Protein AF-0000000067851128 (afdb_homodimer)

Foldseek 3Di:
DDDPPPPPPPPPPPPPPPPVPPPPPPDDLLFFAADQPFPAAEAEEEEEQDPPPDPAACVVVLRVLLQVLCVVLGHRYDYHYQAAPVRLLVVLLVRLPDQCLRHQEYEYEYEAADAQQWGDHNVGIDGPVSNCVCNACVNRVNCVSHAYEYEYEYEYDPPPPPDPPCNVHPDDDGARYKYKYFYHYDPPPNNVLTLSNLLSVLCVVDLQPDWPVVSLVVSQVVSQVVVCVVVVDNVPGTGIDMDHRYRHTYRSHPVNSVVSSVVSVCVVPPVVD/DPDDPPDDDDPPPPPPDPPVPPPPPPDDLLFFAAPQPFPAAEAEEEEEQDPPPDPAQCVVVLRVLLQVLCVVLGHRYDYHYQAAPVRLLVVLLVRLPDQCLRHQEYEYEYEAADAQQWGAHNVGIDGPVSNCVCNACVNRVNCVSHAYEYEYEYEYDPPPPPDPPPNVHPDDDGARYKYKYFYHYDPPPNNVLTLSNLLSVLCVVDLQPDWPVVSLVVSQVVSQVVVCVPVVDNVPGTGIDMDHRYRHTYRSHPVNSVVSSVVSVCVVPPVVD

Organism: Apis mellifera (NCBI:txid7460)

Solvent-accessible surface area (backbone atoms only — not comparable to full-atom values): 29722 Å² total; per-residue (Å²): 133,83,79,75,76,75,77,78,74,77,75,75,72,74,73,73,70,76,67,71,70,66,77,69,78,70,74,64,87,73,52,58,53,50,74,42,72,46,89,33,48,24,48,29,42,35,38,44,30,64,70,70,78,59,92,56,62,54,54,64,57,28,51,51,48,33,47,51,44,42,41,73,73,48,30,54,66,46,80,45,67,58,41,38,55,66,53,51,51,51,51,49,45,54,60,27,66,46,88,32,77,47,33,23,36,39,38,40,35,39,38,22,30,24,53,64,39,30,35,27,35,60,78,47,75,45,58,54,64,69,75,53,55,43,54,35,55,87,58,11,56,50,45,60,91,26,49,35,39,36,41,38,39,31,35,53,35,87,82,61,77,65,75,79,79,62,48,45,30,82,72,72,36,53,65,25,29,35,38,39,36,35,70,42,69,68,86,70,62,63,41,93,68,37,65,53,45,46,47,31,52,48,44,72,73,32,40,63,78,40,38,51,69,61,49,51,23,47,42,22,30,53,48,39,52,50,44,47,73,72,61,78,41,78,82,71,44,62,22,42,27,38,38,32,20,34,36,42,46,45,34,70,25,53,68,48,33,54,55,58,50,52,60,52,61,51,65,73,60,54,74,86,106,125,88,76,76,79,70,91,80,86,84,79,75,72,75,73,71,70,76,66,69,70,65,76,69,77,70,74,62,86,72,54,57,53,50,73,44,71,46,89,32,47,26,48,29,42,34,40,43,28,62,70,72,75,62,91,58,58,51,54,64,57,28,52,51,49,32,48,51,44,42,40,73,71,48,30,53,65,47,81,45,68,58,40,38,56,66,55,51,51,50,50,49,44,54,59,26,66,49,87,32,77,49,32,21,34,40,37,39,36,37,39,21,30,24,53,61,39,30,36,27,35,62,77,46,74,44,60,55,64,68,74,53,56,43,54,35,55,87,58,12,55,49,46,60,90,23,49,36,40,36,41,41,40,30,36,54,35,86,82,62,77,62,75,79,78,62,46,43,31,81,72,71,35,52,65,25,29,35,36,37,38,35,70,42,69,69,87,71,65,64,42,93,68,38,64,52,47,47,47,32,51,50,46,70,73,34,39,62,79,42,39,51,68,60,49,52,24,47,42,21,30,53,49,37,50,50,43,46,73,72,63,77,43,77,82,71,45,62,22,40,27,38,38,33,20,35,36,43,45,46,33,70,25,52,67,49,34,53,55,57,50,52,62,50,61,54,66,73,59,56,72,86,107

Secondary structure (DSSP, 8-state):
----------------------------TT--B----SSEEEEEEEEE-----STT-THHHHHHHHHHHHHHTT-EEEEEES--HHHHHHHHHHHHTS--TTEEEEEEEEEEEEETTEEE-SS-EEEGGGGTGGGSTTT-GGGTTS-EEEEEEEEE-TT--S-TT--------SSSEEEEEEEE-SS---GGG-HHHHHHHHHHHHTTTS-HHHHHHHHHHHHHHHHHHHH--GGG----EEEE---SB---SHHHHHHHHHHHHGGG--TT-/----------------------------TT--B----SSEEEEEEEEE-----STT-THHHHHHHHHHHHHHTT-EEEEEES--HHHHHHHHHHHHTS--TTEEEEEEEEEEEEETTEEE-SS-EEEGGGGTGGGSTTT-GGGTTS-EEEEEEEEE-TT--S-TT--------SSSEEEEEEEE-SS---GGG-HHHHHHHHHHHHTTTS-HHHHHHHHHHHHHHHHHHHH--GGG----EEEE---SB---SHHHHHHHHHHHHGGG--TT-

Nearest PDB structures (foldseek):
  2nn3-assembly1_D  TM=8.381E-01  e=2.032E-21  Spodoptera frugiperda
  4hva-assembly1_A  TM=8.142E-01  e=2.000E-19  Homo sapiens
  3r5k-assembly1_A  TM=8.178E-01  e=1.418E-18  Homo sapiens
  7xn5-assembly1_A  TM=8.336E-01  e=4.265E-18  Homo sapiens
  3od5-assembly2_B  TM=8.072E-01  e=2.779E-18  Homo sapiens

Radius of gyration: 25.35 Å; Cα contacts (8 Å, |Δi|>4): 1030; chains: 2; bounding box: 76×72×96 Å

pLDDT: mean 79.81, std 23.53, range [22.27, 98.81]

Sequence (546 aa):
MLQAKKINTSMTYFVAGALRHKKTKYVDPNVEVYKMNHKRRGTALIFNNVKIYQERNNTEACARNLSQTFQMMGFDVELIVDATLQVIIEKLKSVASQDHTNNDCLAVAVLSTGTSGYLKADNMFYPAQMLWMPFLPDSCPGLIDKPKIFFLQTYHDSSYNGIHGFDQSINFSFPDIMVVHLFYNSSWQNTNSCLMNKISQELKEHWRTHDLLRMMTSIVRHVVSYNRALLSNENKLQAPTIVSTLSRLVYFDKTKYLLELSKNERIDFDPLDMLQAKKINTSMTYFVAGALRHKKTKYVDPNVEVYKMNHKRRGTALIFNNVKIYQERNNTEACARNLSQTFQMMGFDVELIVDATLQVIIEKLKSVASQDHTNNDCLAVAVLSTGTSGYLKADNMFYPAQMLWMPFLPDSCPGLIDKPKIFFLQTYHDSSYNGIHGFDQSINFSFPDIMVVHLFYNSSWQNTNSCLMNKISQELKEHWRTHDLLRMMTSIVRHVVSYNRALLSNENKLQAPTIVSTLSRLVYFDKTKYLLELSKNERIDFDPLD

InterPro domains:
  IPR001309 Peptidase C14, p20 domain [PS50208] (40-153)
  IPR011600 Peptidase C14, caspase domain [PF00656] (41-251)
  IPR015917 Peptidase C14A, caspase catalytic domain [PR00376] (40-53)
  IPR015917 Peptidase C14A, caspase catalytic domain [PR00376] (74-92)
  IPR015917 Peptidase C14A, caspase catalytic domain [PR00376] (140-158)
  IPR015917 Peptidase C14A, caspase catalytic domain [PR00376] (244-253)
  IPR015917 Peptidase C14A, caspase catalytic domain [SM00115] (33-254)
  IPR029030 Caspase-like domain superfamily [SSF52129] (26-252)

Structure (mmCIF, N/CA/C/O backbone):
data_AF-0000000067851128-model_v1
#
loop_
_entity.id
_entity.type
_entity.pdbx_description
1 polymer 'Caspase-1 isoform X2'
#
loop_
_atom_site.group_PDB
_atom_site.id
_atom_site.type_symbol
_atom_site.label_atom_id
_atom_site.label_alt_id
_atom_site.label_comp_id
_atom_site.label_asym_id
_atom_site.label_entity_id
_atom_site.label_seq_id
_atom_site.pdbx_PDB_ins_code
_atom_site.Cartn_x
_atom_site.Cartn_y
_atom_site.Cartn_z
_atom_site.occupancy
_atom_site.B_iso_or_equiv
_atom_site.auth_seq_id
_atom_site.auth_comp_id
_atom_site.auth_asym_id
_atom_site.auth_atom_id
_atom_site.pdbx_PDB_model_num
ATOM 1 N N . MET A 1 1 ? 43.812 -47.656 21.547 1 25.38 1 MET A N 1
ATOM 2 C CA . MET A 1 1 ? 44.562 -46.594 20.891 1 25.38 1 MET A CA 1
ATOM 3 C C . MET A 1 1 ? 43.969 -46.219 19.547 1 25.38 1 MET A C 1
ATOM 5 O O . MET A 1 1 ? 44.344 -46.812 18.516 1 25.38 1 MET A O 1
ATOM 9 N N . LEU A 1 2 ? 42.719 -46.031 19.359 1 25.56 2 LEU A N 1
ATOM 10 C CA . LEU A 1 2 ? 42 -45.938 18.078 1 25.56 2 LEU A CA 1
ATOM 11 C C . LEU A 1 2 ? 42.531 -44.75 17.281 1 25.56 2 LEU A C 1
ATOM 13 O O . LEU A 1 2 ? 42.875 -43.688 17.844 1 25.56 2 LEU A O 1
ATOM 17 N N . GLN A 1 3 ? 43 -44.875 16.031 1 22.83 3 GLN A N 1
ATOM 18 C CA . GLN A 1 3 ? 43.562 -44.219 14.852 1 22.83 3 GLN A CA 1
ATOM 19 C C . GLN A 1 3 ? 42.688 -43.031 14.438 1 22.83 3 GLN A C 1
ATOM 21 O O . GLN A 1 3 ? 41.594 -43.219 13.922 1 22.83 3 GLN A O 1
ATOM 26 N N . ALA A 1 4 ? 42.562 -42.031 15.18 1 28.16 4 ALA A N 1
ATOM 27 C CA . ALA A 1 4 ? 41.688 -40.906 14.812 1 28.16 4 ALA A CA 1
ATOM 28 C C . ALA A 1 4 ? 42.094 -40.312 13.469 1 28.16 4 ALA A C 1
ATOM 30 O O . ALA A 1 4 ? 43.188 -39.75 13.344 1 28.16 4 ALA A O 1
ATOM 31 N N . LYS A 1 5 ? 41.781 -40.938 12.375 1 24.19 5 LYS A N 1
ATOM 32 C CA . LYS A 1 5 ? 42.125 -40.5 11.031 1 24.19 5 LYS A CA 1
ATOM 33 C C . LYS A 1 5 ? 41.812 -39.031 10.852 1 24.19 5 LYS A C 1
ATOM 35 O O . LYS A 1 5 ? 40.688 -38.562 11.156 1 24.19 5 LYS A O 1
ATOM 40 N N . LYS A 1 6 ? 42.781 -38.188 10.812 1 28.84 6 LYS A N 1
ATOM 41 C CA . LYS A 1 6 ? 42.906 -36.781 10.477 1 28.84 6 LYS A CA 1
ATOM 42 C C . LYS A 1 6 ? 42.219 -36.469 9.148 1 28.84 6 LYS A C 1
ATOM 44 O O . LYS A 1 6 ? 42.688 -36.906 8.086 1 28.84 6 LYS A O 1
ATOM 49 N N . ILE A 1 7 ? 40.875 -36.625 9.078 1 26.86 7 ILE A N 1
ATOM 50 C CA . ILE A 1 7 ? 40.25 -36.281 7.809 1 26.86 7 ILE A CA 1
ATOM 51 C C . ILE A 1 7 ? 40.75 -34.938 7.32 1 26.86 7 ILE A C 1
ATOM 53 O O . ILE A 1 7 ? 40.719 -33.938 8.055 1 26.86 7 ILE A O 1
ATOM 57 N N . ASN A 1 8 ? 41.781 -34.906 6.457 1 25.75 8 ASN A N 1
ATOM 58 C CA . ASN A 1 8 ? 42.375 -33.844 5.656 1 25.75 8 ASN A CA 1
ATOM 59 C C . ASN A 1 8 ? 41.312 -33 4.961 1 25.75 8 ASN A C 1
ATOM 61 O O . ASN A 1 8 ? 40.719 -33.438 3.977 1 25.75 8 ASN A O 1
ATOM 65 N N . THR A 1 9 ? 40.344 -32.406 5.609 1 26.58 9 THR A N 1
ATOM 66 C CA . THR A 1 9 ? 39.281 -31.641 5.012 1 26.58 9 THR A CA 1
ATOM 67 C C . THR A 1 9 ? 39.844 -30.531 4.133 1 26.58 9 THR A C 1
ATOM 69 O O . THR A 1 9 ? 40.406 -29.562 4.637 1 26.58 9 THR A O 1
ATOM 72 N N . SER A 1 10 ? 40.531 -30.891 3.047 1 26.14 10 SER A N 1
ATOM 73 C CA . SER A 1 10 ? 40.969 -29.938 2.018 1 26.14 10 SER A CA 1
ATOM 74 C C . SER A 1 10 ? 39.844 -28.938 1.696 1 26.14 10 SER A C 1
ATOM 76 O O . SER A 1 10 ? 38.781 -29.312 1.206 1 26.14 10 SER A O 1
ATOM 78 N N . MET A 1 11 ? 39.688 -27.922 2.379 1 25.53 11 MET A N 1
ATOM 79 C CA . MET A 1 11 ? 38.844 -26.734 2.186 1 25.53 11 MET A CA 1
ATOM 80 C C . MET A 1 11 ? 39.094 -26.125 0.809 1 25.53 11 MET A C 1
ATOM 82 O O . MET A 1 11 ? 40.094 -25.484 0.575 1 25.53 11 MET A O 1
ATOM 86 N N . THR A 1 12 ? 38.844 -26.859 -0.307 1 26.28 12 THR A N 1
ATOM 87 C CA . THR A 1 12 ? 38.906 -26.25 -1.63 1 26.28 12 THR A CA 1
ATOM 88 C C . THR A 1 12 ? 38.25 -24.875 -1.635 1 26.28 12 THR A C 1
ATOM 90 O O . THR A 1 12 ? 37.062 -24.75 -1.287 1 26.28 12 THR A O 1
ATOM 93 N N . TYR A 1 13 ? 38.938 -23.844 -1.467 1 27.86 13 TYR A N 1
ATOM 94 C CA . TYR A 1 13 ? 38.688 -22.422 -1.736 1 27.86 13 TYR A CA 1
ATOM 95 C C . TYR A 1 13 ? 37.938 -22.25 -3.064 1 27.86 13 TYR A C 1
ATOM 97 O O . TYR A 1 13 ? 38.469 -22.609 -4.121 1 27.86 13 TYR A O 1
ATOM 105 N N . PHE A 1 14 ? 36.719 -22.641 -3.123 1 25.95 14 PHE A N 1
ATOM 106 C CA . PHE A 1 14 ? 35.969 -22.281 -4.32 1 25.95 14 PHE A CA 1
ATOM 107 C C . PHE A 1 14 ? 36.281 -20.859 -4.758 1 25.95 14 PHE A C 1
ATOM 109 O O . PHE A 1 14 ? 36.125 -19.906 -3.984 1 25.95 14 PHE A O 1
ATOM 116 N N . VAL A 1 15 ? 37.312 -20.672 -5.512 1 27.84 15 VAL A N 1
ATOM 117 C CA . VAL A 1 15 ? 37.562 -19.484 -6.297 1 27.84 15 VAL A CA 1
ATOM 118 C C . VAL A 1 15 ? 36.281 -18.969 -6.906 1 27.84 15 VAL A C 1
ATOM 120 O O . VAL A 1 15 ? 35.688 -19.609 -7.777 1 27.84 15 VAL A O 1
ATOM 123 N N . ALA A 1 16 ? 35.438 -18.469 -6.121 1 27.67 16 ALA A N 1
ATOM 124 C CA . ALA A 1 16 ? 34.312 -17.719 -6.668 1 27.67 16 ALA A CA 1
ATOM 125 C C . ALA A 1 16 ? 34.75 -16.812 -7.812 1 27.67 16 ALA A C 1
ATOM 127 O O . ALA A 1 16 ? 35.594 -15.922 -7.613 1 27.67 16 ALA A O 1
ATOM 128 N N . GLY A 1 17 ? 34.969 -17.375 -8.953 1 29.95 17 GLY A N 1
ATOM 129 C CA . GLY A 1 17 ? 35.156 -16.594 -10.164 1 29.95 17 GLY A CA 1
ATOM 130 C C . GLY A 1 17 ? 34.406 -15.281 -10.148 1 29.95 17 GLY A C 1
ATOM 131 O O . GLY A 1 17 ? 33.312 -15.188 -9.547 1 29.95 17 GLY A O 1
ATOM 132 N N . ALA A 1 18 ? 35.062 -14.133 -10.242 1 31.44 18 ALA A N 1
ATOM 133 C CA . ALA A 1 18 ? 34.656 -12.742 -10.438 1 31.44 18 ALA A CA 1
ATOM 134 C C . ALA A 1 18 ? 33.531 -12.633 -11.469 1 31.44 18 ALA A C 1
ATOM 136 O O . ALA A 1 18 ? 33.75 -12.703 -12.672 1 31.44 18 ALA A O 1
ATOM 137 N N . LEU A 1 19 ? 32.562 -13.406 -11.383 1 28.73 19 LEU A N 1
ATOM 138 C CA . LEU A 1 19 ? 31.547 -13.039 -12.375 1 28.73 19 LEU A CA 1
ATOM 139 C C . LEU A 1 19 ? 31.375 -11.523 -12.438 1 28.73 19 LEU A C 1
ATOM 141 O O . LEU A 1 19 ? 31.188 -10.867 -11.406 1 28.73 19 LEU A O 1
ATOM 145 N N . ARG A 1 20 ? 32.094 -10.883 -13.336 1 31.98 20 ARG A N 1
ATOM 146 C CA . ARG A 1 20 ? 31.828 -9.508 -13.727 1 31.98 20 ARG A CA 1
ATOM 147 C C . ARG A 1 20 ? 30.328 -9.203 -13.625 1 31.98 20 ARG A C 1
ATOM 149 O O . ARG A 1 20 ? 29.516 -9.867 -14.258 1 31.98 20 ARG A O 1
ATOM 156 N N . HIS A 1 21 ? 29.969 -8.945 -12.469 1 31.75 21 HIS A N 1
ATOM 157 C CA . HIS A 1 21 ? 28.594 -8.477 -12.344 1 31.75 21 HIS A CA 1
ATOM 158 C C . HIS A 1 21 ? 28.188 -7.645 -13.555 1 31.75 21 HIS A C 1
ATOM 160 O O . HIS A 1 21 ? 28.781 -6.602 -13.828 1 31.75 21 HIS A O 1
ATOM 166 N N . LYS A 1 22 ? 28.125 -8.172 -14.734 1 33.25 22 LYS A N 1
ATOM 167 C CA . LYS A 1 22 ? 27.5 -7.383 -15.805 1 33.25 22 LYS A CA 1
ATOM 168 C C . LYS A 1 22 ? 26.547 -6.34 -15.234 1 33.25 22 LYS A C 1
ATOM 170 O O . LYS A 1 22 ? 25.734 -6.648 -14.352 1 33.25 22 LYS A O 1
ATOM 175 N N . LYS A 1 23 ? 26.984 -5.09 -15.25 1 39.47 23 LYS A N 1
ATOM 176 C CA . LYS A 1 23 ? 26.172 -3.92 -14.906 1 39.47 23 LYS A CA 1
ATOM 177 C C . LYS A 1 23 ? 24.719 -4.113 -15.312 1 39.47 23 LYS A C 1
ATOM 179 O O . LYS A 1 23 ? 24.406 -4.227 -16.5 1 39.47 23 LYS A O 1
ATOM 184 N N . THR A 1 24 ? 23.984 -5.066 -14.773 1 41.59 24 THR A N 1
ATOM 185 C CA . THR A 1 24 ? 22.547 -5.176 -15.023 1 41.59 24 THR A CA 1
ATOM 186 C C . THR A 1 24 ? 21.953 -3.812 -15.391 1 41.59 24 THR A C 1
ATOM 188 O O . THR A 1 24 ? 22.094 -2.85 -14.633 1 41.59 24 THR A O 1
ATOM 191 N N . LYS A 1 25 ? 21.938 -3.445 -16.625 1 49.38 25 LYS A N 1
ATOM 192 C CA . LYS A 1 25 ? 21.344 -2.221 -17.172 1 49.38 25 LYS A CA 1
ATOM 193 C C . LYS A 1 25 ? 20.078 -1.842 -16.406 1 49.38 25 LYS A C 1
ATOM 195 O O . LYS A 1 25 ? 19.094 -2.572 -16.453 1 49.38 25 LYS A O 1
ATOM 200 N N . TYR A 1 26 ? 20.328 -1.117 -15.32 1 57.81 26 TYR A N 1
ATOM 201 C CA . TYR A 1 26 ? 19.203 -0.627 -14.531 1 57.81 26 TYR A CA 1
ATOM 202 C C . TYR A 1 26 ? 18.188 0.097 -15.414 1 57.81 26 TYR A C 1
ATOM 204 O O . TYR A 1 26 ? 18.562 0.69 -16.438 1 57.81 26 TYR A O 1
ATOM 212 N N . VAL A 1 27 ? 16.969 -0.337 -15.242 1 66.12 27 VAL A N 1
ATOM 213 C CA . VAL A 1 27 ? 15.828 0.247 -15.938 1 66.12 27 VAL A CA 1
ATOM 214 C C . VAL A 1 27 ? 15.867 1.769 -15.82 1 66.12 27 VAL A C 1
ATOM 216 O O . VAL A 1 27 ? 16.312 2.305 -14.797 1 66.12 27 VAL A O 1
ATOM 219 N N . ASP A 1 28 ? 15.664 2.461 -16.906 1 79.81 28 ASP A N 1
ATOM 220 C CA . ASP A 1 28 ? 15.516 3.912 -16.969 1 79.81 28 ASP A CA 1
ATOM 221 C C . ASP A 1 28 ? 14.648 4.418 -15.812 1 79.81 28 ASP A C 1
ATOM 223 O O . ASP A 1 28 ? 13.484 4.02 -15.68 1 79.81 28 ASP A O 1
ATOM 227 N N . PRO A 1 29 ? 15.266 5.238 -14.938 1 82.56 29 PRO A N 1
ATOM 228 C CA . PRO A 1 29 ? 14.539 5.711 -13.758 1 82.56 29 PRO A CA 1
ATOM 229 C C . PRO A 1 29 ? 13.312 6.551 -14.117 1 82.56 29 PRO A C 1
ATOM 231 O O . PRO A 1 29 ? 12.469 6.828 -13.258 1 82.56 29 PRO A O 1
ATOM 234 N N . ASN A 1 30 ? 13.18 6.879 -15.352 1 84.62 30 ASN A N 1
ATOM 235 C CA . ASN A 1 30 ? 12.07 7.742 -15.742 1 84.62 30 ASN A CA 1
ATOM 236 C C . ASN A 1 30 ? 10.898 6.938 -16.297 1 84.62 30 ASN A C 1
ATOM 238 O O . ASN A 1 30 ? 9.812 7.477 -16.5 1 84.62 30 ASN A O 1
ATOM 242 N N . VAL A 1 31 ? 11.148 5.711 -16.531 1 92.12 31 VAL A N 1
ATOM 243 C CA . VAL A 1 31 ? 10.07 4.859 -17.031 1 92.12 31 VAL A CA 1
ATOM 244 C C . VAL A 1 31 ? 9.148 4.477 -15.867 1 92.12 31 VAL A C 1
ATOM 246 O O . VAL A 1 31 ? 9.594 3.896 -14.875 1 92.12 31 VAL A O 1
ATOM 249 N N . GLU A 1 32 ? 7.875 4.703 -16.016 1 94.88 32 GLU A N 1
ATOM 250 C CA . GLU A 1 32 ? 6.945 4.594 -14.898 1 94.88 32 GLU A CA 1
ATOM 251 C C . GLU A 1 32 ? 6.242 3.24 -14.891 1 94.88 32 GLU A C 1
ATOM 253 O O . GLU A 1 32 ? 5.449 2.949 -13.992 1 94.88 32 GLU A O 1
ATOM 258 N N . VAL A 1 33 ? 6.531 2.416 -15.906 1 97 33 VAL A N 1
ATOM 259 C CA . VAL A 1 33 ? 5.82 1.145 -16 1 97 33 VAL A CA 1
ATOM 260 C C . VAL A 1 33 ? 6.824 -0.008 -15.992 1 97 33 VAL A C 1
ATOM 262 O O . VAL A 1 33 ? 7.93 0.118 -16.531 1 97 33 VAL A O 1
ATOM 265 N N . TYR A 1 34 ? 6.445 -1.094 -15.398 1 97.56 34 TYR A N 1
ATOM 266 C CA . TYR A 1 34 ? 7.254 -2.305 -15.477 1 97.56 34 TYR A CA 1
ATOM 267 C C . TYR A 1 34 ? 7.262 -2.863 -16.891 1 97.56 34 TYR A C 1
ATOM 269 O O . TYR A 1 34 ? 6.266 -2.77 -17.609 1 97.56 34 TYR A O 1
ATOM 277 N N . LYS A 1 35 ? 8.445 -3.443 -17.25 1 96.69 35 LYS A N 1
ATOM 278 C CA . LYS A 1 35 ? 8.445 -4.219 -18.484 1 96.69 35 LYS A CA 1
ATOM 279 C C . LYS A 1 35 ? 7.574 -5.465 -18.359 1 96.69 35 LYS A C 1
ATOM 281 O O . LYS A 1 35 ? 7.887 -6.367 -17.578 1 96.69 35 LYS A O 1
ATOM 286 N N . MET A 1 36 ? 6.461 -5.508 -19.109 1 97.56 36 MET A N 1
ATOM 287 C CA . MET A 1 36 ? 5.492 -6.598 -18.984 1 97.56 36 MET A CA 1
ATOM 288 C C . MET A 1 36 ? 5.262 -7.262 -20.344 1 97.56 36 MET A C 1
ATOM 290 O O . MET A 1 36 ? 4.148 -7.711 -20.641 1 97.56 36 MET A O 1
ATOM 294 N N . ASN A 1 37 ? 6.25 -7.195 -21.172 1 96.75 37 ASN A N 1
ATOM 295 C CA . ASN A 1 37 ? 6.121 -7.82 -22.484 1 96.75 37 ASN A CA 1
ATOM 296 C C . ASN A 1 37 ? 7.242 -8.828 -22.75 1 96.75 37 ASN A C 1
ATOM 298 O O . ASN A 1 37 ? 7.73 -8.945 -23.875 1 96.75 37 ASN A O 1
ATOM 302 N N . HIS A 1 38 ? 7.762 -9.453 -21.734 1 97.19 38 HIS A N 1
ATOM 303 C CA . HIS A 1 38 ? 8.633 -10.609 -21.922 1 97.19 38 HIS A CA 1
ATOM 304 C C . HIS A 1 38 ? 7.883 -11.75 -22.609 1 97.19 38 HIS A C 1
ATOM 306 O O . HIS A 1 38 ? 6.668 -11.664 -22.812 1 97.19 38 HIS A O 1
ATOM 312 N N . LYS A 1 39 ? 8.594 -12.789 -22.875 1 97.19 39 LYS A N 1
ATOM 313 C CA . LYS A 1 39 ? 8.016 -13.93 -23.578 1 97.19 39 LYS A CA 1
ATOM 314 C C . LYS A 1 39 ? 6.941 -14.609 -22.734 1 97.19 39 LYS A C 1
ATOM 316 O O . LYS A 1 39 ? 5.934 -15.086 -23.266 1 97.19 39 LYS A O 1
ATOM 321 N N . ARG A 1 40 ? 7.137 -14.617 -21.422 1 98.12 40 ARG A N 1
ATOM 322 C CA . ARG A 1 40 ? 6.215 -15.289 -20.516 1 98.12 40 ARG A CA 1
ATOM 323 C C . ARG A 1 40 ? 5.695 -14.336 -19.453 1 98.12 40 ARG A C 1
ATOM 325 O O . ARG A 1 40 ? 6.438 -13.477 -18.953 1 98.12 40 ARG A O 1
ATOM 332 N N . ARG A 1 41 ? 4.406 -14.57 -19.094 1 98.38 41 ARG A N 1
ATOM 333 C CA . ARG A 1 41 ? 3.834 -13.797 -18 1 98.38 41 ARG A CA 1
ATOM 334 C C . ARG A 1 41 ? 4.543 -14.102 -16.688 1 98.38 41 ARG A C 1
ATOM 336 O O . ARG A 1 41 ? 4.953 -13.188 -15.969 1 98.38 41 ARG A O 1
ATOM 343 N N . GLY A 1 42 ? 4.746 -15.305 -16.359 1 98.44 42 GLY A N 1
ATOM 344 C CA . GLY A 1 42 ? 5.379 -15.75 -15.125 1 98.44 42 GLY A CA 1
ATOM 345 C C . GLY A 1 42 ? 4.582 -16.828 -14.398 1 98.44 42 GLY A C 1
ATOM 346 O O . GLY A 1 42 ? 3.588 -17.328 -14.922 1 98.44 42 GLY A O 1
ATOM 347 N N . THR A 1 43 ? 5.047 -17.203 -13.289 1 98.69 43 THR A N 1
ATOM 348 C CA . THR A 1 43 ? 4.461 -18.266 -12.484 1 98.69 43 THR A CA 1
ATOM 349 C C . THR A 1 43 ? 3.465 -17.703 -11.477 1 98.69 43 THR A C 1
ATOM 351 O O . THR A 1 43 ? 3.703 -16.641 -10.883 1 98.69 43 THR A O 1
ATOM 354 N N . ALA A 1 44 ? 2.33 -18.391 -11.352 1 98.81 44 ALA A N 1
ATOM 355 C CA . ALA A 1 44 ? 1.38 -18.109 -10.281 1 98.81 44 ALA A CA 1
ATOM 356 C C . ALA A 1 44 ? 1.181 -19.328 -9.391 1 98.81 44 ALA A C 1
ATOM 358 O O . ALA A 1 44 ? 0.777 -20.391 -9.867 1 98.81 44 ALA A O 1
ATOM 359 N N . LEU A 1 45 ? 1.479 -19.188 -8.109 1 98.81 45 LEU A N 1
ATOM 360 C CA . LEU A 1 45 ? 1.233 -20.219 -7.117 1 98.81 45 LEU A CA 1
ATOM 361 C C . LEU A 1 45 ? 0.014 -19.891 -6.266 1 98.81 45 LEU A C 1
ATOM 363 O O . LEU A 1 45 ? -0.125 -18.75 -5.793 1 98.81 45 LEU A O 1
ATOM 367 N N . ILE A 1 46 ? -0.863 -20.828 -6.129 1 97.94 46 ILE A N 1
ATOM 368 C CA . ILE A 1 46 ? -2.018 -20.688 -5.25 1 97.94 46 ILE A CA 1
ATOM 369 C C . ILE A 1 46 ? -2.008 -21.781 -4.191 1 97.94 46 ILE A C 1
ATOM 371 O O . ILE A 1 46 ? -2.027 -22.969 -4.52 1 97.94 46 ILE A O 1
ATOM 375 N N . PHE A 1 47 ? -1.924 -21.406 -2.936 1 97.12 47 PHE A N 1
ATOM 376 C CA . PHE A 1 47 ? -2.041 -22.344 -1.818 1 97.12 47 PHE A CA 1
ATOM 377 C C . PHE A 1 47 ? -3.398 -22.203 -1.139 1 97.12 47 PHE A C 1
ATOM 379 O O . PHE A 1 47 ? -3.736 -21.125 -0.629 1 97.12 47 PHE A O 1
ATOM 386 N N . ASN A 1 48 ? -4.207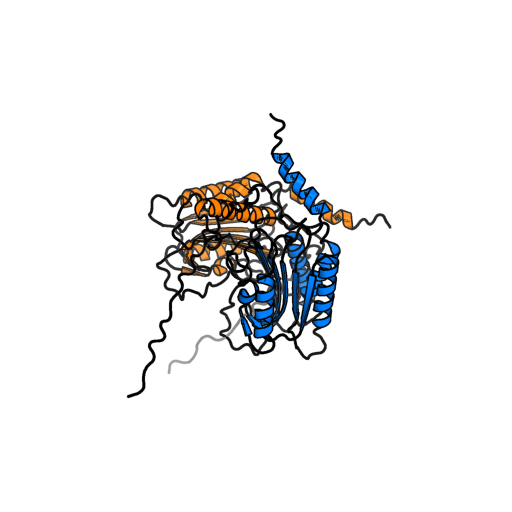 -23.219 -1.175 1 93.69 48 ASN A N 1
ATOM 387 C CA . ASN A 1 48 ? -5.453 -23.25 -0.415 1 93.69 48 ASN A CA 1
ATOM 388 C C . ASN A 1 48 ? -5.352 -24.188 0.786 1 93.69 48 ASN A C 1
ATOM 390 O O . ASN A 1 48 ? -5.453 -25.406 0.639 1 93.69 48 ASN A O 1
ATOM 394 N N . ASN A 1 49 ? -5.234 -23.625 1.977 1 91.44 49 ASN A N 1
ATOM 395 C CA . ASN A 1 49 ? -5.07 -24.406 3.197 1 91.44 49 ASN A CA 1
ATOM 396 C C . ASN A 1 49 ? -6.254 -24.219 4.145 1 91.44 49 ASN A C 1
ATOM 398 O O . ASN A 1 49 ? -6.133 -24.453 5.348 1 91.44 49 ASN A O 1
ATOM 402 N N . VAL A 1 50 ? -7.305 -23.75 3.668 1 84.88 50 VAL A N 1
ATOM 403 C CA . VAL A 1 50 ? -8.492 -23.594 4.496 1 84.88 50 VAL A CA 1
ATOM 404 C C . VAL A 1 50 ? -9.266 -24.922 4.535 1 84.88 50 VAL A C 1
ATOM 406 O O . VAL A 1 50 ? -9.688 -25.422 3.496 1 84.88 50 VAL A O 1
ATOM 409 N N . LYS A 1 51 ? -9.219 -25.562 5.738 1 71.75 51 LYS A N 1
ATOM 410 C CA . LYS A 1 51 ? -9.992 -26.781 5.941 1 71.75 51 LYS A CA 1
ATOM 411 C C . LYS A 1 51 ? -11.312 -26.484 6.648 1 71.75 51 LYS A C 1
ATOM 413 O O . LYS A 1 51 ? -11.969 -27.406 7.152 1 71.75 51 LYS A O 1
ATOM 418 N N . ILE A 1 52 ? -11.617 -25.312 6.801 1 56.19 52 ILE A N 1
ATOM 419 C CA . ILE A 1 52 ? -12.773 -25.031 7.656 1 56.19 52 ILE A CA 1
ATOM 420 C C . ILE A 1 52 ? -13.977 -25.844 7.188 1 56.19 52 ILE A C 1
ATOM 422 O O . ILE A 1 52 ? -14.281 -25.891 5.996 1 56.19 52 ILE A O 1
ATOM 426 N N . TYR A 1 53 ? -14.297 -26.984 8.016 1 45.44 53 TYR A N 1
ATOM 427 C CA . TYR A 1 53 ? -15.406 -27.922 7.945 1 45.44 53 TYR A CA 1
ATOM 428 C C . TYR A 1 53 ? -16.688 -27.234 7.473 1 45.44 53 TYR A C 1
ATOM 430 O O . TYR A 1 53 ? -17.625 -27.906 7.016 1 45.44 53 TYR A O 1
ATOM 438 N N . GLN A 1 54 ? -17.016 -26.156 8.094 1 45.09 54 GLN A N 1
ATOM 439 C CA . GLN A 1 54 ? -18.438 -25.859 7.891 1 45.09 54 GLN A CA 1
ATOM 440 C C . GLN A 1 54 ? -18.734 -25.531 6.43 1 45.09 54 GLN A C 1
ATOM 442 O O . GLN A 1 54 ? -17.844 -25.109 5.695 1 45.09 54 GLN A O 1
ATOM 447 N N . GLU A 1 55 ? -19.906 -25.938 5.973 1 43.12 55 GLU A N 1
ATOM 448 C CA . GLU A 1 55 ? -20.656 -25.797 4.734 1 43.12 55 GLU A CA 1
ATOM 449 C C . GLU A 1 55 ? -20.172 -24.594 3.93 1 43.12 55 GLU A C 1
ATOM 451 O O . GLU A 1 55 ? -20.281 -24.578 2.701 1 43.12 55 GLU A O 1
ATOM 456 N N . ARG A 1 56 ? -19.844 -23.5 4.539 1 44.75 56 ARG A N 1
ATOM 457 C CA . ARG A 1 56 ? -19.984 -22.188 3.904 1 44.75 56 ARG A CA 1
ATOM 458 C C . ARG A 1 56 ? -18.734 -21.828 3.131 1 44.75 56 ARG A C 1
ATOM 460 O O . ARG A 1 56 ? -18.688 -20.797 2.451 1 44.75 56 ARG A O 1
ATOM 467 N N . ASN A 1 57 ? -17.469 -22.453 3.461 1 52.62 57 ASN A N 1
ATOM 468 C CA . ASN A 1 57 ? -16.328 -21.734 2.939 1 52.62 57 ASN A CA 1
ATOM 469 C C . ASN A 1 57 ? -15.914 -22.25 1.563 1 52.62 57 ASN A C 1
ATOM 471 O O . ASN A 1 57 ? -15.562 -23.422 1.413 1 52.62 57 ASN A O 1
ATOM 475 N N . ASN A 1 58 ? -16.703 -21.766 0.575 1 72 58 ASN A N 1
ATOM 476 C CA . ASN A 1 58 ? -16.422 -21.938 -0.849 1 72 58 ASN A CA 1
ATOM 477 C C . ASN A 1 58 ? -15 -21.516 -1.194 1 72 58 ASN A C 1
ATOM 479 O O . ASN A 1 58 ? -14.766 -20.922 -2.246 1 72 58 ASN A O 1
ATOM 483 N N . THR A 1 59 ? -14.078 -21.812 -0.316 1 79.81 59 THR A N 1
ATOM 484 C CA . THR A 1 59 ? -12.703 -21.422 -0.598 1 79.81 59 THR A CA 1
ATOM 485 C C . THR A 1 59 ? -12.141 -22.234 -1.759 1 79.81 59 THR A C 1
ATOM 487 O O . THR A 1 59 ? -11.281 -21.766 -2.504 1 79.81 59 THR A O 1
ATOM 490 N N . GLU A 1 60 ? -12.68 -23.453 -1.866 1 84.19 60 GLU A N 1
ATOM 491 C CA . GLU A 1 60 ? -12.266 -24.25 -3.01 1 84.19 60 GLU A CA 1
ATOM 492 C C . GLU A 1 60 ? -12.688 -23.609 -4.324 1 84.19 60 GLU A C 1
ATOM 494 O O . GLU A 1 60 ? -11.898 -23.547 -5.273 1 84.19 60 GLU A O 1
ATOM 499 N N . ALA A 1 61 ? -13.898 -23.203 -4.273 1 85.88 61 ALA A N 1
ATOM 500 C CA . ALA A 1 61 ? -14.383 -22.516 -5.469 1 85.88 61 ALA A CA 1
ATOM 501 C C . ALA A 1 61 ? -13.609 -21.219 -5.715 1 85.88 61 ALA A C 1
ATOM 503 O O . ALA A 1 61 ? -13.297 -20.891 -6.863 1 85.88 61 ALA A O 1
ATOM 504 N N . CYS A 1 62 ? -13.266 -20.516 -4.676 1 87.19 62 CYS A N 1
ATOM 505 C CA . CYS A 1 62 ? -12.508 -19.281 -4.793 1 87.19 62 CYS A CA 1
ATOM 506 C C . CYS A 1 62 ? -11.125 -19.531 -5.383 1 87.19 62 CYS A C 1
ATOM 508 O O . CYS A 1 62 ? -10.688 -18.828 -6.293 1 87.19 62 CYS A O 1
ATOM 510 N N . ALA A 1 63 ? -10.492 -20.562 -4.883 1 91.38 63 ALA A N 1
ATOM 511 C CA . ALA A 1 63 ? -9.156 -20.906 -5.359 1 91.38 63 ALA A CA 1
ATOM 512 C C . ALA A 1 63 ? -9.188 -21.344 -6.816 1 91.38 63 ALA A C 1
ATOM 514 O O . ALA A 1 63 ? -8.312 -20.984 -7.605 1 91.38 63 ALA A O 1
ATOM 515 N N . ARG A 1 64 ? -10.133 -22.156 -7.16 1 92.69 64 ARG A N 1
ATOM 516 C CA . ARG A 1 64 ? -10.273 -22.625 -8.531 1 92.69 64 ARG A CA 1
ATOM 517 C C . ARG A 1 64 ? -10.547 -21.469 -9.484 1 92.69 64 ARG A C 1
ATOM 519 O O . ARG A 1 64 ? -9.969 -21.391 -10.57 1 92.69 64 ARG A O 1
ATOM 526 N N . ASN A 1 65 ? -11.453 -20.578 -9.008 1 93.31 65 ASN A N 1
ATOM 527 C CA . ASN A 1 65 ? -11.758 -19.406 -9.82 1 93.31 65 ASN A CA 1
ATOM 528 C C . ASN A 1 65 ? -10.523 -18.531 -10.031 1 93.31 65 ASN A C 1
ATOM 530 O O . ASN A 1 65 ? -10.289 -18.047 -11.141 1 93.31 65 ASN A O 1
ATOM 534 N N . LEU A 1 66 ? -9.797 -18.375 -9.008 1 95.56 66 LEU A N 1
ATOM 535 C CA . LEU A 1 66 ? -8.562 -17.594 -9.109 1 95.56 66 LEU A CA 1
ATOM 536 C C . LEU A 1 66 ? -7.57 -18.266 -10.055 1 95.56 66 LEU A C 1
ATOM 538 O O . LEU A 1 66 ? -6.922 -17.609 -10.859 1 95.56 66 LEU A O 1
ATOM 542 N N . SER A 1 67 ? -7.469 -19.578 -9.93 1 97.5 67 SER A N 1
ATOM 543 C CA . SER A 1 67 ? -6.602 -20.359 -10.812 1 97.5 67 SER A CA 1
ATOM 544 C C . SER A 1 67 ? -6.969 -20.141 -12.281 1 97.5 67 SER A C 1
ATOM 546 O O . SER A 1 67 ? -6.102 -19.875 -13.109 1 97.5 67 SER A O 1
ATOM 548 N N . GLN A 1 68 ? -8.188 -20.188 -12.562 1 97.94 68 GLN A N 1
ATOM 549 C CA . GLN A 1 68 ? -8.664 -19.984 -13.922 1 97.94 68 GLN A CA 1
ATOM 550 C C . GLN A 1 68 ? -8.383 -18.578 -14.406 1 97.94 68 GLN A C 1
ATOM 552 O O . GLN A 1 68 ? -8.008 -18.359 -15.562 1 97.94 68 GLN A O 1
ATOM 557 N N . THR A 1 69 ? -8.602 -17.641 -13.547 1 98.12 69 THR A N 1
ATOM 558 C CA . THR A 1 69 ? -8.352 -16.25 -13.883 1 98.12 69 THR A CA 1
ATOM 559 C C . THR A 1 69 ? -6.883 -16.016 -14.219 1 98.12 69 THR A C 1
ATOM 561 O O . THR A 1 69 ? -6.562 -15.406 -15.234 1 98.12 69 THR A O 1
ATOM 564 N N . PHE A 1 70 ? -5.961 -16.547 -13.391 1 98.56 70 PHE A N 1
ATOM 565 C CA . PHE A 1 70 ? -4.531 -16.406 -13.641 1 98.56 70 PHE A CA 1
ATOM 566 C C . PHE A 1 70 ? -4.148 -17.094 -14.953 1 98.56 70 PHE A C 1
ATOM 568 O O . PHE A 1 70 ? -3.33 -16.562 -15.711 1 98.56 70 PHE A O 1
ATOM 575 N N . GLN A 1 71 ? -4.719 -18.25 -15.203 1 98.56 71 GLN A N 1
ATOM 576 C CA . GLN A 1 71 ? -4.461 -18.938 -16.469 1 98.56 71 GLN A CA 1
ATOM 577 C C . GLN A 1 71 ? -4.891 -18.094 -17.656 1 98.56 71 GLN A C 1
ATOM 579 O O . GLN A 1 71 ? -4.156 -17.984 -18.641 1 98.56 71 GLN A O 1
ATOM 584 N N . MET A 1 72 ? -6.059 -17.531 -17.531 1 98 72 MET A N 1
ATOM 585 C CA . MET A 1 72 ? -6.582 -16.672 -18.578 1 98 72 MET A CA 1
ATOM 586 C C . MET A 1 72 ? -5.652 -15.492 -18.828 1 98 72 MET A C 1
ATOM 588 O O . MET A 1 72 ? -5.488 -15.055 -19.969 1 98 72 MET A O 1
ATOM 592 N N . MET A 1 73 ? -5 -15.023 -17.828 1 98.25 73 MET A N 1
ATOM 593 C CA . MET A 1 73 ? -4.113 -13.867 -17.906 1 98.25 73 MET A CA 1
ATOM 594 C C . MET A 1 73 ? -2.736 -14.273 -18.422 1 98.25 73 MET A C 1
ATOM 596 O O . MET A 1 73 ? -1.86 -13.422 -18.594 1 98.25 73 MET A O 1
ATOM 600 N N . GLY A 1 74 ? -2.43 -15.57 -18.547 1 98.19 74 GLY A N 1
ATOM 601 C CA . GLY A 1 74 ? -1.202 -16.031 -19.172 1 98.19 74 GLY A CA 1
ATOM 602 C C . GLY A 1 74 ? -0.187 -16.562 -18.188 1 98.19 74 GLY A C 1
ATOM 603 O O . GLY A 1 74 ? 0.961 -16.828 -18.547 1 98.19 74 GLY A O 1
ATOM 604 N N . PHE A 1 75 ? -0.574 -16.766 -16.953 1 98.75 75 PHE A N 1
ATOM 605 C CA . PHE A 1 75 ? 0.342 -17.312 -15.961 1 98.75 75 PHE A CA 1
ATOM 606 C C . PHE A 1 75 ? 0.468 -18.828 -16.109 1 98.75 75 PHE A C 1
ATOM 608 O O . PHE A 1 75 ? -0.47 -19.484 -16.547 1 98.75 75 PHE A O 1
ATOM 615 N N . ASP A 1 76 ? 1.647 -19.344 -15.773 1 98.62 76 ASP A N 1
ATOM 616 C CA . ASP A 1 76 ? 1.787 -20.766 -15.43 1 98.62 76 ASP A CA 1
ATOM 617 C C . ASP A 1 76 ? 1.329 -21.031 -14 1 98.62 76 ASP A C 1
ATOM 619 O O . ASP A 1 76 ? 2.039 -20.703 -13.047 1 98.62 76 ASP A O 1
ATOM 623 N N . VAL A 1 77 ? 0.146 -21.672 -13.922 1 98.75 77 VAL A N 1
ATOM 624 C CA . VAL A 1 77 ? -0.526 -21.672 -12.625 1 98.75 77 VAL A CA 1
ATOM 625 C C . VAL A 1 77 ? -0.371 -23.047 -11.969 1 98.75 77 VAL A C 1
ATOM 627 O O . VAL A 1 77 ? -0.493 -24.078 -12.641 1 98.75 77 VAL A O 1
ATOM 630 N N . GLU A 1 78 ? -0.085 -23.094 -10.727 1 98.62 78 GLU A N 1
ATOM 631 C CA . GLU A 1 78 ? -0.143 -24.297 -9.898 1 98.62 78 GLU A CA 1
ATOM 632 C C . GLU A 1 78 ? -0.98 -24.062 -8.648 1 98.62 78 GLU A C 1
ATOM 634 O O . GLU A 1 78 ? -0.719 -23.141 -7.879 1 98.62 78 GLU A O 1
ATOM 639 N N . LEU A 1 79 ? -1.992 -24.828 -8.523 1 98 79 LEU A N 1
ATOM 640 C CA . LEU A 1 79 ? -2.842 -24.828 -7.336 1 98 79 LEU A CA 1
ATOM 641 C C . LEU A 1 79 ? -2.496 -25.984 -6.41 1 98 79 LEU A C 1
ATOM 643 O O . LEU A 1 79 ? -2.533 -27.141 -6.82 1 98 79 LEU A O 1
ATOM 647 N N . ILE A 1 80 ? -2.137 -25.75 -5.172 1 97.56 80 ILE A N 1
ATOM 648 C CA . ILE A 1 80 ? -1.765 -26.75 -4.176 1 97.56 80 ILE A CA 1
ATOM 649 C C . ILE A 1 80 ? -2.707 -26.656 -2.979 1 97.56 80 ILE A C 1
ATOM 651 O O . ILE A 1 80 ? -2.869 -25.578 -2.389 1 97.56 80 ILE A O 1
ATOM 655 N N . VAL A 1 81 ? -3.316 -27.734 -2.619 1 94.31 81 VAL A N 1
ATOM 656 C CA . VAL A 1 81 ? -4.316 -27.75 -1.558 1 94.31 81 VAL A CA 1
ATOM 657 C C . VAL A 1 81 ? -3.768 -28.484 -0.34 1 94.31 81 VAL A C 1
ATOM 659 O O . VAL A 1 81 ? -3.107 -29.516 -0.477 1 94.31 81 VAL A O 1
ATOM 662 N N . ASP A 1 82 ? -4.027 -27.984 0.823 1 93.44 82 ASP A N 1
ATOM 663 C CA . ASP A 1 82 ? -3.715 -28.594 2.113 1 93.44 82 ASP A CA 1
ATOM 664 C C . ASP A 1 82 ? -2.232 -28.938 2.209 1 93.44 82 ASP A C 1
ATOM 666 O O . ASP A 1 82 ? -1.88 -30.062 2.562 1 93.44 82 ASP A O 1
ATOM 670 N N . ALA A 1 83 ? -1.416 -27.984 1.829 1 96.44 83 ALA A N 1
ATOM 671 C CA . ALA A 1 83 ? 0.03 -28.203 1.832 1 96.44 83 ALA A CA 1
ATOM 672 C C . ALA A 1 83 ? 0.603 -28.047 3.238 1 96.44 83 ALA A C 1
ATOM 674 O O . ALA A 1 83 ? 0.178 -27.172 3.998 1 96.44 83 ALA A O 1
ATOM 675 N N . THR A 1 84 ? 1.541 -28.938 3.615 1 97 84 THR A N 1
ATOM 676 C CA . THR A 1 84 ? 2.33 -28.734 4.824 1 97 84 THR A CA 1
ATOM 677 C C . THR A 1 84 ? 3.303 -27.578 4.637 1 97 84 THR A C 1
ATOM 679 O O . THR A 1 84 ? 3.52 -27.109 3.516 1 97 84 THR A O 1
ATOM 682 N N . LEU A 1 85 ? 3.822 -27.031 5.738 1 97.44 85 LEU A N 1
ATOM 683 C CA . LEU A 1 85 ? 4.785 -25.938 5.641 1 97.44 85 LEU A CA 1
ATOM 684 C C . LEU A 1 85 ? 5.984 -26.344 4.793 1 97.44 85 LEU A C 1
ATOM 686 O O . LEU A 1 85 ? 6.492 -25.547 4 1 97.44 85 LEU A O 1
ATOM 690 N N . GLN A 1 86 ? 6.406 -27.594 4.953 1 97.81 86 GLN A N 1
ATOM 691 C CA . GLN A 1 86 ? 7.539 -28.094 4.176 1 97.81 86 GLN A CA 1
ATOM 692 C C . GLN A 1 86 ? 7.254 -28.016 2.68 1 97.81 86 GLN A C 1
ATOM 694 O O . GLN A 1 86 ? 8.102 -27.562 1.903 1 97.81 86 GLN A O 1
ATOM 699 N N . VAL A 1 87 ? 6.152 -28.422 2.279 1 97.94 87 VAL A N 1
ATOM 700 C CA . VAL A 1 87 ? 5.762 -28.406 0.874 1 97.94 87 VAL A CA 1
ATOM 701 C C . VAL A 1 87 ? 5.715 -26.969 0.37 1 97.94 87 VAL A C 1
ATOM 703 O O . VAL A 1 87 ? 6.184 -26.672 -0.732 1 97.94 87 VAL A O 1
ATOM 706 N N . ILE A 1 88 ? 5.125 -26.031 1.167 1 98.25 88 ILE A N 1
ATOM 707 C CA . ILE A 1 88 ? 5.039 -24.625 0.795 1 98.25 88 ILE A CA 1
ATOM 708 C C . ILE A 1 88 ? 6.441 -24.062 0.576 1 98.25 88 ILE A C 1
ATOM 710 O O . ILE A 1 88 ? 6.727 -23.469 -0.469 1 98.25 88 ILE A O 1
ATOM 714 N N . ILE A 1 89 ? 7.297 -24.312 1.51 1 97.88 89 ILE A N 1
ATOM 715 C CA . ILE A 1 89 ? 8.648 -23.766 1.456 1 97.88 89 ILE A CA 1
ATOM 716 C C . ILE A 1 89 ? 9.391 -24.344 0.253 1 97.88 89 ILE A C 1
ATOM 718 O O . ILE A 1 89 ? 10.047 -23.609 -0.491 1 97.88 89 ILE A O 1
ATOM 722 N N . GLU A 1 90 ? 9.336 -25.656 0.073 1 98.12 90 GLU A N 1
ATOM 723 C CA . GLU A 1 90 ? 10.016 -26.312 -1.036 1 98.12 90 GLU A CA 1
ATOM 724 C C . GLU A 1 90 ? 9.516 -25.781 -2.381 1 98.12 90 GLU A C 1
ATOM 726 O O . GLU A 1 90 ? 10.305 -25.578 -3.305 1 98.12 90 GLU A O 1
ATOM 731 N N . LYS A 1 91 ? 8.227 -25.656 -2.482 1 98.5 91 LYS A N 1
ATOM 732 C CA . LYS A 1 91 ? 7.652 -25.141 -3.721 1 98.5 91 LYS A CA 1
ATOM 733 C C . LYS A 1 91 ? 8.125 -23.719 -3.996 1 98.5 91 LYS A C 1
ATOM 735 O O . LYS A 1 91 ? 8.516 -23.391 -5.121 1 98.5 91 LYS A O 1
ATOM 740 N N . LEU A 1 92 ? 8.109 -22.828 -3.02 1 98.56 92 LEU A N 1
ATOM 741 C CA . LEU A 1 92 ? 8.57 -21.453 -3.174 1 98.56 92 LEU A CA 1
ATOM 742 C C . LEU A 1 92 ? 10.039 -21.406 -3.58 1 98.56 92 LEU A C 1
ATOM 744 O O . LEU A 1 92 ? 10.406 -20.672 -4.496 1 98.56 92 LEU A O 1
ATOM 748 N N . LYS A 1 93 ? 10.828 -22.234 -2.943 1 98 93 LYS A N 1
ATOM 749 C CA . LYS A 1 93 ? 12.25 -22.281 -3.262 1 98 93 LYS A CA 1
ATOM 750 C C . LYS A 1 93 ? 12.484 -22.812 -4.676 1 98 93 LYS A C 1
ATOM 752 O O . LYS A 1 93 ? 13.359 -22.328 -5.395 1 98 93 LYS A O 1
ATOM 757 N N . SER A 1 94 ? 11.742 -23.828 -4.988 1 98.38 94 SER A N 1
ATOM 758 C CA . SER A 1 94 ? 11.836 -24.391 -6.328 1 98.38 94 SER A CA 1
ATOM 759 C C . SER A 1 94 ? 11.539 -23.344 -7.395 1 98.38 94 SER A C 1
ATOM 761 O O . SER A 1 94 ? 12.281 -23.203 -8.367 1 98.38 94 SER A O 1
ATOM 763 N N . VAL A 1 95 ? 10.492 -22.562 -7.23 1 98.56 95 VAL A N 1
ATOM 764 C CA . VAL A 1 95 ? 10.133 -21.516 -8.18 1 98.56 95 VAL A CA 1
ATOM 765 C C . VAL A 1 95 ? 11.195 -20.422 -8.172 1 98.56 95 VAL A C 1
ATOM 767 O O . VAL A 1 95 ? 11.586 -19.922 -9.227 1 98.56 95 VAL A O 1
ATOM 770 N N . ALA A 1 96 ? 11.672 -20.031 -6.98 1 98.25 96 ALA A N 1
ATOM 771 C CA . ALA A 1 96 ? 12.68 -18.984 -6.852 1 98.25 96 ALA A CA 1
ATOM 772 C C . ALA A 1 96 ? 13.961 -19.359 -7.598 1 98.25 96 ALA A C 1
ATOM 774 O O . ALA A 1 96 ? 14.68 -18.484 -8.086 1 98.25 96 ALA A O 1
ATOM 775 N N . SER A 1 97 ? 14.266 -20.641 -7.715 1 97.31 97 SER A N 1
ATOM 776 C CA . SER A 1 97 ? 15.508 -21.125 -8.297 1 97.31 97 SER A CA 1
ATOM 777 C C . SER A 1 97 ? 15.406 -21.234 -9.82 1 97.31 97 SER A C 1
ATOM 779 O O . SER A 1 97 ? 16.406 -21.453 -10.5 1 97.31 97 SER A O 1
ATOM 781 N N . GLN A 1 98 ? 14.25 -21.031 -10.312 1 97.44 98 GLN A N 1
ATOM 782 C CA . GLN A 1 98 ? 14.055 -21.078 -11.758 1 97.44 98 GLN A CA 1
ATOM 783 C C . GLN A 1 98 ? 14.625 -19.844 -12.438 1 97.44 98 GLN A C 1
ATOM 785 O O . GLN A 1 98 ? 14.992 -18.875 -11.758 1 97.44 98 GLN A O 1
ATOM 790 N N . ASP A 1 99 ? 14.773 -19.953 -13.742 1 95.94 99 ASP A N 1
ATOM 791 C CA . ASP A 1 99 ? 15.18 -18.797 -14.531 1 95.94 99 ASP A CA 1
ATOM 792 C C . ASP A 1 99 ? 13.977 -17.906 -14.859 1 95.94 99 ASP A C 1
ATOM 794 O O . ASP A 1 99 ? 13.07 -18.312 -15.586 1 95.94 99 ASP A O 1
ATOM 798 N N . HIS A 1 100 ? 13.977 -16.688 -14.375 1 97.81 100 HIS A N 1
ATOM 799 C CA . HIS A 1 100 ? 12.859 -15.773 -14.578 1 97.81 100 HIS A CA 1
ATOM 800 C C . HIS A 1 100 ? 13.219 -14.672 -15.57 1 97.81 100 HIS A C 1
ATOM 802 O O . HIS A 1 100 ? 12.523 -13.664 -15.656 1 97.81 100 HIS A O 1
ATOM 808 N N . THR A 1 101 ? 14.266 -14.805 -16.312 1 95.38 101 THR A N 1
ATOM 809 C CA . THR A 1 101 ? 14.758 -13.797 -17.234 1 95.38 101 THR A CA 1
ATOM 810 C C . THR A 1 101 ? 13.672 -13.406 -18.234 1 95.38 101 THR A C 1
ATOM 812 O O . THR A 1 101 ? 13.539 -12.234 -18.594 1 95.38 101 THR A O 1
ATOM 815 N N . ASN A 1 102 ? 12.922 -14.359 -18.609 1 97.31 102 ASN A N 1
ATOM 816 C CA . ASN A 1 102 ? 11.93 -14.109 -19.656 1 97.31 102 ASN A CA 1
ATOM 817 C C . ASN A 1 102 ? 10.523 -14 -19.062 1 97.31 102 ASN A C 1
ATOM 819 O O . ASN A 1 102 ? 9.531 -14.094 -19.797 1 97.31 102 ASN A O 1
ATOM 823 N N . ASN A 1 103 ? 10.406 -13.852 -17.781 1 98.44 103 ASN A N 1
ATOM 824 C CA . ASN A 1 103 ? 9.117 -13.695 -17.109 1 98.44 103 ASN A CA 1
ATOM 825 C C . ASN A 1 103 ? 8.82 -12.227 -16.812 1 98.44 103 ASN A C 1
ATOM 827 O O . ASN A 1 103 ? 9.719 -11.461 -16.453 1 98.44 103 ASN A O 1
ATOM 831 N N . ASP A 1 104 ? 7.555 -11.906 -16.891 1 98.38 104 ASP A N 1
ATOM 832 C CA . ASP A 1 104 ? 7.109 -10.562 -16.531 1 98.38 104 ASP A CA 1
ATOM 833 C C . ASP A 1 104 ? 7.117 -10.375 -15.008 1 98.38 104 ASP A C 1
ATOM 835 O O . ASP A 1 104 ? 7.551 -9.336 -14.508 1 98.38 104 ASP A O 1
ATOM 839 N N . CYS A 1 105 ? 6.609 -11.367 -14.328 1 98.62 105 CYS A N 1
ATOM 840 C CA . CYS A 1 105 ? 6.34 -11.188 -12.906 1 98.62 105 CYS A CA 1
ATOM 841 C C . CYS A 1 105 ? 6.102 -12.523 -12.227 1 98.62 105 CYS A C 1
ATOM 843 O O . CYS A 1 105 ? 6.305 -13.578 -12.828 1 98.62 105 CYS A O 1
ATOM 845 N N . LEU A 1 106 ? 5.867 -12.461 -10.922 1 98.81 106 LEU A N 1
ATOM 846 C CA . LEU A 1 106 ? 5.484 -13.57 -10.062 1 98.81 106 LEU A CA 1
ATOM 847 C C . LEU A 1 106 ? 4.219 -13.242 -9.281 1 98.81 106 LEU A C 1
ATOM 849 O O . LEU A 1 106 ? 4.051 -12.117 -8.805 1 98.81 106 LEU A O 1
ATOM 853 N N . ALA A 1 107 ? 3.307 -14.258 -9.164 1 98.81 107 ALA A N 1
ATOM 854 C CA . ALA A 1 107 ? 2.139 -14.117 -8.305 1 98.81 107 ALA A CA 1
ATOM 855 C C . ALA A 1 107 ? 2.018 -15.297 -7.344 1 98.81 107 ALA A C 1
ATOM 857 O O . ALA A 1 107 ? 2.229 -16.453 -7.738 1 98.81 107 ALA A O 1
ATOM 858 N N . VAL A 1 108 ? 1.724 -15.023 -6.082 1 98.69 108 VAL A N 1
ATOM 859 C CA . VAL A 1 108 ? 1.459 -16.047 -5.078 1 98.69 108 VAL A CA 1
ATOM 860 C C . VAL A 1 108 ? 0.194 -15.688 -4.297 1 98.69 108 VAL A C 1
ATOM 862 O O . VAL A 1 108 ? 0.058 -14.57 -3.799 1 98.69 108 VAL A O 1
ATOM 865 N N . ALA A 1 109 ? -0.723 -16.594 -4.238 1 97.5 109 ALA A N 1
ATOM 866 C CA . ALA A 1 109 ? -1.942 -16.406 -3.455 1 97.5 109 ALA A CA 1
ATOM 867 C C . ALA A 1 109 ? -2.076 -17.484 -2.385 1 97.5 109 ALA A C 1
ATOM 869 O O . ALA A 1 109 ? -1.774 -18.656 -2.633 1 97.5 109 ALA A O 1
ATOM 870 N N . VAL A 1 110 ? -2.545 -17.078 -1.183 1 95.19 110 VAL A N 1
ATOM 871 C CA . VAL A 1 110 ? -2.701 -18.031 -0.09 1 95.19 110 VAL A CA 1
ATOM 872 C C . VAL A 1 110 ? -4.047 -17.812 0.594 1 95.19 110 VAL A C 1
ATOM 874 O O . VAL A 1 110 ? -4.363 -16.703 1.028 1 95.19 110 VAL A O 1
ATOM 877 N N . LEU A 1 111 ? -4.863 -18.781 0.602 1 90.75 111 LEU A N 1
ATOM 878 C CA . LEU A 1 111 ? -6.047 -18.875 1.45 1 90.75 111 LEU A CA 1
ATOM 879 C C . LEU A 1 111 ? -5.766 -19.703 2.691 1 90.75 111 LEU A C 1
ATOM 881 O O . LEU A 1 111 ? -5.367 -20.875 2.582 1 90.75 111 LEU A O 1
ATOM 885 N N . SER A 1 112 ? -5.898 -19.109 3.795 1 88.75 112 SER A N 1
ATOM 886 C CA . SER A 1 112 ? -5.488 -19.781 5.023 1 88.75 112 SER A CA 1
ATOM 887 C C . SER A 1 112 ? -6.332 -19.344 6.211 1 88.75 112 SER A C 1
ATOM 889 O O . SER A 1 112 ? -7.176 -18.453 6.078 1 88.75 112 SER A O 1
ATOM 891 N N . THR A 1 113 ? -6.266 -20.031 7.277 1 84.12 113 THR A N 1
ATOM 892 C CA . THR A 1 113 ? -6.68 -19.547 8.594 1 84.12 113 THR A CA 1
ATOM 893 C C . THR A 1 113 ? -5.48 -19.047 9.391 1 84.12 113 THR A C 1
ATOM 895 O O . THR A 1 113 ? -4.332 -19.281 9.008 1 84.12 113 THR A O 1
ATOM 898 N N . GLY A 1 114 ? -5.738 -18.297 10.398 1 80.56 114 GLY A N 1
ATOM 899 C CA . GLY A 1 114 ? -4.641 -17.797 11.211 1 80.56 114 GLY A CA 1
ATOM 900 C C . GLY A 1 114 ? -4.969 -16.516 11.945 1 80.56 114 GLY A C 1
ATOM 901 O O . GLY A 1 114 ? -6.074 -16.359 12.469 1 80.56 114 GLY A O 1
ATOM 902 N N . THR A 1 115 ? -3.914 -15.797 12.164 1 76.19 115 THR A N 1
ATOM 903 C CA . THR A 1 115 ? -4.016 -14.469 12.75 1 76.19 115 THR A CA 1
ATOM 904 C C . THR A 1 115 ? -3.268 -13.445 11.898 1 76.19 115 THR A C 1
ATOM 906 O O . THR A 1 115 ? -2.656 -13.797 10.891 1 76.19 115 THR A O 1
ATOM 909 N N . SER A 1 116 ? -3.449 -12.203 12.305 1 70.44 116 SER A N 1
ATOM 910 C CA . SER A 1 116 ? -2.777 -11.156 11.539 1 70.44 116 SER A CA 1
ATOM 911 C C . SER A 1 116 ? -1.28 -11.43 11.422 1 70.44 116 SER A C 1
ATOM 913 O O . SER A 1 116 ? -0.595 -11.586 12.438 1 70.44 116 SER A O 1
ATOM 915 N N . GLY A 1 117 ? -0.808 -11.703 10.188 1 76.06 117 GLY A N 1
ATOM 916 C CA . GLY A 1 117 ? 0.611 -11.859 9.914 1 76.06 117 GLY A CA 1
ATOM 917 C C . GLY A 1 117 ? 1.063 -13.305 9.906 1 76.06 117 GLY A C 1
ATOM 918 O O . GLY A 1 117 ? 2.188 -13.609 9.5 1 76.06 117 GLY A O 1
ATOM 919 N N . TYR A 1 118 ? 0.175 -14.164 10.43 1 86 118 TYR A N 1
ATOM 920 C CA . TYR A 1 118 ? 0.506 -15.586 10.422 1 86 118 TYR A CA 1
ATOM 921 C C . TYR A 1 118 ? -0.538 -16.391 9.656 1 86 118 TYR A C 1
ATOM 923 O O . TYR A 1 118 ? -1.741 -16.203 9.844 1 86 118 TYR A O 1
ATOM 931 N N . LEU A 1 119 ? -0.015 -17.219 8.844 1 90.56 119 LEU A N 1
ATOM 932 C CA . LEU A 1 119 ? -0.845 -18.141 8.078 1 90.56 119 LEU A CA 1
ATOM 933 C C . LEU A 1 119 ? -0.727 -19.562 8.625 1 90.56 119 LEU A C 1
ATOM 935 O O . LEU A 1 119 ? 0.173 -19.844 9.414 1 90.56 119 LEU A O 1
ATOM 939 N N . LYS A 1 120 ? -1.661 -20.297 8.297 1 91.56 120 LYS A N 1
ATOM 940 C CA . LYS A 1 120 ? -1.646 -21.688 8.781 1 91.56 120 LYS A CA 1
ATOM 941 C C . LYS A 1 120 ? -1.483 -22.672 7.629 1 91.56 120 LYS A C 1
ATOM 943 O O . LYS A 1 120 ? -2.328 -22.734 6.734 1 91.56 120 LYS A O 1
ATOM 948 N N . ALA A 1 121 ? -0.374 -23.391 7.641 1 95.06 121 ALA A N 1
ATOM 949 C CA . ALA A 1 121 ? -0.225 -24.562 6.789 1 95.06 121 ALA A CA 1
ATOM 950 C C . ALA A 1 121 ? -1.021 -25.75 7.336 1 95.06 121 ALA A C 1
ATOM 952 O O . ALA A 1 121 ? -1.766 -25.609 8.312 1 95.06 121 ALA A O 1
ATOM 953 N N . ASP A 1 122 ? -0.936 -26.844 6.715 1 93.12 122 ASP A N 1
ATOM 954 C CA . ASP A 1 122 ? -1.677 -28.016 7.16 1 93.12 122 ASP A CA 1
ATOM 955 C C . ASP A 1 122 ? -1.262 -28.422 8.578 1 93.12 122 ASP A C 1
ATOM 957 O O . ASP A 1 122 ? -2.092 -28.859 9.367 1 93.12 122 ASP A O 1
ATOM 961 N N . ASN A 1 123 ? -0.033 -28.219 8.867 1 92.44 123 ASN A N 1
ATOM 962 C CA . ASN A 1 123 ? 0.493 -28.812 10.094 1 92.44 123 ASN A CA 1
ATOM 963 C C . ASN A 1 123 ? 0.864 -27.75 11.117 1 92.44 123 ASN A C 1
ATOM 965 O O . ASN A 1 123 ? 1.013 -28.047 12.305 1 92.44 123 ASN A O 1
ATOM 969 N N . MET A 1 124 ? 1.13 -26.469 10.711 1 92.12 124 MET A N 1
ATOM 970 C CA . MET A 1 124 ? 1.563 -25.469 11.688 1 92.12 124 MET A CA 1
ATOM 971 C C . MET A 1 124 ? 1.354 -24.062 11.156 1 92.12 124 MET A C 1
ATOM 973 O O . MET A 1 124 ? 1.159 -23.875 9.953 1 92.12 124 MET A O 1
ATOM 977 N N . PHE A 1 125 ? 1.485 -23.078 12.078 1 90.75 125 PHE A N 1
ATOM 978 C CA . PHE A 1 125 ? 1.452 -21.672 11.727 1 90.75 125 PHE A CA 1
ATOM 979 C C . PHE A 1 125 ? 2.822 -21.203 11.258 1 90.75 125 PHE A C 1
ATOM 981 O O . PHE A 1 125 ? 3.848 -21.75 11.664 1 90.75 125 PHE A O 1
ATOM 988 N N . TYR A 1 126 ? 2.873 -20.266 10.367 1 90.75 126 TYR A N 1
ATOM 989 C CA . TYR A 1 126 ? 4.117 -19.672 9.891 1 90.75 126 TYR A CA 1
ATOM 990 C C . TYR A 1 126 ? 3.922 -18.203 9.547 1 90.75 126 TYR A C 1
ATOM 992 O O . TYR A 1 126 ? 2.822 -17.781 9.172 1 90.75 126 TYR A O 1
ATOM 1000 N N . PRO A 1 127 ? 4.961 -17.359 9.742 1 89.19 127 PRO A N 1
ATOM 1001 C CA . PRO A 1 127 ? 4.844 -15.938 9.398 1 89.19 127 PRO A CA 1
ATOM 1002 C C . PRO A 1 127 ? 4.703 -15.711 7.895 1 89.19 127 PRO A C 1
ATOM 1004 O O . PRO A 1 127 ? 5.355 -16.391 7.098 1 89.19 127 PRO A O 1
ATOM 1007 N N . ALA A 1 128 ? 3.924 -14.742 7.516 1 90.94 128 ALA A N 1
ATOM 1008 C CA . ALA A 1 128 ? 3.641 -14.43 6.117 1 90.94 128 ALA A CA 1
ATOM 1009 C C . ALA A 1 128 ? 4.926 -14.102 5.355 1 90.94 128 ALA A C 1
ATOM 1011 O O . ALA A 1 128 ? 5.02 -14.344 4.148 1 90.94 128 ALA A O 1
ATOM 1012 N N . GLN A 1 129 ? 5.941 -13.609 6.008 1 89.69 129 GLN A N 1
ATOM 1013 C CA . GLN A 1 129 ? 7.188 -13.172 5.383 1 89.69 129 GLN A CA 1
ATOM 1014 C C . GLN A 1 129 ? 7.879 -14.328 4.664 1 89.69 129 GLN A C 1
ATOM 1016 O O . GLN A 1 129 ? 8.656 -14.109 3.738 1 89.69 129 GLN A O 1
ATOM 1021 N N . MET A 1 130 ? 7.613 -15.531 5.074 1 93.38 130 MET A N 1
ATOM 1022 C CA . MET A 1 130 ? 8.227 -16.703 4.457 1 93.38 130 MET A CA 1
ATOM 1023 C C . MET A 1 130 ? 7.809 -16.828 2.996 1 93.38 130 MET A C 1
ATOM 1025 O O . MET A 1 130 ? 8.453 -17.547 2.223 1 93.38 130 MET A O 1
ATOM 1029 N N . LEU A 1 131 ? 6.785 -16.125 2.635 1 95.56 131 LEU A N 1
ATOM 1030 C CA . LEU A 1 131 ? 6.25 -16.25 1.282 1 95.56 131 LEU A CA 1
ATOM 1031 C C . LEU A 1 131 ? 7.117 -15.492 0.28 1 95.56 131 LEU A C 1
ATOM 1033 O O . LEU A 1 131 ? 7.215 -15.891 -0.884 1 95.56 131 LEU A O 1
ATOM 1037 N N . TRP A 1 132 ? 7.727 -14.391 0.71 1 95.12 132 TRP A N 1
ATOM 1038 C CA . TRP A 1 132 ? 8.43 -13.594 -0.295 1 95.12 132 TRP A CA 1
ATOM 1039 C C . TRP A 1 132 ? 9.93 -13.625 -0.053 1 95.12 132 TRP A C 1
ATOM 1041 O O . TRP A 1 132 ? 10.711 -13.219 -0.917 1 95.12 132 TRP A O 1
ATOM 1051 N N . MET A 1 133 ? 10.414 -14.211 1.026 1 93.44 133 MET A N 1
ATOM 1052 C CA . MET A 1 133 ? 11.836 -14.227 1.343 1 93.44 133 MET A CA 1
ATOM 1053 C C . MET A 1 133 ? 12.633 -14.953 0.257 1 93.44 133 MET A C 1
ATOM 1055 O O . MET A 1 133 ? 13.703 -14.508 -0.137 1 93.44 133 MET A O 1
ATOM 1059 N N . PRO A 1 134 ? 12.164 -16.047 -0.301 1 96.56 134 PRO A N 1
ATOM 1060 C CA . PRO A 1 134 ? 12.922 -16.75 -1.339 1 96.56 134 PRO A CA 1
ATOM 1061 C C . PRO A 1 134 ? 13.094 -15.922 -2.607 1 96.56 134 PRO A C 1
ATOM 1063 O O . PRO A 1 134 ? 13.938 -16.234 -3.451 1 96.56 134 PRO A O 1
ATOM 1066 N N . PHE A 1 135 ? 12.305 -14.852 -2.771 1 96.44 135 PHE A N 1
ATOM 1067 C CA . PHE A 1 135 ? 12.289 -14.125 -4.035 1 96.44 135 PHE A CA 1
ATOM 1068 C C . PHE A 1 135 ? 13.039 -12.797 -3.906 1 96.44 135 PHE A C 1
ATOM 1070 O O . PHE A 1 135 ? 12.922 -11.93 -4.77 1 96.44 135 PHE A O 1
ATOM 1077 N N . LEU A 1 136 ? 13.734 -12.625 -2.826 1 92.5 136 LEU A N 1
ATOM 1078 C CA . LEU A 1 136 ? 14.586 -11.453 -2.645 1 92.5 136 LEU A CA 1
ATOM 1079 C C . LEU A 1 136 ? 15.812 -11.523 -3.543 1 92.5 136 LEU A C 1
ATOM 1081 O O . LEU A 1 136 ? 16.109 -12.578 -4.113 1 92.5 136 LEU A O 1
ATOM 1085 N N . PRO A 1 137 ? 16.484 -10.414 -3.756 1 88.81 137 PRO A N 1
ATOM 1086 C CA . PRO A 1 137 ? 17.516 -10.305 -4.793 1 88.81 137 PRO A CA 1
ATOM 1087 C C . PRO A 1 137 ? 18.609 -11.359 -4.652 1 88.81 137 PRO A C 1
ATOM 1089 O O . PRO A 1 137 ? 19.078 -11.906 -5.652 1 88.81 137 PRO A O 1
ATOM 1092 N N . ASP A 1 138 ? 19.016 -11.734 -3.48 1 88.88 138 ASP A N 1
ATOM 1093 C CA . ASP A 1 138 ? 20.094 -12.703 -3.295 1 88.88 138 ASP A CA 1
ATOM 1094 C C . ASP A 1 138 ? 19.641 -14.109 -3.686 1 88.88 138 ASP A C 1
ATOM 1096 O O . ASP A 1 138 ? 20.406 -14.883 -4.254 1 88.88 138 ASP A O 1
ATOM 1100 N N . SER A 1 139 ? 18.453 -14.414 -3.398 1 92.31 139 SER A N 1
ATOM 1101 C CA . SER A 1 139 ? 17.938 -15.766 -3.6 1 92.31 139 SER A CA 1
ATOM 1102 C C . SER A 1 139 ? 17.312 -15.922 -4.98 1 92.31 139 SER A C 1
ATOM 1104 O O . SER A 1 139 ? 17.25 -17.031 -5.516 1 92.31 139 SER A O 1
ATOM 1106 N N . CYS A 1 140 ? 16.891 -14.844 -5.578 1 95.94 140 CYS A N 1
ATOM 1107 C CA . CYS A 1 140 ? 16.188 -14.883 -6.855 1 95.94 140 CYS A CA 1
ATOM 1108 C C . CYS A 1 140 ? 16.516 -13.648 -7.695 1 95.94 140 CYS A C 1
ATOM 1110 O O . CYS A 1 140 ? 15.633 -12.82 -7.953 1 95.94 140 CYS A O 1
ATOM 1112 N N . PRO A 1 141 ? 17.703 -13.531 -8.227 1 93.31 141 PRO A N 1
ATOM 1113 C CA . PRO A 1 141 ? 18.125 -12.344 -8.977 1 93.31 141 PRO A CA 1
ATOM 1114 C C . PRO A 1 141 ? 17.328 -12.133 -10.258 1 93.31 141 PRO A C 1
ATOM 1116 O O . PRO A 1 141 ? 17.172 -11 -10.719 1 93.31 141 PRO A O 1
ATOM 1119 N N . GLY A 1 142 ? 16.797 -13.211 -10.773 1 95.38 142 GLY A N 1
ATOM 1120 C CA . GLY A 1 142 ? 16.047 -13.125 -12.023 1 95.38 142 GLY A CA 1
ATOM 1121 C C . GLY A 1 142 ? 14.781 -12.297 -11.906 1 95.38 142 GLY A C 1
ATOM 1122 O O . GLY A 1 142 ? 14.203 -11.891 -12.914 1 95.38 142 GLY A O 1
ATOM 1123 N N . LEU A 1 143 ? 14.336 -11.977 -10.664 1 96.38 143 LEU A N 1
ATOM 1124 C CA . LEU A 1 143 ? 13.117 -11.203 -10.469 1 96.38 143 LEU A CA 1
ATOM 1125 C C . LEU A 1 143 ? 13.438 -9.789 -10.008 1 96.38 143 LEU A C 1
ATOM 1127 O O . LEU A 1 143 ? 12.531 -9.031 -9.641 1 96.38 143 LEU A O 1
ATOM 1131 N N . ILE A 1 144 ? 14.711 -9.43 -10.016 1 92.69 144 ILE A N 1
ATOM 1132 C CA . ILE A 1 144 ? 15.07 -8.039 -9.766 1 92.69 144 ILE A CA 1
ATOM 1133 C C . ILE A 1 144 ? 14.414 -7.145 -10.82 1 92.69 144 ILE A C 1
ATOM 1135 O O . ILE A 1 144 ? 14.43 -7.465 -12.008 1 92.69 144 ILE A O 1
ATOM 1139 N N . ASP A 1 145 ? 13.75 -6.039 -10.398 1 93.69 145 ASP A N 1
ATOM 1140 C CA . ASP A 1 145 ? 13.078 -5.047 -11.227 1 93.69 145 ASP A CA 1
ATOM 1141 C C . ASP A 1 145 ? 11.82 -5.633 -11.875 1 93.69 145 ASP A C 1
ATOM 1143 O O . ASP A 1 145 ? 11.352 -5.125 -12.891 1 93.69 145 ASP A O 1
ATOM 1147 N N . LYS A 1 146 ? 11.375 -6.758 -11.312 1 97.25 146 LYS A N 1
ATOM 1148 C CA . LYS A 1 146 ? 10.109 -7.367 -11.734 1 97.25 146 LYS A CA 1
ATOM 1149 C C . LYS A 1 146 ? 9.133 -7.457 -10.562 1 97.25 146 LYS A C 1
ATOM 1151 O O . LYS A 1 146 ? 9.531 -7.742 -9.43 1 97.25 146 LYS A O 1
ATOM 1156 N N . PRO A 1 147 ? 7.82 -7.215 -10.852 1 98.44 147 PRO A N 1
ATOM 1157 C CA . PRO A 1 147 ? 6.863 -7.199 -9.742 1 98.44 147 PRO A CA 1
ATOM 1158 C C . PRO A 1 147 ? 6.598 -8.594 -9.18 1 98.44 147 PRO A C 1
ATOM 1160 O O . PRO A 1 147 ? 6.43 -9.547 -9.938 1 98.44 147 PRO A O 1
ATOM 1163 N N . LYS A 1 148 ? 6.656 -8.703 -7.898 1 98.5 148 LYS A N 1
ATOM 1164 C CA . LYS A 1 148 ? 6.23 -9.867 -7.129 1 98.5 148 LYS A CA 1
ATOM 1165 C C . LYS A 1 148 ? 4.945 -9.578 -6.359 1 98.5 148 LYS A C 1
ATOM 1167 O O . LYS A 1 148 ? 4.934 -8.742 -5.457 1 98.5 148 LYS A O 1
ATOM 1172 N N . ILE A 1 149 ? 3.889 -10.312 -6.684 1 98.69 149 ILE A N 1
ATOM 1173 C CA . ILE A 1 149 ? 2.543 -9.977 -6.234 1 98.69 149 ILE A CA 1
ATOM 1174 C C . ILE A 1 149 ? 2.016 -11.078 -5.316 1 98.69 149 ILE A C 1
ATOM 1176 O O . ILE A 1 149 ? 1.994 -12.25 -5.691 1 98.69 149 ILE A O 1
ATOM 1180 N N . PHE A 1 150 ? 1.531 -10.68 -4.121 1 97.38 150 PHE A N 1
ATOM 1181 C CA . PHE A 1 150 ? 1.045 -11.633 -3.137 1 97.38 150 PHE A CA 1
ATOM 1182 C C . PHE A 1 150 ? -0.376 -11.297 -2.703 1 97.38 150 PHE A C 1
ATOM 1184 O O . PHE A 1 150 ? -0.669 -10.141 -2.373 1 97.38 150 PHE A O 1
ATOM 1191 N N . PHE A 1 151 ? -1.256 -12.234 -2.719 1 96 151 PHE A N 1
ATOM 1192 C CA . PHE A 1 151 ? -2.621 -12.117 -2.217 1 96 151 PHE A CA 1
ATOM 1193 C C . PHE A 1 151 ? -2.84 -13.039 -1.025 1 96 151 PHE A C 1
ATOM 1195 O O . PHE A 1 151 ? -2.715 -14.266 -1.147 1 96 151 PHE A O 1
ATOM 1202 N N . LEU A 1 152 ? -3.162 -12.461 0.101 1 92.94 152 LEU A N 1
ATOM 1203 C CA . LEU A 1 152 ? -3.32 -13.258 1.313 1 92.94 152 LEU A CA 1
ATOM 1204 C C . LEU A 1 152 ? -4.715 -13.078 1.903 1 92.94 152 LEU A C 1
ATOM 1206 O O . LEU A 1 152 ? -5.141 -11.953 2.176 1 92.94 152 LEU A O 1
ATOM 1210 N N . GLN A 1 153 ? -5.375 -14.141 2.045 1 88.94 153 GLN A N 1
ATOM 1211 C CA . GLN A 1 153 ? -6.652 -14.172 2.75 1 88.94 153 GLN A CA 1
ATOM 1212 C C . GLN A 1 153 ? -6.59 -15.109 3.955 1 88.94 153 GLN A C 1
ATOM 1214 O O . GLN A 1 153 ? -6.305 -16.297 3.811 1 88.94 153 GLN A O 1
ATOM 1219 N N . THR A 1 154 ? -6.824 -14.539 5.133 1 84.81 154 THR A N 1
ATOM 1220 C CA . THR A 1 154 ? -6.742 -15.328 6.355 1 84.81 154 THR A CA 1
ATOM 1221 C C . THR A 1 154 ? -8.039 -15.219 7.156 1 84.81 154 THR A C 1
ATOM 1223 O O . THR A 1 154 ? -8.547 -14.125 7.383 1 84.81 154 THR A O 1
ATOM 1226 N N . TYR A 1 155 ? -8.531 -16.344 7.523 1 79.62 155 TYR A N 1
ATOM 1227 C CA . TYR A 1 155 ? -9.648 -16.406 8.461 1 79.62 155 TYR A CA 1
ATOM 1228 C C . TYR A 1 155 ? -9.156 -16.625 9.883 1 79.62 155 TYR A C 1
ATOM 1230 O O . TYR A 1 155 ? -8.188 -17.344 10.109 1 79.62 155 TYR A O 1
ATOM 1238 N N . HIS A 1 156 ? -9.852 -15.992 10.766 1 75.81 156 HIS A N 1
ATOM 1239 C CA . HIS A 1 156 ? -9.445 -16.125 12.164 1 75.81 156 HIS A CA 1
ATOM 1240 C C . HIS A 1 156 ? -9.492 -17.578 12.617 1 75.81 156 HIS A C 1
ATOM 1242 O O . HIS A 1 156 ? -10.453 -18.297 12.32 1 75.81 156 HIS A O 1
ATOM 1248 N N . ASP A 1 157 ? -8.461 -17.938 13.195 1 73.62 157 ASP A N 1
ATOM 1249 C CA . ASP A 1 157 ? -8.336 -19.266 13.789 1 73.62 157 ASP A CA 1
ATOM 1250 C C . ASP A 1 157 ? -8.195 -19.172 15.305 1 73.62 157 ASP A C 1
ATOM 1252 O O . ASP A 1 157 ? -7.168 -18.734 15.82 1 73.62 157 ASP A O 1
ATOM 1256 N N . SER A 1 158 ? -9.227 -19.562 16.016 1 69.25 158 SER A N 1
ATOM 1257 C CA . SER A 1 158 ? -9.266 -19.469 17.469 1 69.25 158 SER A CA 1
ATOM 1258 C C . SER A 1 158 ? -8.172 -20.328 18.109 1 69.25 158 SER A C 1
ATOM 1260 O O . SER A 1 158 ? -7.816 -20.125 19.266 1 69.25 158 SER A O 1
ATOM 1262 N N . SER A 1 159 ? -7.684 -21.297 17.375 1 68.62 159 SER A N 1
ATOM 1263 C CA . SER A 1 159 ? -6.672 -22.188 17.922 1 68.62 159 SER A CA 1
ATOM 1264 C C . SER A 1 159 ? -5.305 -21.516 17.969 1 68.62 159 SER A C 1
ATOM 1266 O O . SER A 1 159 ? -4.363 -22.047 18.562 1 68.62 159 SER A O 1
ATOM 1268 N N . TYR A 1 160 ? -5.281 -20.375 17.328 1 63.38 160 TYR A N 1
ATOM 1269 C CA . TYR A 1 160 ? -4.016 -19.656 17.406 1 63.38 160 TYR A CA 1
ATOM 1270 C C . TYR A 1 160 ? -3.781 -19.125 18.828 1 63.38 160 TYR A C 1
ATOM 1272 O O . TYR A 1 160 ? -4.594 -18.375 19.344 1 63.38 160 TYR A O 1
ATOM 1280 N N . ASN A 1 161 ? -2.768 -19.703 19.516 1 60.88 161 ASN A N 1
ATOM 1281 C CA . ASN A 1 161 ? -2.471 -19.344 20.891 1 60.88 161 ASN A CA 1
ATOM 1282 C C . ASN A 1 161 ? -1.327 -18.344 20.984 1 60.88 161 ASN A C 1
ATOM 1284 O O . ASN A 1 161 ? -0.774 -18.125 22.062 1 60.88 161 ASN A O 1
ATOM 1288 N N . GLY A 1 162 ? -0.846 -17.938 19.891 1 55.62 162 GLY A N 1
ATOM 1289 C CA . GLY A 1 162 ? 0.27 -17.016 20.031 1 55.62 162 GLY A CA 1
ATOM 1290 C C . GLY A 1 162 ? -0.133 -15.68 20.609 1 55.62 162 GLY A C 1
ATOM 1291 O O . GLY A 1 162 ? -1.309 -15.453 20.906 1 55.62 162 GLY A O 1
ATOM 1292 N N . ILE A 1 163 ? 0.863 -14.977 21.219 1 45.91 163 ILE A N 1
ATOM 1293 C CA . ILE A 1 163 ? 0.623 -13.688 21.859 1 45.91 163 ILE A CA 1
ATOM 1294 C C . ILE A 1 163 ? -0.212 -12.797 20.938 1 45.91 163 ILE A C 1
ATOM 1296 O O . ILE A 1 163 ? 0.206 -12.484 19.828 1 45.91 163 ILE A O 1
ATOM 1300 N N . HIS A 1 164 ? -1.413 -12.812 21.203 1 43.69 164 HIS A N 1
ATOM 1301 C CA . HIS A 1 164 ? -2.383 -11.906 20.609 1 43.69 164 HIS A CA 1
ATOM 1302 C C . HIS A 1 164 ? -1.895 -10.461 20.688 1 43.69 164 HIS A C 1
ATOM 1304 O O . HIS A 1 164 ? -1.228 -10.07 21.641 1 43.69 164 HIS A O 1
ATOM 1310 N N . GLY A 1 165 ? -1.696 -9.805 19.625 1 41.72 165 GLY A N 1
ATOM 1311 C CA . GLY A 1 165 ? -1.354 -8.398 19.641 1 41.72 165 GLY A CA 1
ATOM 1312 C C . GLY A 1 165 ? -0.107 -8.086 18.828 1 41.72 165 GLY A C 1
ATOM 1313 O O . GLY A 1 165 ? 0.216 -6.914 18.609 1 41.72 165 GLY A O 1
ATOM 1314 N N . PHE A 1 166 ? 0.713 -9.164 18.938 1 39.88 166 PHE A N 1
ATOM 1315 C CA . PHE A 1 166 ? 1.864 -8.844 18.094 1 39.88 166 PHE A CA 1
ATOM 1316 C C . PHE A 1 166 ? 1.532 -9.039 16.625 1 39.88 166 PHE A C 1
ATOM 1318 O O . PHE A 1 166 ? 1.681 -10.141 16.094 1 39.88 166 PHE A O 1
ATOM 1325 N N . ASP A 1 167 ? 0.462 -8.594 16.328 1 46.25 167 ASP A N 1
ATOM 1326 C CA . ASP A 1 167 ? 0.112 -8.602 14.914 1 46.25 167 ASP A CA 1
ATOM 1327 C C . ASP A 1 167 ? 1.339 -8.344 14.047 1 46.25 167 ASP A C 1
ATOM 1329 O O . ASP A 1 167 ? 1.972 -7.289 14.156 1 46.25 167 ASP A O 1
ATOM 1333 N N . GLN A 1 168 ? 2.16 -9.508 13.984 1 51.09 168 GLN A N 1
ATOM 1334 C CA . GLN A 1 168 ? 3.264 -9.352 13.039 1 51.09 168 GLN A CA 1
ATOM 1335 C C . GLN A 1 168 ? 2.764 -8.859 11.688 1 51.09 168 GLN A C 1
ATOM 1337 O O . GLN A 1 168 ? 1.813 -9.414 11.133 1 51.09 168 GLN A O 1
ATOM 1342 N N . SER A 1 169 ? 2.924 -7.512 11.477 1 60.44 169 SER A N 1
ATOM 1343 C CA . SER A 1 169 ? 2.557 -6.695 10.328 1 60.44 169 SER A CA 1
ATOM 1344 C C . SER A 1 169 ? 3.4 -7.047 9.109 1 60.44 169 SER A C 1
ATOM 1346 O O . SER A 1 169 ? 4.477 -7.637 9.234 1 60.44 169 SER A O 1
ATOM 1348 N N . ILE A 1 170 ? 2.738 -7.312 8.039 1 66.06 170 ILE A N 1
ATOM 1349 C CA . ILE A 1 170 ? 3.379 -7.414 6.734 1 66.06 170 ILE A CA 1
ATOM 1350 C C . ILE A 1 170 ? 4.332 -6.238 6.531 1 66.06 170 ILE A C 1
ATOM 1352 O O . ILE A 1 170 ? 3.904 -5.082 6.508 1 66.06 170 ILE A O 1
ATOM 1356 N N . ASN A 1 171 ? 5.672 -6.594 6.699 1 69 171 ASN A N 1
ATOM 1357 C CA . ASN A 1 171 ? 6.668 -5.539 6.539 1 69 171 ASN A CA 1
ATOM 1358 C C . ASN A 1 171 ? 7.824 -5.992 5.652 1 69 171 ASN A C 1
ATOM 1360 O O . ASN A 1 171 ? 8.336 -7.102 5.816 1 69 171 ASN A O 1
ATOM 1364 N N . PHE A 1 172 ? 8.031 -5.234 4.641 1 72.69 172 PHE A N 1
ATOM 1365 C CA . PHE A 1 172 ? 9.219 -5.402 3.809 1 72.69 172 PHE A CA 1
ATOM 1366 C C . PHE A 1 172 ? 9.68 -4.062 3.256 1 72.69 172 PHE A C 1
ATOM 1368 O O . PHE A 1 172 ? 8.891 -3.119 3.15 1 72.69 172 PHE A O 1
ATOM 1375 N N . SER A 1 173 ? 11.008 -4.078 2.951 1 78.62 173 SER A N 1
ATOM 1376 C CA . SER A 1 173 ? 11.555 -2.838 2.41 1 78.62 173 SER A CA 1
ATOM 1377 C C . SER A 1 173 ? 12.25 -3.08 1.076 1 78.62 173 SER A C 1
ATOM 1379 O O . SER A 1 173 ? 12.789 -2.148 0.474 1 78.62 173 SER A O 1
ATOM 1381 N N . PHE A 1 174 ? 12.219 -4.328 0.603 1 87.94 174 PHE A N 1
ATOM 1382 C CA . PHE A 1 174 ? 12.773 -4.594 -0.72 1 87.94 174 PHE A CA 1
ATOM 1383 C C . PHE A 1 174 ? 11.836 -4.098 -1.811 1 87.94 174 PHE A C 1
ATOM 1385 O O . PHE A 1 174 ? 10.609 -4.203 -1.678 1 87.94 174 PHE A O 1
ATOM 1392 N N . PRO A 1 175 ? 12.414 -3.604 -2.809 1 91.75 175 PRO A N 1
ATOM 1393 C CA . PRO A 1 175 ? 11.555 -3.062 -3.865 1 91.75 175 PRO A CA 1
ATOM 1394 C C . PRO A 1 175 ? 10.805 -4.148 -4.625 1 91.75 175 PRO A C 1
ATOM 1396 O O . PRO A 1 175 ? 11.141 -5.328 -4.523 1 91.75 175 PRO A O 1
ATOM 1399 N N . ASP A 1 176 ? 9.711 -3.787 -5.348 1 95.81 176 ASP A N 1
ATOM 1400 C CA . ASP A 1 176 ? 9 -4.523 -6.387 1 95.81 176 ASP A CA 1
ATOM 1401 C C . ASP A 1 176 ? 8.109 -5.609 -5.781 1 95.81 176 ASP A C 1
ATOM 1403 O O . ASP A 1 176 ? 7.906 -6.66 -6.391 1 95.81 176 ASP A O 1
ATOM 1407 N N . ILE A 1 177 ? 7.66 -5.375 -4.582 1 96.94 177 ILE A N 1
ATOM 1408 C CA . ILE A 1 177 ? 6.758 -6.32 -3.932 1 96.94 177 ILE A CA 1
ATOM 1409 C C . ILE A 1 177 ? 5.422 -5.637 -3.637 1 96.94 177 ILE A C 1
ATOM 1411 O O . ILE A 1 177 ? 5.391 -4.477 -3.221 1 96.94 177 ILE A O 1
ATOM 1415 N N . MET A 1 178 ? 4.387 -6.352 -3.85 1 97.69 178 MET A N 1
ATOM 1416 C CA . MET A 1 178 ? 3.076 -5.914 -3.381 1 97.69 178 MET A CA 1
ATOM 1417 C C . MET A 1 178 ? 2.344 -7.051 -2.676 1 97.69 178 MET A C 1
ATOM 1419 O O . MET A 1 178 ? 2.295 -8.172 -3.184 1 97.69 178 MET A O 1
ATOM 1423 N N . VAL A 1 179 ? 1.789 -6.746 -1.537 1 95.69 179 VAL A N 1
ATOM 1424 C CA . VAL A 1 179 ? 0.958 -7.68 -0.788 1 95.69 179 VAL A CA 1
ATOM 1425 C C . VAL A 1 179 ? -0.419 -7.066 -0.543 1 95.69 179 VAL A C 1
ATOM 1427 O O . VAL A 1 179 ? -0.525 -5.93 -0.072 1 95.69 179 VAL A O 1
ATOM 1430 N N . VAL A 1 180 ? -1.396 -7.766 -0.967 1 95.06 180 VAL A N 1
ATOM 1431 C CA . VAL A 1 180 ? -2.75 -7.449 -0.527 1 95.06 180 VAL A CA 1
ATOM 1432 C C . VAL A 1 180 ? -3.234 -8.508 0.464 1 95.06 180 VAL A C 1
ATOM 1434 O O . VAL A 1 180 ? -3.186 -9.703 0.176 1 95.06 180 VAL A O 1
ATOM 1437 N N . HIS A 1 181 ? -3.59 -8.047 1.617 1 91.19 181 HIS A N 1
ATOM 1438 C CA . HIS A 1 181 ? -4.004 -9.023 2.611 1 91.19 181 HIS A CA 1
ATOM 1439 C C . HIS A 1 181 ? -5.285 -8.594 3.312 1 91.19 181 HIS A C 1
ATOM 1441 O O . HIS A 1 181 ? -5.531 -7.402 3.49 1 91.19 181 HIS A O 1
ATOM 1447 N N . LEU A 1 182 ? -6.062 -9.523 3.627 1 87.12 182 LEU A N 1
ATOM 1448 C CA . LEU A 1 182 ? -7.27 -9.336 4.426 1 87.12 182 LEU A CA 1
ATOM 1449 C C . LEU A 1 182 ? -7.367 -10.398 5.516 1 87.12 182 LEU A C 1
ATOM 1451 O O . LEU A 1 182 ? -7.27 -11.594 5.234 1 87.12 182 LEU A O 1
ATOM 1455 N N . PHE A 1 183 ? -7.359 -9.875 6.715 1 78.44 183 PHE A N 1
ATOM 1456 C CA . PHE A 1 183 ? -7.59 -10.734 7.871 1 78.44 183 PHE A CA 1
ATOM 1457 C C . PHE A 1 183 ? -9.031 -10.617 8.352 1 78.44 183 PHE A C 1
ATOM 1459 O O . PHE A 1 183 ? -9.492 -9.523 8.688 1 78.44 183 PHE A O 1
ATOM 1466 N N . TYR A 1 184 ? -9.766 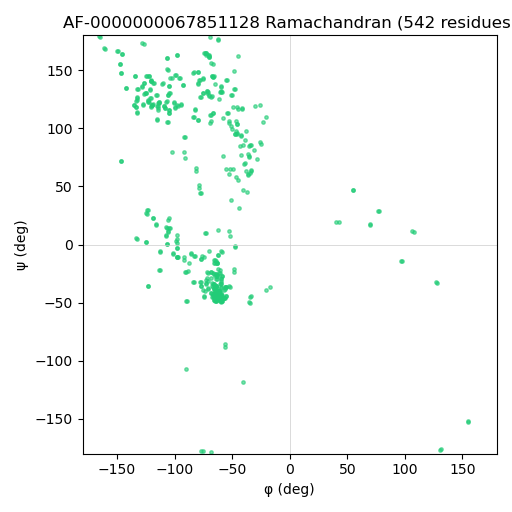-11.734 8.32 1 67.12 184 TYR A N 1
ATOM 1467 C CA . TYR A 1 184 ? -11.156 -11.75 8.758 1 67.12 184 TYR A CA 1
ATOM 1468 C C . TYR A 1 184 ? -11.258 -12.125 10.234 1 67.12 184 TYR A C 1
ATOM 1470 O O . TYR A 1 184 ? -10.828 -13.203 10.641 1 67.12 184 TYR A O 1
ATOM 1478 N N . ASN A 1 185 ? -11.266 -11.109 11.062 1 57.16 185 ASN A N 1
ATOM 1479 C CA . ASN A 1 185 ? -11.453 -11.453 12.461 1 57.16 185 ASN A CA 1
ATOM 1480 C C . ASN A 1 185 ? -12.742 -12.25 12.672 1 57.16 185 ASN A C 1
ATOM 1482 O O . ASN A 1 185 ? -12.727 -13.297 13.328 1 57.16 185 ASN A O 1
ATOM 1486 N N . SER A 1 186 ? -13.891 -11.391 12.844 1 48.56 186 SER A N 1
ATOM 1487 C CA . SER A 1 186 ? -15.094 -11.938 13.461 1 48.56 186 SER A CA 1
ATOM 1488 C C . SER A 1 186 ? -15.773 -12.945 12.547 1 48.56 186 SER A C 1
ATOM 1490 O O . SER A 1 186 ? -15.445 -13.039 11.359 1 48.56 186 SER A O 1
ATOM 1492 N N . SER A 1 187 ? -16.859 -13.531 13.016 1 43.25 187 SER A N 1
ATOM 1493 C CA . SER A 1 187 ? -17.859 -14.5 12.617 1 43.25 187 SER A CA 1
ATOM 1494 C C . SER A 1 187 ? -18.391 -14.211 11.211 1 43.25 187 SER A C 1
ATOM 1496 O O . SER A 1 187 ? -19.359 -14.812 10.773 1 43.25 187 SER A O 1
ATOM 1498 N N . TRP A 1 188 ? -17.875 -13.195 10.695 1 43.84 188 TRP A N 1
ATOM 1499 C CA . TRP A 1 188 ? -18.625 -12.859 9.484 1 43.84 188 TRP A CA 1
ATOM 1500 C C . TRP A 1 188 ? -18.219 -13.766 8.32 1 43.84 188 TRP A C 1
ATOM 1502 O O . TRP A 1 188 ? -17.25 -13.469 7.609 1 43.84 188 TRP A O 1
ATOM 1512 N N . GLN A 1 189 ? -18.188 -14.953 8.547 1 45.72 189 GLN A N 1
ATOM 1513 C CA . GLN A 1 189 ? -17.844 -16.016 7.609 1 45.72 189 GLN A CA 1
ATOM 1514 C C . GLN A 1 189 ? -18.672 -15.922 6.332 1 45.72 189 GLN A C 1
ATOM 1516 O O . GLN A 1 189 ? -18.969 -16.938 5.695 1 45.72 189 GLN A O 1
ATOM 1521 N N . ASN A 1 190 ? -19.438 -14.781 6.078 1 44.03 190 ASN A N 1
ATOM 1522 C CA . ASN A 1 190 ? -20.109 -15.094 4.828 1 44.03 190 ASN A CA 1
ATOM 1523 C C . ASN A 1 190 ? -19.125 -15.164 3.658 1 44.03 190 ASN A C 1
ATOM 1525 O O . ASN A 1 190 ? -18.281 -14.289 3.504 1 44.03 190 ASN A O 1
ATOM 1529 N N . THR A 1 191 ? -18.828 -16.375 3.17 1 46.84 191 THR A N 1
ATOM 1530 C CA . THR A 1 191 ? -18.031 -16.891 2.062 1 46.84 191 THR A CA 1
ATOM 1531 C C . THR A 1 191 ? -18.094 -15.953 0.866 1 46.84 191 THR A C 1
ATOM 1533 O O . THR A 1 191 ? -17.109 -15.812 0.132 1 46.84 191 THR A O 1
ATOM 1536 N N . ASN A 1 192 ? -19.344 -15.469 0.53 1 46.12 192 ASN A N 1
ATOM 1537 C CA . ASN A 1 192 ? -19.469 -14.703 -0.707 1 46.12 192 ASN A CA 1
ATOM 1538 C C . ASN A 1 192 ? -18.578 -13.461 -0.692 1 46.12 192 ASN A C 1
ATOM 1540 O O . ASN A 1 192 ? -18.438 -12.781 -1.71 1 46.12 192 ASN A O 1
ATOM 1544 N N . SER A 1 193 ? -17.969 -13.234 0.442 1 54.47 193 SER A N 1
ATOM 1545 C CA . SER A 1 193 ? -17.25 -12 0.716 1 54.47 193 SER A CA 1
ATOM 1546 C C . SER A 1 193 ? -15.734 -12.211 0.661 1 54.47 193 SER A C 1
ATOM 1548 O O . SER A 1 193 ? -14.961 -11.336 1.044 1 54.47 193 SER A O 1
ATOM 1550 N N . CYS A 1 194 ? -15.43 -13.328 -0.073 1 68.25 194 CYS A N 1
ATOM 1551 C CA . CYS A 1 194 ? -14.023 -13.719 -0.079 1 68.25 194 CYS A CA 1
ATOM 1552 C C . CYS A 1 194 ? -13.195 -12.734 -0.899 1 68.25 194 CYS A C 1
ATOM 1554 O O . CYS A 1 194 ? -13.586 -12.352 -1.999 1 68.25 194 CYS A O 1
ATOM 1556 N N . LEU A 1 195 ? -12.172 -12.336 -0.341 1 81.81 195 LEU A N 1
ATOM 1557 C CA . LEU A 1 195 ? -11.211 -11.469 -1 1 81.81 195 LEU A CA 1
ATOM 1558 C C . LEU A 1 195 ? -10.773 -12.055 -2.34 1 81.81 195 LEU A C 1
ATOM 1560 O O . LEU A 1 195 ? -10.703 -11.336 -3.342 1 81.81 195 LEU A O 1
ATOM 1564 N N . MET A 1 196 ? -10.641 -13.391 -2.438 1 87.5 196 MET A N 1
ATOM 1565 C CA . MET A 1 196 ? -10.117 -14.023 -3.648 1 87.5 196 MET A CA 1
ATOM 1566 C C . MET A 1 196 ? -11.141 -13.961 -4.777 1 87.5 196 MET A C 1
ATOM 1568 O O . MET A 1 196 ? -10.773 -13.836 -5.949 1 87.5 196 MET A O 1
ATOM 1572 N N . ASN A 1 197 ? -12.344 -14.039 -4.359 1 86.62 197 ASN A N 1
ATOM 1573 C CA . ASN A 1 197 ? -13.383 -13.906 -5.375 1 86.62 197 ASN A CA 1
ATOM 1574 C C . ASN A 1 197 ? -13.438 -12.484 -5.934 1 86.62 197 ASN A C 1
ATOM 1576 O O . ASN A 1 197 ? -13.617 -12.297 -7.141 1 86.62 197 ASN A O 1
ATOM 1580 N N . LYS A 1 198 ? -13.32 -11.57 -5.035 1 89.56 198 LYS A N 1
ATOM 1581 C CA . LYS A 1 198 ? -13.297 -10.18 -5.48 1 89.56 198 LYS A CA 1
ATOM 1582 C C . LYS A 1 198 ? -12.078 -9.898 -6.355 1 89.56 198 LYS A C 1
ATOM 1584 O O . LYS A 1 198 ? -12.172 -9.164 -7.34 1 89.56 198 LYS A O 1
ATOM 1589 N N . ILE A 1 199 ? -11.008 -10.516 -6.035 1 93.94 199 ILE A N 1
ATOM 1590 C CA . ILE A 1 199 ? -9.789 -10.375 -6.832 1 93.94 199 ILE A CA 1
ATOM 1591 C C . ILE A 1 199 ? -10.008 -10.977 -8.219 1 93.94 199 ILE A C 1
ATOM 1593 O O . ILE A 1 199 ? -9.711 -10.336 -9.234 1 93.94 199 ILE A O 1
ATOM 1597 N N . SER A 1 200 ? -10.547 -12.148 -8.258 1 94.81 200 SER A N 1
ATOM 1598 C CA . SER A 1 200 ? -10.797 -12.812 -9.531 1 94.81 200 SER A CA 1
ATOM 1599 C C . SER A 1 200 ? -11.727 -11.977 -10.406 1 94.81 200 SER A C 1
ATOM 1601 O O . SER A 1 200 ? -11.469 -11.805 -11.602 1 94.81 200 SER A O 1
ATOM 1603 N N . GLN A 1 201 ? -12.758 -11.461 -9.766 1 93.38 201 GLN A N 1
ATOM 1604 C CA . GLN A 1 201 ? -13.719 -10.656 -10.508 1 93.38 201 GLN A CA 1
ATOM 1605 C C . GLN A 1 201 ? -13.07 -9.391 -11.062 1 93.38 201 GLN A C 1
ATOM 1607 O O . GLN A 1 201 ? -13.234 -9.062 -12.234 1 93.38 201 GLN A O 1
ATOM 1612 N N . GLU A 1 202 ? -12.367 -8.695 -10.219 1 94.94 202 GLU A N 1
ATOM 1613 C CA . GLU A 1 202 ? -11.703 -7.457 -10.617 1 94.94 202 GLU A CA 1
ATOM 1614 C C . GLU A 1 202 ? -10.695 -7.707 -11.734 1 94.94 202 GLU A C 1
ATOM 1616 O O . GLU A 1 202 ? -10.633 -6.957 -12.711 1 94.94 202 GLU A O 1
ATOM 1621 N N . LEU A 1 203 ? -9.883 -8.766 -11.641 1 96.88 203 LEU A N 1
ATOM 1622 C CA . LEU A 1 203 ? -8.875 -9.094 -12.648 1 96.88 203 LEU A CA 1
ATOM 1623 C C . LEU A 1 203 ? -9.539 -9.469 -13.969 1 96.88 203 LEU A C 1
ATOM 1625 O O . LEU A 1 203 ? -9.109 -9.023 -15.031 1 96.88 203 LEU A O 1
ATOM 1629 N N . LYS A 1 204 ? -10.578 -10.234 -13.898 1 96.56 204 LYS A N 1
ATOM 1630 C CA . LYS A 1 204 ? -11.273 -10.625 -15.117 1 96.56 204 LYS A CA 1
ATOM 1631 C C . LYS A 1 204 ? -11.797 -9.414 -15.875 1 96.56 204 LYS A C 1
ATOM 1633 O O . LYS A 1 204 ? -11.711 -9.352 -17.094 1 96.56 204 LYS A O 1
ATOM 1638 N N . GLU A 1 205 ? -12.234 -8.492 -15.133 1 95.5 205 GLU A N 1
ATOM 1639 C CA . GLU A 1 205 ? -12.898 -7.348 -15.742 1 95.5 205 GLU A CA 1
ATOM 1640 C C . GLU A 1 205 ? -11.891 -6.309 -16.219 1 95.5 205 GLU A C 1
ATOM 1642 O O . GLU A 1 205 ? -12.102 -5.668 -17.25 1 95.5 205 GLU A O 1
ATOM 1647 N N . HIS A 1 206 ? -10.75 -6.152 -15.547 1 96.44 206 HIS A N 1
ATOM 1648 C CA . HIS A 1 206 ? -10.016 -4.914 -15.781 1 96.44 206 HIS A CA 1
ATOM 1649 C C . HIS A 1 206 ? -8.531 -5.188 -16.031 1 96.44 206 HIS A C 1
ATOM 1651 O O . HIS A 1 206 ? -7.746 -4.254 -16.203 1 96.44 206 HIS A O 1
ATOM 1657 N N . TRP A 1 207 ? -8.031 -6.461 -16.125 1 96.5 207 TRP A N 1
ATOM 1658 C CA . TRP A 1 207 ? -6.605 -6.746 -16.266 1 96.5 207 TRP A CA 1
ATOM 1659 C C . TRP A 1 207 ? -6.059 -6.18 -17.578 1 96.5 207 TRP A C 1
ATOM 1661 O O . TRP A 1 207 ? -4.848 -5.984 -17.719 1 96.5 207 TRP A O 1
ATOM 1671 N N . ARG A 1 208 ? -6.926 -5.816 -18.531 1 97.06 208 ARG A N 1
ATOM 1672 C CA . ARG A 1 208 ? -6.477 -5.32 -19.828 1 97.06 208 ARG A CA 1
ATOM 1673 C C . ARG A 1 208 ? -6.48 -3.793 -19.859 1 97.06 208 ARG A C 1
ATOM 1675 O O . ARG A 1 208 ? -5.965 -3.188 -20.797 1 97.06 208 ARG A O 1
ATOM 1682 N N . THR A 1 209 ? -7.082 -3.152 -18.844 1 95.62 209 THR A N 1
ATOM 1683 C CA . THR A 1 209 ? -7.301 -1.717 -18.969 1 95.62 209 THR A CA 1
ATOM 1684 C C . THR A 1 209 ? -6.645 -0.969 -17.812 1 95.62 209 THR A C 1
ATOM 1686 O O . THR A 1 209 ? -6.199 0.17 -17.969 1 95.62 209 THR A O 1
ATOM 1689 N N . HIS A 1 210 ? -6.656 -1.549 -16.641 1 96.56 210 HIS A N 1
ATOM 1690 C CA . HIS A 1 210 ? -6.203 -0.855 -15.438 1 96.56 210 HIS A CA 1
ATOM 1691 C C . HIS A 1 210 ? -4.84 -1.37 -14.984 1 96.56 210 HIS A C 1
ATOM 1693 O O . HIS A 1 210 ? -4.469 -2.506 -15.289 1 96.56 210 HIS A O 1
ATOM 1699 N N . ASP A 1 211 ? -4.047 -0.476 -14.328 1 97.62 211 ASP A N 1
ATOM 1700 C CA . ASP A 1 211 ? -2.854 -0.98 -13.656 1 97.62 211 ASP A CA 1
ATOM 1701 C C . ASP A 1 211 ? -3.223 -1.741 -12.383 1 97.62 211 ASP A C 1
ATOM 1703 O O . ASP A 1 211 ? -4.344 -1.62 -11.883 1 97.62 211 ASP A O 1
ATOM 1707 N N . LEU A 1 212 ? -2.326 -2.477 -11.859 1 98.44 212 LEU A N 1
ATOM 1708 C CA . LEU A 1 212 ? -2.529 -3.387 -10.742 1 98.44 212 LEU A CA 1
ATOM 1709 C C . LEU A 1 212 ? -3.002 -2.627 -9.5 1 98.44 212 LEU A C 1
ATOM 1711 O O . LEU A 1 212 ? -3.969 -3.031 -8.852 1 98.44 212 LEU A O 1
ATOM 1715 N N . LEU A 1 213 ? -2.348 -1.524 -9.133 1 98 213 LEU A N 1
ATOM 1716 C CA . LEU A 1 213 ? -2.688 -0.805 -7.91 1 98 213 LEU A CA 1
ATOM 1717 C C . LEU A 1 213 ? -4.094 -0.223 -7.992 1 98 213 LEU A C 1
ATOM 1719 O O . LEU A 1 213 ? -4.816 -0.194 -6.996 1 98 213 LEU A O 1
ATOM 1723 N N . ARG A 1 214 ? -4.441 0.259 -9.141 1 97 214 ARG A N 1
ATOM 1724 C CA . ARG A 1 214 ? -5.809 0.727 -9.344 1 97 214 ARG A CA 1
ATOM 1725 C C . ARG A 1 214 ? -6.812 -0.399 -9.117 1 97 214 ARG A C 1
ATOM 1727 O O . ARG A 1 214 ? -7.832 -0.203 -8.453 1 97 214 ARG A O 1
ATOM 1734 N N . MET A 1 215 ? -6.551 -1.528 -9.656 1 97.56 215 MET A N 1
ATOM 1735 C CA . MET A 1 215 ? -7.441 -2.67 -9.461 1 97.56 215 MET A CA 1
ATOM 1736 C C . MET A 1 215 ? -7.52 -3.059 -7.988 1 97.56 215 MET A C 1
ATOM 1738 O O . MET A 1 215 ? -8.602 -3.375 -7.48 1 97.56 215 MET A O 1
ATOM 1742 N N . MET A 1 216 ? -6.367 -3.014 -7.289 1 97.5 216 MET A N 1
ATOM 1743 C CA . MET A 1 216 ? -6.367 -3.359 -5.871 1 97.5 216 MET A CA 1
ATOM 1744 C C . MET A 1 216 ? -7.18 -2.35 -5.066 1 97.5 216 MET A C 1
ATOM 1746 O O . MET A 1 216 ? -7.887 -2.721 -4.129 1 97.5 216 MET A O 1
ATOM 1750 N N . THR A 1 217 ? -7.082 -1.104 -5.422 1 97.44 217 THR A N 1
ATOM 1751 C CA . THR A 1 217 ? -7.883 -0.07 -4.777 1 97.44 217 THR A CA 1
ATOM 1752 C C . THR A 1 217 ? -9.375 -0.336 -4.973 1 97.44 217 THR A C 1
ATOM 1754 O O . THR A 1 217 ? -10.164 -0.169 -4.043 1 97.44 217 THR A O 1
ATOM 1757 N N . SER A 1 218 ? -9.758 -0.79 -6.184 1 95.75 218 SER A N 1
ATOM 1758 C CA . SER A 1 218 ? -11.141 -1.156 -6.469 1 95.75 218 SER A CA 1
ATOM 1759 C C . SER A 1 218 ? -11.602 -2.32 -5.594 1 95.75 218 SER A C 1
ATOM 1761 O O . SER A 1 218 ? -12.734 -2.334 -5.113 1 95.75 218 SER A O 1
ATOM 1763 N N . ILE A 1 219 ? -10.734 -3.232 -5.43 1 94.19 219 ILE A N 1
ATOM 1764 C CA . ILE A 1 219 ? -11.062 -4.387 -4.602 1 94.19 219 ILE A CA 1
ATOM 1765 C C . ILE A 1 219 ? -11.328 -3.936 -3.17 1 94.19 219 ILE A C 1
ATOM 1767 O O . ILE A 1 219 ? -12.273 -4.402 -2.531 1 94.19 219 ILE A O 1
ATOM 1771 N N . VAL A 1 220 ? -10.492 -3.018 -2.631 1 93.69 220 VAL A N 1
ATOM 1772 C CA . VAL A 1 220 ? -10.734 -2.453 -1.307 1 93.69 220 VAL A CA 1
ATOM 1773 C C . VAL A 1 220 ? -12.133 -1.841 -1.251 1 93.69 220 VAL A C 1
ATOM 1775 O O . VAL A 1 220 ? -12.898 -2.107 -0.321 1 93.69 220 VAL A O 1
ATOM 1778 N N . ARG A 1 221 ? -12.492 -1.12 -2.252 1 93.56 221 ARG A N 1
ATOM 1779 C CA . ARG A 1 221 ? -13.789 -0.456 -2.322 1 93.56 221 ARG A CA 1
ATOM 1780 C C . ARG A 1 221 ? -14.93 -1.472 -2.297 1 93.56 221 ARG A C 1
ATOM 1782 O O . ARG A 1 221 ? -15.898 -1.31 -1.55 1 93.56 221 ARG A O 1
ATOM 1789 N N . HIS A 1 222 ? -14.773 -2.514 -3.078 1 89.5 222 HIS A N 1
ATOM 1790 C CA . HIS A 1 222 ? -15.82 -3.525 -3.17 1 89.5 222 HIS A CA 1
ATOM 1791 C C . HIS A 1 222 ? -16 -4.254 -1.843 1 89.5 222 HIS A C 1
ATOM 1793 O O . HIS A 1 222 ? -17.125 -4.496 -1.413 1 89.5 222 HIS A O 1
ATOM 1799 N N . VAL A 1 223 ? -14.93 -4.57 -1.242 1 86.06 223 VAL A N 1
ATOM 1800 C CA . VAL A 1 223 ? -14.992 -5.285 0.029 1 86.06 223 VAL A CA 1
ATOM 1801 C C . VAL A 1 223 ? -15.602 -4.383 1.101 1 86.06 223 VAL A C 1
ATOM 1803 O O . VAL A 1 223 ? -16.469 -4.805 1.859 1 86.06 223 VAL A O 1
ATOM 1806 N N . VAL A 1 224 ? -15.172 -3.137 1.172 1 87 224 VAL A N 1
ATOM 1807 C CA . VAL A 1 224 ? -15.664 -2.188 2.162 1 87 224 VAL A CA 1
ATOM 1808 C C . VAL A 1 224 ? -17.156 -1.951 1.951 1 87 224 VAL A C 1
ATOM 1810 O O . VAL A 1 224 ? -17.922 -1.929 2.912 1 87 224 VAL A O 1
ATOM 1813 N N . SER A 1 225 ? -17.547 -1.763 0.692 1 85.88 225 SER A N 1
ATOM 1814 C CA . SER A 1 225 ? -18.953 -1.549 0.376 1 85.88 225 SER A CA 1
ATOM 1815 C C . SER A 1 225 ? -19.797 -2.754 0.775 1 85.88 225 SER A C 1
ATOM 1817 O O . SER A 1 225 ? -20.906 -2.598 1.311 1 85.88 225 SER A O 1
ATOM 1819 N N . TYR A 1 226 ? -19.297 -3.885 0.489 1 80.62 226 TYR A N 1
ATOM 1820 C CA . TYR A 1 226 ? -20.016 -5.109 0.841 1 80.62 226 TYR A CA 1
ATOM 1821 C C . TYR A 1 226 ? -20.172 -5.234 2.352 1 80.62 226 TYR A C 1
ATOM 1823 O O . TYR A 1 226 ? -21.25 -5.531 2.846 1 80.62 226 TYR A O 1
ATOM 1831 N N . ASN A 1 227 ? -19.078 -5 3.057 1 78 227 ASN A N 1
ATOM 1832 C CA . ASN A 1 227 ? -19.094 -5.094 4.512 1 78 227 ASN A CA 1
ATOM 1833 C C . ASN A 1 227 ? -20.016 -4.035 5.129 1 78 227 ASN A C 1
ATOM 1835 O O . ASN A 1 227 ? -20.672 -4.293 6.133 1 78 227 ASN A O 1
ATOM 1839 N N . ARG A 1 228 ? -20.031 -2.953 4.551 1 80.5 228 ARG A N 1
ATOM 1840 C CA . ARG A 1 228 ? -20.891 -1.879 5.035 1 80.5 228 ARG A CA 1
ATOM 1841 C C . ARG A 1 228 ? -22.359 -2.254 4.898 1 80.5 228 ARG A C 1
ATOM 1843 O O . ARG A 1 228 ? -23.172 -1.944 5.777 1 80.5 228 ARG A O 1
ATOM 1850 N N . ALA A 1 229 ? -22.688 -2.818 3.824 1 76.88 229 ALA A N 1
ATOM 1851 C CA . ALA A 1 229 ? -24.062 -3.262 3.594 1 76.88 229 ALA A CA 1
ATOM 1852 C C . ALA A 1 229 ? -24.469 -4.348 4.59 1 76.88 229 ALA A C 1
ATOM 1854 O O . ALA A 1 229 ? -25.625 -4.41 5.02 1 76.88 229 ALA A O 1
ATOM 1855 N N . LEU A 1 230 ? -23.547 -5.109 5.039 1 73.62 230 LEU A N 1
ATOM 1856 C CA . LEU A 1 230 ? -23.828 -6.254 5.895 1 73.62 230 LEU A CA 1
ATOM 1857 C C . LEU A 1 230 ? -23.812 -5.852 7.367 1 73.62 230 LEU A C 1
ATOM 1859 O O . LEU A 1 230 ? -24.625 -6.332 8.156 1 73.62 230 LEU A O 1
ATOM 1863 N N . LEU A 1 231 ? -22.766 -5.113 7.863 1 72.06 231 LEU A N 1
ATOM 1864 C CA . LEU A 1 231 ? -22.516 -4.863 9.273 1 72.06 231 LEU A CA 1
ATOM 1865 C C . LEU A 1 231 ? -23.188 -3.568 9.727 1 72.06 231 LEU A C 1
ATOM 1867 O O . LEU A 1 231 ? -23.484 -3.398 10.906 1 72.06 231 LEU A O 1
ATOM 1871 N N . SER A 1 232 ? -23.672 -2.75 9.039 1 68.62 232 SER A N 1
ATOM 1872 C CA . SER A 1 232 ? -24.281 -1.455 9.328 1 68.62 232 SER A CA 1
ATOM 1873 C C . SER A 1 232 ? -23.5 -0.712 10.414 1 68.62 232 SER A C 1
ATOM 1875 O O . SER A 1 232 ? -24.094 0.003 11.227 1 68.62 232 SER A O 1
ATOM 1877 N N . ASN A 1 233 ? -22.203 -1.054 10.703 1 74.69 233 ASN A N 1
ATOM 1878 C CA . ASN A 1 233 ? -21.344 -0.424 11.695 1 74.69 233 ASN A CA 1
ATOM 1879 C C . ASN A 1 233 ? -19.969 -0.126 11.125 1 74.69 233 ASN A C 1
ATOM 1881 O O . ASN A 1 233 ? -19.172 -1.043 10.891 1 74.69 233 ASN A O 1
ATOM 1885 N N . GLU A 1 234 ? -19.656 1.148 11.008 1 73.56 234 GLU A N 1
ATOM 1886 C CA . GLU A 1 234 ? -18.391 1.596 10.406 1 73.56 234 GLU A CA 1
ATOM 1887 C C . GLU A 1 234 ? -17.188 1.126 11.227 1 73.56 234 GLU A C 1
ATOM 1889 O O . GLU A 1 234 ? -16.109 0.907 10.68 1 73.56 234 GLU A O 1
ATOM 1894 N N . ASN A 1 235 ? -17.375 0.912 12.492 1 72.19 235 ASN A N 1
ATOM 1895 C CA . ASN A 1 235 ? -16.281 0.572 13.383 1 72.19 235 ASN A CA 1
ATOM 1896 C C . ASN A 1 235 ? -15.859 -0.886 13.227 1 72.19 235 ASN A C 1
ATOM 1898 O O . ASN A 1 235 ? -14.789 -1.28 13.695 1 72.19 235 ASN A O 1
ATOM 1902 N N . LYS A 1 236 ? -16.656 -1.575 12.57 1 71.25 236 LYS A N 1
ATOM 1903 C CA . LYS A 1 236 ? -16.375 -3 12.414 1 71.25 236 LYS A CA 1
ATOM 1904 C C . LYS A 1 236 ? -15.891 -3.312 11 1 71.25 236 LYS A C 1
ATOM 1906 O O . LYS A 1 236 ? -15.633 -4.469 10.672 1 71.25 236 LYS A O 1
ATOM 1911 N N . LEU A 1 237 ? -15.828 -2.248 10.258 1 73.44 237 LEU A N 1
ATOM 1912 C CA . LEU A 1 237 ? -15.398 -2.473 8.883 1 73.44 237 LEU A CA 1
ATOM 1913 C C . LEU A 1 237 ? -13.922 -2.84 8.828 1 73.44 237 LEU A C 1
ATOM 1915 O O . LEU A 1 237 ? -13.102 -2.238 9.523 1 73.44 237 LEU A O 1
ATOM 1919 N N . GLN A 1 238 ? -13.688 -3.973 8.117 1 78.12 238 GLN A N 1
ATOM 1920 C CA . GLN A 1 238 ? -12.32 -4.371 7.816 1 78.12 238 GLN A CA 1
ATOM 1921 C C . GLN A 1 238 ? -12.039 -4.309 6.316 1 78.12 238 GLN A C 1
ATOM 1923 O O . GLN A 1 238 ? -12.781 -4.891 5.516 1 78.12 238 GLN A O 1
ATOM 1928 N N . ALA A 1 239 ? -11.102 -3.564 5.973 1 88.06 239 ALA A N 1
ATOM 1929 C CA . ALA A 1 239 ? -10.695 -3.422 4.574 1 88.06 239 ALA A CA 1
ATOM 1930 C C . ALA A 1 239 ? -9.43 -4.223 4.281 1 88.06 239 ALA A C 1
ATOM 1932 O O . ALA A 1 239 ? -8.57 -4.371 5.152 1 88.06 239 ALA A O 1
ATOM 1933 N N . PRO A 1 240 ? -9.383 -4.809 3.062 1 91.31 240 PRO A N 1
ATOM 1934 C CA . PRO A 1 240 ? -8.062 -5.309 2.654 1 91.31 240 PRO A CA 1
ATOM 1935 C C . PRO A 1 240 ? -6.984 -4.234 2.711 1 91.31 240 PRO A C 1
ATOM 1937 O O . PRO A 1 240 ? -7.25 -3.066 2.41 1 91.31 240 PRO A O 1
ATOM 1940 N N . THR A 1 241 ? -5.852 -4.625 3.125 1 93 241 THR A N 1
ATOM 1941 C CA . THR A 1 241 ? -4.727 -3.699 3.184 1 93 241 THR A CA 1
ATOM 1942 C C . THR A 1 241 ? -3.738 -3.977 2.055 1 93 241 THR A C 1
ATOM 1944 O O . THR A 1 241 ? -3.363 -5.129 1.819 1 93 241 THR A O 1
ATOM 1947 N N . ILE A 1 242 ? -3.385 -2.938 1.311 1 95.69 242 ILE A N 1
ATOM 1948 C CA . ILE A 1 242 ? -2.361 -3.012 0.272 1 95.69 242 ILE A CA 1
ATOM 1949 C C . ILE A 1 242 ? -1.015 -2.572 0.842 1 95.69 242 ILE A C 1
ATOM 1951 O O . ILE A 1 242 ? -0.893 -1.473 1.385 1 95.69 242 ILE A O 1
ATOM 1955 N N . VAL A 1 243 ? -0.078 -3.424 0.793 1 94.75 243 VAL A N 1
ATOM 1956 C CA . VAL A 1 243 ? 1.301 -3.092 1.137 1 94.75 243 VAL A CA 1
ATOM 1957 C C . VAL A 1 243 ? 2.182 -3.188 -0.107 1 94.75 243 VAL A C 1
ATOM 1959 O O . VAL A 1 243 ? 2.277 -4.25 -0.728 1 94.75 243 VAL A O 1
ATOM 1962 N N . SER A 1 244 ? 2.861 -2.055 -0.459 1 96.62 244 SER A N 1
ATOM 1963 C CA . SER A 1 244 ? 3.525 -2.064 -1.759 1 96.62 244 SER A CA 1
ATOM 1964 C C . SER A 1 244 ? 4.867 -1.344 -1.701 1 96.62 244 SER A C 1
ATOM 1966 O O . SER A 1 244 ? 4.984 -0.291 -1.072 1 96.62 244 SER A O 1
ATOM 1968 N N . THR A 1 245 ? 5.836 -1.966 -2.287 1 96.19 245 THR A N 1
ATOM 1969 C CA . THR A 1 245 ? 7.105 -1.332 -2.625 1 96.19 245 THR A CA 1
ATOM 1970 C C . THR A 1 245 ? 7.336 -1.351 -4.133 1 96.19 245 THR A C 1
ATOM 1972 O O . THR A 1 245 ? 8.477 -1.339 -4.594 1 96.19 245 THR A O 1
ATOM 1975 N N . LEU A 1 246 ? 6.23 -1.464 -4.875 1 97.62 246 LEU A N 1
ATOM 1976 C CA . LEU A 1 246 ? 6.348 -1.349 -6.324 1 97.62 246 LEU A CA 1
ATOM 1977 C C . LEU A 1 246 ? 6.918 0.009 -6.719 1 97.62 246 LEU A C 1
ATOM 1979 O O . LEU A 1 246 ? 6.492 1.042 -6.199 1 97.62 246 LEU A O 1
ATOM 1983 N N . SER A 1 247 ? 7.832 -0.05 -7.645 1 96.12 247 SER A N 1
ATOM 1984 C CA . SER A 1 247 ? 8.469 1.189 -8.086 1 96.12 247 SER A CA 1
ATOM 1985 C C . SER A 1 247 ? 7.883 1.666 -9.414 1 96.12 247 SER A C 1
ATOM 1987 O O . SER A 1 247 ? 8.203 2.764 -9.875 1 96.12 247 SER A O 1
ATOM 1989 N N . ARG A 1 248 ? 7.086 0.891 -10.008 1 97.56 248 ARG A N 1
ATOM 1990 C CA . ARG A 1 248 ? 6.461 1.204 -11.289 1 97.56 248 ARG A CA 1
ATOM 1991 C C . ARG A 1 248 ? 5.051 0.628 -11.367 1 97.56 248 ARG A C 1
ATOM 1993 O O . ARG A 1 248 ? 4.66 -0.182 -10.523 1 97.56 248 ARG A O 1
ATOM 2000 N N . LEU A 1 249 ? 4.297 1.134 -12.328 1 98 249 LEU A N 1
ATOM 2001 C CA . LEU A 1 249 ? 2.943 0.634 -12.547 1 98 249 LEU A CA 1
ATOM 2002 C C . LEU A 1 249 ? 2.967 -0.69 -13.297 1 98 249 LEU A C 1
ATOM 2004 O O . LEU A 1 249 ? 3.77 -0.872 -14.219 1 98 249 LEU A O 1
ATOM 2008 N N . VAL A 1 250 ? 2.104 -1.606 -12.938 1 98.69 250 VAL A N 1
ATOM 2009 C CA . VAL A 1 250 ? 2.002 -2.916 -13.57 1 98.69 250 VAL A CA 1
ATOM 2010 C C . VAL A 1 250 ? 0.774 -2.957 -14.484 1 98.69 250 VAL A C 1
ATOM 2012 O O . VAL A 1 250 ? -0.359 -2.855 -14.008 1 98.69 250 VAL A O 1
ATOM 2015 N N . TYR A 1 251 ? 0.985 -3.053 -15.734 1 98.31 251 TYR A N 1
ATOM 2016 C CA . TYR A 1 251 ? -0.058 -3.342 -16.719 1 98.31 251 TYR A CA 1
ATOM 2017 C C . TYR A 1 251 ? 0.103 -4.746 -17.281 1 98.31 251 TYR A C 1
ATOM 2019 O O . TYR A 1 251 ? 1.085 -5.035 -17.969 1 98.31 251 TYR A O 1
ATOM 2027 N N . PHE A 1 252 ? -0.881 -5.598 -17.094 1 98.44 252 PHE A N 1
ATOM 2028 C CA . PHE A 1 252 ? -0.769 -6.992 -17.516 1 98.44 252 PHE A CA 1
ATOM 2029 C C . PHE A 1 252 ? -0.95 -7.125 -19.016 1 98.44 252 PHE A C 1
ATOM 2031 O O . PHE A 1 252 ? -0.32 -7.973 -19.656 1 98.44 252 PHE A O 1
ATOM 2038 N N . ASP A 1 253 ? -1.798 -6.324 -19.547 1 97.88 253 ASP A N 1
ATOM 2039 C CA . ASP A 1 253 ? -2.07 -6.398 -20.984 1 97.88 253 ASP A CA 1
ATOM 2040 C C . ASP A 1 253 ? -0.932 -5.777 -21.797 1 97.88 253 ASP A C 1
ATOM 2042 O O . ASP A 1 253 ? -0.556 -4.625 -21.562 1 97.88 253 ASP A O 1
ATOM 2046 N N . LYS A 1 254 ? -0.42 -6.469 -22.812 1 95.75 254 LYS A N 1
ATOM 2047 C CA . LYS A 1 254 ? 0.743 -6.039 -23.578 1 95.75 254 LYS A CA 1
ATOM 2048 C C . LYS A 1 254 ? 0.45 -4.75 -24.344 1 95.75 254 LYS A C 1
ATOM 2050 O O . LYS A 1 254 ? 1.286 -3.844 -24.391 1 95.75 254 LYS A O 1
ATOM 2055 N N . THR A 1 255 ? -0.693 -4.684 -24.891 1 95.31 255 THR A N 1
ATOM 2056 C CA . THR A 1 255 ? -1.067 -3.5 -25.656 1 95.31 255 THR A CA 1
ATOM 2057 C C . THR A 1 255 ? -1.155 -2.275 -24.75 1 95.31 255 THR A C 1
ATOM 2059 O O . THR A 1 255 ? -0.633 -1.21 -25.078 1 95.31 255 THR A O 1
ATOM 2062 N N . LYS A 1 256 ? -1.786 -2.475 -23.641 1 95.69 256 LYS A N 1
ATOM 2063 C CA . LYS A 1 256 ? -1.914 -1.377 -22.688 1 95.69 256 LYS A CA 1
ATOM 2064 C C . LYS A 1 256 ? -0.551 -0.964 -22.141 1 95.69 256 LYS A C 1
ATOM 2066 O O . LYS A 1 256 ? -0.272 0.227 -22 1 95.69 256 LYS A O 1
ATOM 2071 N N . TYR A 1 257 ? 0.237 -1.954 -21.922 1 95.44 257 TYR A N 1
ATOM 2072 C CA . TYR A 1 257 ? 1.595 -1.688 -21.453 1 95.44 257 TYR A CA 1
ATOM 2073 C C . TYR A 1 257 ? 2.355 -0.83 -22.453 1 95.44 257 TYR A C 1
ATOM 2075 O O . TYR A 1 257 ? 2.945 0.19 -22.094 1 95.44 257 TYR A O 1
ATOM 2083 N N . LEU A 1 258 ? 2.357 -1.18 -23.703 1 94.69 258 LEU A N 1
ATOM 2084 C CA . LEU A 1 258 ? 3.078 -0.457 -24.734 1 94.69 258 LEU A CA 1
ATOM 2085 C C . LEU A 1 258 ? 2.525 0.955 -24.906 1 94.69 258 LEU A C 1
ATOM 2087 O O . LEU A 1 258 ? 3.283 1.899 -25.141 1 94.69 258 LEU A O 1
ATOM 2091 N N . LEU A 1 259 ? 1.25 1.106 -24.766 1 94.12 259 LEU A N 1
ATOM 2092 C CA . LEU A 1 259 ? 0.629 2.424 -24.828 1 94.12 259 LEU A CA 1
ATOM 2093 C C . LEU A 1 259 ? 1.114 3.312 -23.688 1 94.12 259 LEU A C 1
ATOM 2095 O O . LEU A 1 259 ? 1.475 4.473 -23.906 1 94.12 259 LEU A O 1
ATOM 2099 N N . GLU A 1 260 ? 1.115 2.777 -22.469 1 93.44 260 GLU A N 1
ATOM 2100 C CA . GLU A 1 260 ? 1.546 3.541 -21.297 1 93.44 260 GLU A CA 1
ATOM 2101 C C . GLU A 1 260 ? 3.039 3.848 -21.359 1 93.44 260 GLU A C 1
ATOM 2103 O O . GLU A 1 260 ? 3.477 4.922 -20.938 1 93.44 260 GLU A O 1
ATOM 2108 N N . LEU A 1 261 ? 3.781 2.902 -21.891 1 92.38 261 LEU A N 1
ATOM 2109 C CA . LEU A 1 261 ? 5.211 3.113 -22.078 1 92.38 261 LEU A CA 1
ATOM 2110 C C . LEU A 1 261 ? 5.469 4.293 -23.016 1 92.38 261 LEU A C 1
ATOM 2112 O O . LEU A 1 261 ? 6.379 5.09 -22.781 1 92.38 261 LEU A O 1
ATOM 2116 N N . SER A 1 262 ? 4.758 4.457 -24.031 1 90.69 262 SER A N 1
ATOM 2117 C CA . SER A 1 262 ? 4.941 5.492 -25.047 1 90.69 262 SER A CA 1
ATOM 2118 C C . SER A 1 262 ? 4.68 6.883 -24.469 1 90.69 262 SER A C 1
ATOM 2120 O O . SER A 1 262 ? 5.203 7.879 -24.969 1 90.69 262 SER A O 1
ATOM 2122 N N . LYS A 1 263 ? 3.891 6.961 -23.422 1 84.69 263 LYS A N 1
ATOM 2123 C CA . LYS A 1 263 ? 3.609 8.242 -22.781 1 84.69 263 LYS A CA 1
ATOM 2124 C C . LYS A 1 263 ? 4.832 8.758 -22.016 1 84.69 263 LYS A C 1
ATOM 2126 O O . LYS A 1 263 ? 4.953 9.953 -21.781 1 84.69 263 LYS A O 1
ATOM 2131 N N . ASN A 1 264 ? 5.633 7.922 -21.547 1 74.38 264 ASN A N 1
ATOM 2132 C CA . ASN A 1 264 ? 6.855 8.297 -20.844 1 74.38 264 ASN A CA 1
ATOM 2133 C C . ASN A 1 264 ? 7.934 8.781 -21.797 1 74.38 264 ASN A C 1
ATOM 2135 O O . ASN A 1 264 ? 8.773 9.602 -21.438 1 74.38 264 ASN A O 1
ATOM 2139 N N . GLU A 1 265 ? 8.133 8.195 -22.984 1 60.84 265 GLU A N 1
ATOM 2140 C CA . GLU A 1 265 ? 9.117 8.578 -24 1 60.84 265 GLU A CA 1
ATOM 2141 C C . GLU A 1 265 ? 8.781 9.945 -24.594 1 60.84 265 GLU A C 1
ATOM 2143 O O . GLU A 1 265 ? 9.688 10.703 -24.969 1 60.84 265 GLU A O 1
ATOM 2148 N N . ARG A 1 266 ? 7.57 10.359 -24.766 1 50.75 266 ARG A N 1
ATOM 2149 C CA . A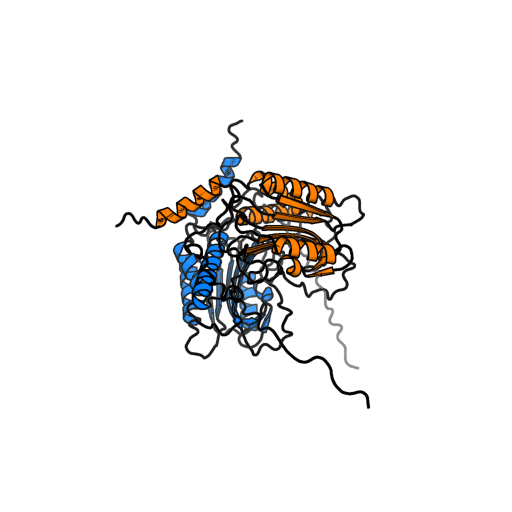RG A 1 266 ? 7.215 11.633 -25.375 1 50.75 266 ARG A CA 1
ATOM 2150 C C . ARG A 1 266 ? 7.559 12.805 -24.469 1 50.75 266 ARG A C 1
ATOM 2152 O O . ARG A 1 266 ? 7.656 13.945 -24.922 1 50.75 266 ARG A O 1
ATOM 2159 N N . ILE A 1 267 ? 7.656 12.68 -23.219 1 46.94 267 ILE A N 1
ATOM 2160 C CA . ILE A 1 267 ? 8.016 13.82 -22.391 1 46.94 267 ILE A CA 1
ATOM 2161 C C . ILE A 1 267 ? 9.43 14.289 -22.75 1 46.94 267 ILE A C 1
ATOM 2163 O O . ILE A 1 267 ? 9.75 15.469 -22.594 1 46.94 267 ILE A O 1
ATOM 2167 N N . ASP A 1 268 ? 10.305 13.508 -23.234 1 39.72 268 ASP A N 1
ATOM 2168 C CA . ASP A 1 268 ? 11.594 14.047 -23.625 1 39.72 268 ASP A CA 1
ATOM 2169 C C . ASP A 1 268 ? 11.461 14.961 -24.844 1 39.72 268 ASP A C 1
ATOM 2171 O O . ASP A 1 268 ? 12.445 15.555 -25.281 1 39.72 268 ASP A O 1
ATOM 2175 N N . PHE A 1 269 ? 10.516 14.859 -25.641 1 33.5 269 PHE A N 1
ATOM 2176 C CA . PHE A 1 269 ? 10.508 15.781 -26.766 1 33.5 269 PHE A CA 1
ATOM 2177 C C . PHE A 1 269 ? 9.945 17.141 -26.359 1 33.5 269 PHE A C 1
ATOM 2179 O O . PHE A 1 269 ? 8.734 17.297 -26.203 1 33.5 269 PHE A O 1
ATOM 2186 N N . ASP A 1 270 ? 10.609 17.766 -25.562 1 31.55 270 ASP A N 1
ATOM 2187 C CA . ASP A 1 270 ? 10.367 19.203 -25.469 1 31.55 270 ASP A CA 1
ATOM 2188 C C . ASP A 1 270 ? 10.289 19.828 -26.859 1 31.55 270 ASP A C 1
ATOM 2190 O O . ASP A 1 270 ? 11.266 19.797 -27.625 1 31.55 270 ASP A O 1
ATOM 2194 N N . PRO A 1 271 ? 9.148 20 -27.438 1 30.56 271 PRO A N 1
ATOM 2195 C CA . PRO A 1 271 ? 9.195 20.781 -28.656 1 30.56 271 PRO A CA 1
ATOM 2196 C C . PRO A 1 271 ? 9.984 22.078 -28.5 1 30.56 271 PRO A C 1
ATOM 2198 O O . PRO A 1 271 ? 10.117 22.844 -29.469 1 30.56 271 PRO A O 1
ATOM 2201 N N . LEU A 1 272 ? 10.125 22.516 -27.344 1 28.2 272 LEU A N 1
ATOM 2202 C CA . LEU A 1 272 ? 10.812 23.797 -27.344 1 28.2 272 LEU A CA 1
ATOM 2203 C C . LEU A 1 272 ? 12.297 23.609 -27.641 1 28.2 272 LEU A C 1
ATOM 2205 O O . LEU A 1 272 ? 13.07 24.562 -27.547 1 28.2 272 LEU A O 1
ATOM 2209 N N . ASP A 1 273 ? 12.797 22.375 -28.062 1 23.69 273 ASP A N 1
ATOM 2210 C CA . ASP A 1 273 ? 14.023 22.594 -28.812 1 23.69 273 ASP A CA 1
ATOM 2211 C C . ASP A 1 273 ? 13.719 23.031 -30.234 1 23.69 273 ASP A C 1
ATOM 2213 O O . ASP A 1 273 ? 12.797 22.516 -30.875 1 23.69 273 ASP A O 1
ATOM 2217 N N . MET B 1 1 ? -22.406 8.781 67.375 1 22.45 1 MET B N 1
ATOM 2218 C CA . MET B 1 1 ? -23.578 8.227 66.75 1 22.45 1 MET B CA 1
ATOM 2219 C C . MET B 1 1 ? -23.891 8.969 65.438 1 22.45 1 MET B C 1
ATOM 2221 O O . MET B 1 1 ? -25.016 8.922 64.938 1 22.45 1 MET B O 1
ATOM 2225 N N . LEU B 1 2 ? -23.141 10.008 65.188 1 25.56 2 LEU B N 1
ATOM 2226 C CA . LEU B 1 2 ? -23.547 10.828 64.062 1 25.56 2 LEU B CA 1
ATOM 2227 C C . LEU B 1 2 ? -23.906 9.953 62.844 1 25.56 2 LEU B C 1
ATOM 2229 O O . LEU B 1 2 ? -23.172 9.016 62.531 1 25.56 2 LEU B O 1
ATOM 2233 N N . GLN B 1 3 ? -25.156 10.039 62.469 1 22.27 3 GLN B N 1
ATOM 2234 C CA . GLN B 1 3 ? -26.031 9.484 61.438 1 22.27 3 GLN B CA 1
ATOM 2235 C C . GLN B 1 3 ? -25.344 9.508 60.062 1 22.27 3 GLN B C 1
ATOM 2237 O O . GLN B 1 3 ? -24.422 10.312 59.844 1 22.27 3 GLN B O 1
ATOM 2242 N N . ALA B 1 4 ? -25.875 8.688 59.094 1 25.08 4 ALA B N 1
ATOM 2243 C CA . ALA B 1 4 ? -25.672 8.07 57.781 1 25.08 4 ALA B CA 1
ATOM 2244 C C . ALA B 1 4 ? -25.734 9.109 56.656 1 25.08 4 ALA B C 1
ATOM 2246 O O . ALA B 1 4 ? -25.359 8.836 55.531 1 25.08 4 ALA B O 1
ATOM 2247 N N . LYS B 1 5 ? -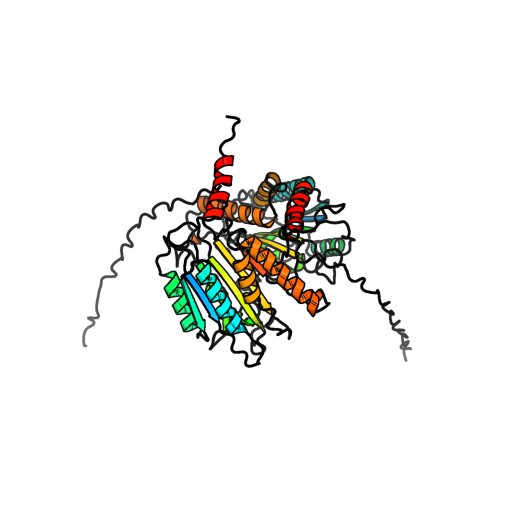26.047 10.391 56.812 1 24.7 5 LYS B N 1
ATOM 2248 C CA . LYS B 1 5 ? -27 10.711 55.75 1 24.7 5 LYS B CA 1
ATOM 2249 C C . LYS B 1 5 ? -26.359 10.523 54.375 1 24.7 5 LYS B C 1
ATOM 2251 O O . LYS B 1 5 ? -25.703 11.43 53.875 1 24.7 5 LYS B O 1
ATOM 2256 N N . LYS B 1 6 ? -25.344 9.969 54.219 1 27.19 6 LYS B N 1
ATOM 2257 C CA . LYS B 1 6 ? -24.672 10.344 52.969 1 27.19 6 LYS B CA 1
ATOM 2258 C C . LYS B 1 6 ? -25.625 10.289 51.781 1 27.19 6 LYS B C 1
ATOM 2260 O O . LYS B 1 6 ? -26.562 9.484 51.781 1 27.19 6 LYS B O 1
ATOM 2265 N N . ILE B 1 7 ? -25.438 11.148 50.719 1 26.3 7 ILE B N 1
ATOM 2266 C CA . ILE B 1 7 ? -26.078 11.758 49.562 1 26.3 7 ILE B CA 1
ATOM 2267 C C . ILE B 1 7 ? -26.578 10.672 48.625 1 26.3 7 ILE B C 1
ATOM 2269 O O . ILE B 1 7 ? -25.828 9.773 48.219 1 26.3 7 ILE B O 1
ATOM 2273 N N . ASN B 1 8 ? -27.797 10.375 48.438 1 23.02 8 ASN B N 1
ATOM 2274 C CA . ASN B 1 8 ? -28.75 9.586 47.688 1 23.02 8 ASN B CA 1
ATOM 2275 C C . ASN B 1 8 ? -28.359 9.531 46.188 1 23.02 8 ASN B C 1
ATOM 2277 O O . ASN B 1 8 ? -28.031 8.461 45.688 1 23.02 8 ASN B O 1
ATOM 2281 N N . THR B 1 9 ? -29.234 10.062 45.156 1 23.42 9 THR B N 1
ATOM 2282 C CA . THR B 1 9 ? -30.016 9.5 44.062 1 23.42 9 THR B CA 1
ATOM 2283 C C . THR B 1 9 ? -29.203 9.445 42.781 1 23.42 9 THR B C 1
ATOM 2285 O O . THR B 1 9 ? -29.078 8.383 42.156 1 23.42 9 THR B O 1
ATOM 2288 N N . SER B 1 10 ? -29.484 10.422 41.625 1 23.84 10 SER B N 1
ATOM 2289 C CA . SER B 1 10 ? -30.219 10.375 40.375 1 23.84 10 SER B CA 1
ATOM 2290 C C . SER B 1 10 ? -29.266 10.195 39.188 1 23.84 10 SER B C 1
ATOM 2292 O O . SER B 1 10 ? -28.453 11.07 38.875 1 23.84 10 SER B O 1
ATOM 2294 N N . MET B 1 11 ? -28.766 9.148 38.844 1 24.94 11 MET B N 1
ATOM 2295 C CA . MET B 1 11 ? -28.031 8.703 37.656 1 24.94 11 MET B CA 1
ATOM 2296 C C . MET B 1 11 ? -28.75 9.148 36.406 1 24.94 11 MET B C 1
ATOM 2298 O O . MET B 1 11 ? -29.781 8.57 36.031 1 24.94 11 MET B O 1
ATOM 2302 N N . THR B 1 12 ? -29.016 10.383 36.125 1 24.45 12 THR B N 1
ATOM 2303 C CA . THR B 1 12 ? -29.625 10.844 34.875 1 24.45 12 THR B CA 1
ATOM 2304 C C . THR B 1 12 ? -29.094 10.055 33.688 1 24.45 12 THR B C 1
ATOM 2306 O O . THR B 1 12 ? -27.875 10.008 33.469 1 24.45 12 THR B O 1
ATOM 2309 N N . TYR B 1 13 ? -29.781 9.078 33.25 1 26.8 13 TYR B N 1
ATOM 2310 C CA . TYR B 1 13 ? -29.828 8.383 31.953 1 26.8 13 TYR B CA 1
ATOM 2311 C C . TYR B 1 13 ? -29.625 9.352 30.797 1 26.8 13 TYR B C 1
ATOM 2313 O O . TYR B 1 13 ? -30.469 10.219 30.562 1 26.8 13 TYR B O 1
ATOM 2321 N N . PHE B 1 14 ? -28.547 9.984 30.766 1 24.55 14 PHE B N 1
ATOM 2322 C CA . PHE B 1 14 ? -28.406 10.75 29.531 1 24.55 14 PHE B CA 1
ATOM 2323 C C . PHE B 1 14 ? -29.016 10 28.344 1 24.55 14 PHE B C 1
ATOM 2325 O O . PHE B 1 14 ? -28.625 8.859 28.062 1 24.55 14 PHE B O 1
ATOM 2332 N N . VAL B 1 15 ? -30.312 10.125 28.125 1 25.64 15 VAL B N 1
ATOM 2333 C CA . VAL B 1 15 ? -31.016 9.797 26.875 1 25.64 15 VAL B CA 1
ATOM 2334 C C . VAL B 1 15 ? -30.125 10.164 25.688 1 25.64 15 VAL B C 1
ATOM 2336 O O . VAL B 1 15 ? -29.906 11.344 25.406 1 25.64 15 VAL B O 1
ATOM 2339 N N . ALA B 1 16 ? -29.031 9.617 25.594 1 26.77 16 ALA B N 1
ATOM 2340 C CA . ALA B 1 16 ? -28.375 9.781 24.312 1 26.77 16 ALA B CA 1
ATOM 2341 C C . ALA B 1 16 ? -29.391 9.758 23.172 1 26.77 16 ALA B C 1
ATOM 2343 O O . ALA B 1 16 ? -30.109 8.766 22.984 1 26.77 16 ALA B O 1
ATOM 2344 N N . GLY B 1 17 ? -30.094 10.82 22.953 1 27.59 17 GLY B N 1
ATOM 2345 C CA . GLY B 1 17 ? -30.953 11.023 21.812 1 27.59 17 GLY B CA 1
ATOM 2346 C C . GLY B 1 17 ? -30.531 10.219 20.594 1 27.59 17 GLY B C 1
ATOM 2347 O O . GLY B 1 17 ? -29.344 9.945 20.406 1 27.59 17 GLY B O 1
ATOM 2348 N N . ALA B 1 18 ? -31.391 9.336 20.094 1 30.92 18 ALA B N 1
ATOM 2349 C CA . ALA B 1 18 ? -31.406 8.594 18.844 1 30.92 18 ALA B CA 1
ATOM 2350 C C . ALA B 1 18 ? -30.875 9.445 17.688 1 30.92 18 ALA B C 1
ATOM 2352 O O . ALA B 1 18 ? -31.609 10.258 17.125 1 30.92 18 ALA B O 1
ATOM 2353 N N . LEU B 1 19 ? -29.844 10.102 17.891 1 30.66 19 LEU B N 1
ATOM 2354 C CA . LEU B 1 19 ? -29.469 10.773 16.656 1 30.66 19 LEU B CA 1
ATOM 2355 C C . LEU B 1 19 ? -29.719 9.859 15.453 1 30.66 19 LEU B C 1
ATOM 2357 O O . LEU B 1 19 ? -29.281 8.711 15.438 1 30.66 19 LEU B O 1
ATOM 2361 N N . ARG B 1 20 ? -30.844 9.945 14.93 1 30.81 20 ARG B N 1
ATOM 2362 C CA . ARG B 1 20 ? -31.125 9.383 13.609 1 30.81 20 ARG B CA 1
ATOM 2363 C C . ARG B 1 20 ? -29.859 9.367 12.75 1 30.81 20 ARG B C 1
ATOM 2365 O O . ARG B 1 20 ? -29.312 10.422 12.445 1 30.81 20 ARG B O 1
ATOM 2372 N N . HIS B 1 21 ? -29.094 8.531 13.078 1 32.38 21 HIS B N 1
ATOM 2373 C CA . HIS B 1 21 ? -27.969 8.398 12.156 1 32.38 21 HIS B CA 1
ATOM 2374 C C . HIS B 1 21 ? -28.422 8.57 10.711 1 32.38 21 HIS B C 1
ATOM 2376 O O . HIS B 1 21 ? -29.234 7.789 10.211 1 32.38 21 HIS B O 1
ATOM 2382 N N . LYS B 1 22 ? -28.938 9.766 10.328 1 32.91 22 LYS B N 1
ATOM 2383 C CA . LYS B 1 22 ? -29.125 9.969 8.891 1 32.91 22 LYS B CA 1
ATOM 2384 C C . LYS B 1 22 ? -28.25 9.023 8.086 1 32.91 22 LYS B C 1
ATOM 2386 O O . LYS B 1 22 ? -27.078 8.812 8.414 1 32.91 22 LYS B O 1
ATOM 2391 N N . LYS B 1 23 ? -28.891 8.094 7.469 1 39.78 23 LYS B N 1
ATOM 2392 C CA . LYS B 1 23 ? -28.281 7.176 6.5 1 39.78 23 LYS B CA 1
ATOM 2393 C C . LYS B 1 23 ? -27.188 7.871 5.699 1 39.78 23 LYS B C 1
ATOM 2395 O O . LYS B 1 23 ? -27.453 8.805 4.941 1 39.78 23 LYS B O 1
ATOM 2400 N N . THR B 1 24 ? -26.125 8.352 6.328 1 41.53 24 THR B N 1
ATOM 2401 C CA . THR B 1 24 ? -25 8.883 5.574 1 41.53 24 THR B CA 1
ATOM 2402 C C . THR B 1 24 ? -24.938 8.273 4.176 1 41.53 24 THR B C 1
ATOM 2404 O O . THR B 1 24 ? -24.906 7.051 4.023 1 41.53 24 THR B O 1
ATOM 2407 N N . LYS B 1 25 ? -25.641 8.844 3.221 1 49.34 25 LYS B N 1
ATOM 2408 C CA . LYS B 1 25 ? -25.641 8.453 1.815 1 49.34 25 LYS B CA 1
ATOM 2409 C C . LYS B 1 25 ? -24.266 7.945 1.396 1 49.34 25 LYS B C 1
ATOM 2411 O O . LYS B 1 25 ? -23.281 8.695 1.417 1 49.34 25 LYS B O 1
ATOM 2416 N N . TYR B 1 26 ? -24.078 6.645 1.657 1 58.06 26 TYR B N 1
ATOM 2417 C CA . TYR B 1 26 ? -22.844 6.012 1.229 1 58.06 26 TYR B CA 1
ATOM 2418 C C . TYR B 1 26 ? -22.547 6.309 -0.237 1 58.06 26 TYR B C 1
ATOM 2420 O O . TYR B 1 26 ? -23.469 6.492 -1.032 1 58.06 26 TYR B O 1
ATOM 2428 N N . VAL B 1 27 ? -21.344 6.762 -0.425 1 66.31 27 VAL B N 1
ATOM 2429 C CA . VAL B 1 27 ? -20.828 7.066 -1.753 1 66.31 27 VAL B CA 1
ATOM 2430 C C . VAL B 1 27 ? -21.125 5.902 -2.701 1 66.31 27 VAL B C 1
ATOM 2432 O O . VAL B 1 27 ? -21.125 4.742 -2.289 1 66.31 27 VAL B O 1
ATOM 2435 N N . ASP B 1 28 ? -21.609 6.199 -3.865 1 80.12 28 ASP B N 1
ATOM 2436 C CA . ASP B 1 28 ? -21.812 5.25 -4.953 1 80.12 28 ASP B CA 1
ATOM 2437 C C . ASP B 1 28 ? -20.625 4.289 -5.07 1 80.12 28 ASP B C 1
ATOM 2439 O O . ASP B 1 28 ? -19.5 4.723 -5.27 1 80.12 28 ASP B O 1
ATOM 2443 N N . PRO B 1 2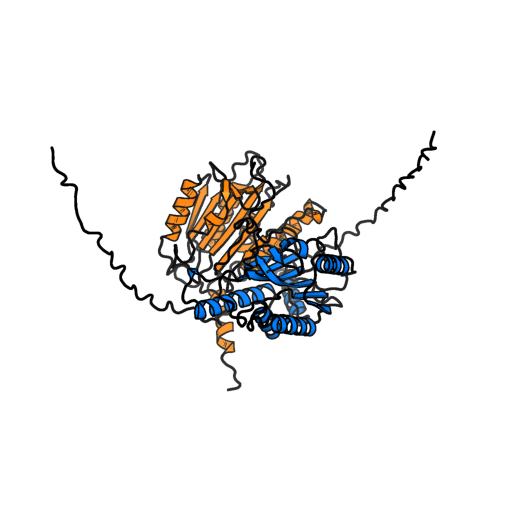9 ? -20.922 2.99 -4.852 1 82.62 29 PRO B N 1
ATOM 2444 C CA . PRO B 1 29 ? -19.844 2.004 -4.863 1 82.62 29 PRO B CA 1
ATOM 2445 C C . PRO B 1 29 ? -19.141 1.915 -6.215 1 82.62 29 PRO B C 1
ATOM 2447 O O . PRO B 1 29 ? -18.062 1.312 -6.32 1 82.62 29 PRO B O 1
ATOM 2450 N N . ASN B 1 30 ? -19.672 2.551 -7.188 1 84.62 30 ASN B N 1
ATOM 2451 C CA . ASN B 1 30 ? -19.094 2.443 -8.523 1 84.62 30 ASN B CA 1
ATOM 2452 C C . ASN B 1 30 ? -18.188 3.627 -8.836 1 84.62 30 ASN B C 1
ATOM 2454 O O . ASN B 1 30 ? -17.469 3.619 -9.836 1 84.62 30 ASN B O 1
ATOM 2458 N N . VAL B 1 31 ? -18.25 4.602 -8.008 1 92.25 31 VAL B N 1
ATOM 2459 C CA . VAL B 1 31 ? -17.391 5.758 -8.211 1 92.25 31 VAL B CA 1
ATOM 2460 C C . VAL B 1 31 ? -15.969 5.434 -7.754 1 92.25 31 VAL B C 1
ATOM 2462 O O . VAL B 1 31 ? -15.758 5.07 -6.594 1 92.25 31 VAL B O 1
ATOM 2465 N N . GLU B 1 32 ? -15 5.641 -8.594 1 94.88 32 GLU B N 1
ATOM 2466 C CA . GLU B 1 32 ? -13.648 5.152 -8.344 1 94.88 32 GLU B CA 1
ATOM 2467 C C . GLU B 1 32 ? -12.766 6.25 -7.754 1 94.88 32 GLU B C 1
ATOM 2469 O O . GLU B 1 32 ? -11.594 6.012 -7.441 1 94.88 32 GLU B O 1
ATOM 2474 N N . VAL B 1 33 ? -13.32 7.465 -7.613 1 97 33 VAL B N 1
ATOM 2475 C CA . VAL B 1 33 ? -12.5 8.57 -7.141 1 97 33 VAL B CA 1
ATOM 2476 C C . VAL B 1 33 ? -13.109 9.164 -5.871 1 97 33 VAL B C 1
ATOM 2478 O O . VAL B 1 33 ? -14.336 9.203 -5.727 1 97 33 VAL B O 1
ATOM 2481 N N . TYR B 1 34 ? -12.289 9.602 -4.984 1 97.56 34 TYR B N 1
ATOM 2482 C CA . TYR B 1 34 ? -12.758 10.336 -3.818 1 97.56 34 TYR B CA 1
ATOM 2483 C C . TYR B 1 34 ? -13.336 11.688 -4.223 1 97.56 34 TYR B C 1
ATOM 2485 O O . TYR B 1 34 ? -12.844 12.32 -5.16 1 97.56 34 TYR B O 1
ATOM 2493 N N . LYS B 1 35 ? -14.383 12.086 -3.461 1 96.75 35 LYS B N 1
ATOM 2494 C CA . LYS B 1 35 ? -14.812 13.477 -3.621 1 96.75 35 LYS B CA 1
ATOM 2495 C C . LYS B 1 35 ? -13.75 14.445 -3.113 1 96.75 35 LYS B C 1
ATOM 2497 O O . LYS B 1 35 ? -13.453 14.477 -1.918 1 96.75 35 LYS B O 1
ATOM 2502 N N . MET B 1 36 ? -13.148 15.219 -4.027 1 97.62 36 MET B N 1
ATOM 2503 C CA . MET B 1 36 ? -12.039 16.109 -3.686 1 97.62 36 MET B CA 1
ATOM 2504 C C . MET B 1 36 ? -12.352 17.547 -4.094 1 97.62 36 MET B C 1
ATOM 2506 O O . MET B 1 36 ? -11.445 18.297 -4.473 1 97.62 36 MET B O 1
ATOM 2510 N N . ASN B 1 37 ? -13.602 17.859 -4.145 1 96.75 37 ASN B N 1
ATOM 2511 C CA . ASN B 1 37 ? -13.992 19.219 -4.512 1 96.75 37 ASN B CA 1
ATOM 2512 C C . ASN B 1 37 ? -14.859 19.859 -3.438 1 96.75 37 ASN B C 1
ATOM 2514 O O . ASN B 1 37 ? -15.789 20.609 -3.754 1 96.75 37 ASN B O 1
ATOM 2518 N N . HIS B 1 38 ? -14.695 19.5 -2.195 1 97.25 38 HIS B N 1
ATOM 2519 C CA . HIS B 1 38 ? -15.289 20.25 -1.104 1 97.25 38 HIS B CA 1
ATOM 2520 C C . HIS B 1 38 ? -14.742 21.672 -1.062 1 97.25 38 HIS B C 1
ATOM 2522 O O . HIS B 1 38 ? -13.828 22.016 -1.816 1 97.25 38 HIS B O 1
ATOM 2528 N N . LYS B 1 39 ? -15.258 22.453 -0.17 1 97.19 39 LYS B N 1
ATOM 2529 C CA . LYS B 1 39 ? -14.867 23.859 -0.06 1 97.19 39 LYS B CA 1
ATOM 2530 C C . LYS B 1 39 ? -13.406 23.984 0.362 1 97.19 39 LYS B C 1
ATOM 2532 O O . LYS B 1 39 ? -12.703 24.891 -0.087 1 97.19 39 LYS B O 1
ATOM 2537 N N . ARG B 1 40 ? -12.938 23.062 1.188 1 98.12 40 ARG B N 1
ATOM 2538 C CA . ARG B 1 40 ? -11.578 23.109 1.714 1 98.12 40 ARG B CA 1
ATOM 2539 C C . ARG B 1 40 ? -10.82 21.812 1.411 1 98.12 40 ARG B C 1
ATOM 2541 O O . ARG B 1 40 ? -11.406 20.734 1.448 1 98.12 40 ARG B O 1
ATOM 2548 N N . ARG B 1 41 ? -9.508 22.016 1.155 1 98.38 41 ARG B N 1
ATOM 2549 C CA . ARG B 1 41 ? -8.656 20.844 0.967 1 98.38 41 ARG B CA 1
ATOM 2550 C C . ARG B 1 41 ? -8.578 20.016 2.244 1 98.38 41 ARG B C 1
ATOM 2552 O O . ARG B 1 41 ? -8.773 18.797 2.217 1 98.38 41 ARG B O 1
ATOM 2559 N N . GLY B 1 42 ? -8.328 20.594 3.332 1 98.5 42 GLY B N 1
ATOM 2560 C CA . GLY B 1 42 ? -8.195 19.938 4.625 1 98.5 42 GLY B CA 1
ATOM 2561 C C . GLY B 1 42 ? -6.945 20.359 5.375 1 98.5 42 GLY B C 1
ATOM 2562 O O . GLY B 1 42 ? -6.246 21.281 4.957 1 98.5 42 GLY B O 1
ATOM 2563 N N . THR B 1 43 ? -6.727 19.766 6.477 1 98.69 43 THR B N 1
ATOM 2564 C CA . THR B 1 43 ? -5.621 20.094 7.371 1 98.69 43 THR B CA 1
ATOM 2565 C C . THR B 1 43 ? -4.406 19.219 7.074 1 98.69 43 THR B C 1
ATOM 2567 O O . THR B 1 43 ? -4.547 18.016 6.793 1 98.69 43 THR B O 1
ATOM 2570 N N . ALA B 1 44 ? -3.238 19.844 7.074 1 98.81 44 ALA B N 1
ATOM 2571 C CA . ALA B 1 44 ? -1.973 19.125 7.027 1 98.81 44 ALA B CA 1
ATOM 2572 C C . ALA B 1 44 ? -1.124 19.406 8.258 1 98.81 44 ALA B C 1
ATOM 2574 O O . ALA B 1 44 ? -0.787 20.562 8.531 1 98.81 44 ALA B O 1
ATOM 2575 N N . LEU B 1 45 ? -0.789 18.375 9.008 1 98.81 45 LEU B N 1
ATOM 2576 C CA . LEU B 1 45 ? 0.109 18.484 10.156 1 98.81 45 LEU B CA 1
ATOM 2577 C C . LEU B 1 45 ? 1.486 17.922 9.82 1 98.81 45 LEU B C 1
ATOM 2579 O O . LEU B 1 45 ? 1.596 16.844 9.25 1 98.81 45 LEU B O 1
ATOM 2583 N N . ILE B 1 46 ? 2.492 18.688 10.117 1 97.94 46 ILE B N 1
ATOM 2584 C CA . ILE B 1 46 ? 3.863 18.219 9.953 1 97.94 46 ILE B CA 1
ATOM 2585 C C . ILE B 1 46 ? 4.59 18.266 11.297 1 97.94 46 ILE B C 1
ATOM 2587 O O . ILE B 1 46 ? 4.707 19.328 11.906 1 97.94 46 ILE B O 1
ATOM 2591 N N . PHE B 1 47 ? 5.039 17.141 11.781 1 97.19 47 PHE B N 1
ATOM 2592 C CA . PHE B 1 47 ? 5.863 17.047 12.977 1 97.19 47 PHE B CA 1
ATOM 2593 C C . PHE B 1 47 ? 7.32 16.766 12.617 1 97.19 47 PHE B C 1
ATOM 2595 O O . PHE B 1 47 ? 7.625 15.742 12.008 1 97.19 47 PHE B O 1
ATOM 2602 N N . ASN B 1 48 ? 8.211 17.672 12.906 1 93.69 48 ASN B N 1
ATOM 2603 C CA . ASN B 1 48 ? 9.641 17.438 12.758 1 93.69 48 ASN B CA 1
ATOM 2604 C C . ASN B 1 48 ? 10.32 17.25 14.117 1 93.69 48 ASN B C 1
ATOM 2606 O O . ASN B 1 48 ? 10.586 18.219 14.82 1 93.69 48 ASN B O 1
ATOM 2610 N N . ASN B 1 49 ? 10.672 16.016 14.445 1 91.56 49 ASN B N 1
ATOM 2611 C CA . ASN B 1 49 ? 11.273 15.695 15.734 1 91.56 49 ASN B CA 1
ATOM 2612 C C . ASN B 1 49 ? 12.695 15.172 15.57 1 91.56 49 ASN B C 1
ATOM 2614 O O . ASN B 1 49 ? 13.211 14.477 16.453 1 91.56 49 ASN B O 1
ATOM 2618 N N . VAL B 1 50 ? 13.258 15.375 14.484 1 84.94 50 VAL B N 1
ATOM 2619 C CA . VAL B 1 50 ? 14.648 14.961 14.281 1 84.94 50 VAL B CA 1
ATOM 2620 C C . VAL B 1 50 ? 15.594 16.016 14.836 1 84.94 50 VAL B C 1
ATOM 2622 O O . VAL B 1 50 ? 15.57 17.172 14.398 1 84.94 50 VAL B O 1
ATOM 2625 N N . LYS B 1 51 ? 16.266 15.648 15.953 1 71.75 51 LYS B N 1
ATOM 2626 C CA . LYS B 1 51 ? 17.266 16.531 16.531 1 71.75 51 LYS B CA 1
ATOM 2627 C C . LYS B 1 51 ? 18.688 16.141 16.094 1 71.75 51 LYS B C 1
ATOM 2629 O O . LYS B 1 51 ? 19.672 16.625 16.656 1 71.75 51 LYS B O 1
ATOM 2634 N N . ILE B 1 52 ? 18.781 15.227 15.281 1 56 52 ILE B N 1
ATOM 2635 C CA . ILE B 1 52 ? 20.109 14.695 15.016 1 56 52 ILE B CA 1
ATOM 2636 C C . ILE B 1 52 ? 21.047 15.844 14.648 1 56 52 ILE B C 1
ATOM 2638 O O . ILE B 1 52 ? 20.703 16.703 13.828 1 56 52 ILE B O 1
ATOM 2642 N N . TYR B 1 53 ? 22.016 16.203 15.688 1 45.5 53 TYR B N 1
ATOM 2643 C CA . TYR B 1 53 ? 23.125 17.156 15.711 1 45.5 53 TYR B CA 1
ATOM 2644 C C . TYR B 1 53 ? 23.812 17.219 14.352 1 45.5 53 TYR B C 1
ATOM 2646 O O . TYR B 1 53 ? 24.547 18.172 14.078 1 45.5 53 TYR B O 1
ATOM 2654 N N . GLN B 1 54 ? 24.141 16.109 13.805 1 45.06 54 GLN B N 1
ATOM 2655 C CA . GLN B 1 54 ? 25.203 16.344 12.82 1 45.06 54 GLN B CA 1
ATOM 2656 C C . GLN B 1 54 ? 24.688 17.203 11.664 1 45.06 54 GLN B C 1
ATOM 2658 O O . GLN B 1 54 ? 23.5 17.234 11.383 1 45.06 54 GLN B O 1
ATOM 2663 N N . GLU B 1 55 ? 25.531 18.141 11.25 1 43.59 55 GLU B N 1
ATOM 2664 C CA . GLU B 1 55 ? 25.562 19.094 10.141 1 43.59 55 GLU B CA 1
ATOM 2665 C C . GLU B 1 55 ? 24.578 18.703 9.047 1 43.59 55 GLU B C 1
ATOM 2667 O O . GLU B 1 55 ? 24.094 19.562 8.297 1 43.59 55 GLU B O 1
ATOM 2672 N N . ARG B 1 56 ? 24.422 17.469 8.797 1 45.44 56 ARG B N 1
ATOM 2673 C CA . ARG B 1 56 ? 23.953 17.047 7.484 1 45.44 56 ARG B CA 1
ATOM 2674 C C . ARG B 1 56 ? 22.422 17.016 7.418 1 45.44 56 ARG B C 1
ATOM 2676 O O . ARG B 1 56 ? 21.844 16.719 6.375 1 45.44 56 ARG B O 1
ATOM 2683 N N . ASN B 1 57 ? 21.656 17.047 8.672 1 52.28 57 ASN B N 1
ATOM 2684 C CA . ASN B 1 57 ? 20.297 16.547 8.531 1 52.28 57 ASN B CA 1
ATOM 2685 C C . ASN B 1 57 ? 19.328 17.672 8.195 1 52.28 57 ASN B C 1
ATOM 2687 O O . ASN B 1 57 ? 19.156 18.609 8.992 1 52.28 57 ASN B O 1
ATOM 2691 N N . ASN B 1 58 ? 19.406 18.109 6.945 1 70.81 58 ASN B N 1
ATOM 2692 C CA . ASN B 1 58 ? 18.516 19 6.227 1 70.81 58 ASN B CA 1
ATOM 2693 C C . ASN B 1 58 ? 17.047 18.656 6.469 1 70.81 58 ASN B C 1
ATOM 2695 O O . ASN B 1 58 ? 16.203 18.875 5.598 1 70.81 58 ASN B O 1
ATOM 2699 N N . THR B 1 59 ? 16.75 18.141 7.664 1 79.75 59 THR B N 1
ATOM 2700 C CA . THR B 1 59 ? 15.359 17.781 7.914 1 79.75 59 THR B CA 1
ATOM 2701 C C . THR B 1 59 ? 14.5 19.031 8.094 1 79.75 59 THR B C 1
ATOM 2703 O O . THR B 1 59 ? 13.312 19.016 7.766 1 79.75 59 THR B O 1
ATOM 2706 N N . GLU B 1 60 ? 15.164 20.047 8.625 1 84.12 60 GLU B N 1
ATOM 2707 C CA . GLU B 1 60 ? 14.43 21.312 8.742 1 84.12 60 GLU B CA 1
ATOM 2708 C C . GLU B 1 60 ? 14.031 21.844 7.371 1 84.12 60 GLU B C 1
ATOM 2710 O O . GLU B 1 60 ? 12.891 22.281 7.18 1 84.12 60 GLU B O 1
ATOM 2715 N N . ALA B 1 61 ? 15 21.781 6.551 1 85.69 61 ALA B N 1
ATOM 2716 C CA . ALA B 1 61 ? 14.703 22.219 5.188 1 85.69 61 ALA B CA 1
ATOM 2717 C C . ALA B 1 61 ? 13.656 21.328 4.539 1 85.69 61 ALA B C 1
ATOM 2719 O O . ALA B 1 61 ? 12.773 21.812 3.824 1 85.69 61 ALA B O 1
ATOM 2720 N N . CYS B 1 62 ? 13.695 20.047 4.797 1 87.12 62 CYS B N 1
ATOM 2721 C CA . CYS B 1 62 ? 12.734 19.109 4.246 1 87.12 62 CYS B CA 1
ATOM 2722 C C . CYS B 1 62 ? 11.328 19.391 4.75 1 87.12 62 CYS B C 1
ATOM 2724 O O . CYS B 1 62 ? 10.375 19.438 3.969 1 87.12 62 CYS B O 1
ATOM 2726 N N . ALA B 1 63 ? 11.242 19.641 6.043 1 91.31 63 ALA B N 1
ATOM 2727 C CA . ALA B 1 63 ? 9.945 19.922 6.645 1 91.31 63 ALA B CA 1
ATOM 2728 C C . ALA B 1 63 ? 9.367 21.234 6.125 1 91.31 63 ALA B C 1
ATOM 2730 O O . ALA B 1 63 ? 8.172 21.328 5.855 1 91.31 63 ALA B O 1
ATOM 2731 N N . ARG B 1 64 ? 10.188 22.234 6.027 1 92.56 64 ARG B N 1
ATOM 2732 C CA . ARG B 1 64 ? 9.742 23.531 5.52 1 92.56 64 ARG B CA 1
ATOM 2733 C C . ARG B 1 64 ? 9.289 23.422 4.07 1 92.56 64 ARG B C 1
ATOM 2735 O O . ARG B 1 64 ? 8.258 23.984 3.693 1 92.56 64 ARG B O 1
ATOM 2742 N N . ASN B 1 65 ? 10.102 22.672 3.295 1 93.12 65 ASN B N 1
ATOM 2743 C CA . ASN B 1 65 ? 9.734 22.469 1.899 1 93.12 65 ASN B CA 1
ATOM 2744 C C . ASN B 1 65 ? 8.398 21.734 1.776 1 93.12 65 ASN B C 1
ATOM 2746 O O . ASN B 1 65 ? 7.562 22.094 0.94 1 93.12 65 ASN B O 1
ATOM 2750 N N . LEU B 1 66 ? 8.227 20.781 2.58 1 95.5 66 LEU B N 1
ATOM 2751 C CA . LEU B 1 66 ? 6.965 20.047 2.582 1 95.5 66 LEU B CA 1
ATOM 2752 C C . LEU B 1 66 ? 5.809 20.953 2.994 1 95.5 66 LEU B C 1
ATOM 2754 O O . LEU B 1 66 ? 4.73 20.906 2.398 1 95.5 66 LEU B O 1
ATOM 2758 N N . SER B 1 67 ? 6.055 21.766 4.008 1 97.5 67 SER B N 1
ATOM 2759 C CA . SER B 1 67 ? 5.059 22.734 4.457 1 97.5 67 SER B CA 1
ATOM 2760 C C . SER B 1 67 ? 4.629 23.656 3.322 1 97.5 67 SER B C 1
ATOM 2762 O O . SER B 1 67 ? 3.434 23.859 3.094 1 97.5 67 SER B O 1
ATOM 2764 N N . GLN B 1 68 ? 5.543 24.141 2.615 1 97.94 68 GLN B N 1
ATOM 2765 C CA . GLN B 1 68 ? 5.262 25.016 1.49 1 97.94 68 GLN B CA 1
ATOM 2766 C C . GLN B 1 68 ? 4.492 24.297 0.393 1 97.94 68 GLN B C 1
ATOM 2768 O O . GLN B 1 68 ? 3.58 24.859 -0.215 1 97.94 68 GLN B O 1
ATOM 2773 N N . THR B 1 69 ? 4.879 23.094 0.129 1 98.12 69 THR B N 1
ATOM 2774 C CA . THR B 1 69 ? 4.223 22.281 -0.89 1 98.12 69 THR B CA 1
ATOM 2775 C C . THR B 1 69 ? 2.756 22.047 -0.531 1 98.12 69 THR B C 1
ATOM 2777 O O . THR B 1 69 ? 1.868 22.25 -1.362 1 98.12 69 THR B O 1
ATOM 2780 N N . PHE B 1 70 ? 2.48 21.672 0.736 1 98.56 70 PHE B N 1
ATOM 2781 C CA . PHE B 1 70 ? 1.11 21.453 1.182 1 98.56 70 PHE B CA 1
ATOM 2782 C C . PHE B 1 70 ? 0.3 22.734 1.097 1 98.56 70 PHE B C 1
ATOM 2784 O O . PHE B 1 70 ? -0.87 22.719 0.708 1 98.56 70 PHE B O 1
ATOM 2791 N N . GLN B 1 71 ? 0.905 23.828 1.469 1 98.56 71 GLN B N 1
ATOM 2792 C CA . GLN B 1 71 ? 0.233 25.125 1.366 1 98.56 71 GLN B CA 1
ATOM 2793 C C . GLN B 1 71 ? -0.147 25.438 -0.08 1 98.56 71 GLN B C 1
ATOM 2795 O O . GLN B 1 71 ? -1.267 25.875 -0.352 1 98.56 71 GLN B O 1
ATOM 2800 N N . MET B 1 72 ? 0.803 25.203 -0.943 1 98 72 MET B N 1
ATOM 2801 C CA . MET B 1 72 ? 0.569 25.438 -2.367 1 98 72 MET B CA 1
ATOM 2802 C C . MET B 1 72 ? -0.589 24.578 -2.869 1 98 72 MET B C 1
ATOM 2804 O O . MET B 1 72 ? -1.363 25.016 -3.723 1 98 72 MET B O 1
ATOM 2808 N N . MET B 1 73 ? -0.771 23.422 -2.307 1 98.25 73 MET B N 1
ATOM 2809 C CA . MET B 1 73 ? -1.809 22.484 -2.723 1 98.25 73 MET B CA 1
ATOM 2810 C C . MET B 1 73 ? -3.146 22.828 -2.08 1 98.25 73 MET B C 1
ATOM 2812 O O . MET B 1 73 ? -4.156 22.172 -2.344 1 98.25 73 MET B O 1
ATOM 2816 N N . GLY B 1 74 ? -3.199 23.75 -1.113 1 98.25 74 GLY B N 1
ATOM 2817 C CA . GLY B 1 74 ? -4.453 24.25 -0.569 1 98.25 74 GLY B CA 1
ATOM 2818 C C . GLY B 1 74 ? -4.734 23.75 0.833 1 98.25 74 GLY B C 1
ATOM 2819 O O . GLY B 1 74 ? -5.832 23.938 1.359 1 98.25 74 GLY B O 1
ATOM 2820 N N . PHE B 1 75 ? -3.764 23.141 1.47 1 98.75 75 PHE B N 1
ATOM 2821 C CA . PHE B 1 75 ? -3.959 22.656 2.83 1 98.75 75 PHE B CA 1
ATOM 2822 C C . PHE B 1 75 ? -3.82 23.781 3.836 1 98.75 75 PHE B C 1
ATOM 2824 O O . PHE B 1 75 ? -3.09 24.75 3.594 1 98.75 75 PHE B O 1
ATOM 2831 N N . ASP B 1 76 ? -4.559 23.672 4.941 1 98.62 76 ASP B N 1
ATOM 2832 C CA . ASP B 1 76 ? -4.219 24.406 6.156 1 98.62 76 ASP B CA 1
ATOM 2833 C C . ASP B 1 76 ? -3.088 23.719 6.918 1 98.62 76 ASP B C 1
ATOM 2835 O O . ASP B 1 76 ? -3.309 22.703 7.574 1 98.62 76 ASP B O 1
ATOM 2839 N N . VAL B 1 77 ? -1.906 24.359 6.84 1 98.75 77 VAL B N 1
ATOM 2840 C CA . VAL B 1 77 ? -0.714 23.625 7.246 1 98.75 77 VAL B CA 1
ATOM 2841 C C . VAL B 1 77 ? -0.249 24.109 8.617 1 98.75 77 VAL B C 1
ATOM 2843 O O . VAL B 1 77 ? -0.245 25.312 8.883 1 98.75 77 VAL B O 1
ATOM 2846 N N . GLU B 1 78 ? 0.106 23.234 9.484 1 98.62 78 GLU B N 1
ATOM 2847 C CA . GLU B 1 78 ? 0.799 23.531 10.734 1 98.62 78 GLU B CA 1
ATOM 2848 C C . GLU B 1 78 ? 2.064 22.688 10.875 1 98.62 78 GLU B C 1
ATOM 2850 O O . GLU B 1 78 ? 2.012 21.469 10.797 1 98.62 78 GLU B O 1
ATOM 2855 N N . LEU B 1 79 ? 3.146 23.359 10.984 1 98 79 LEU B N 1
ATOM 2856 C CA . LEU B 1 79 ? 4.434 22.719 11.234 1 98 79 LEU B CA 1
ATOM 2857 C C . LEU B 1 79 ? 4.82 22.828 12.703 1 98 79 LEU B C 1
ATOM 2859 O O . LEU B 1 79 ? 4.895 23.922 13.25 1 98 79 LEU B O 1
ATOM 2863 N N . ILE B 1 80 ? 5.062 21.734 13.383 1 97.62 80 ILE B N 1
ATOM 2864 C CA . ILE B 1 80 ? 5.422 21.688 14.797 1 97.62 80 ILE B CA 1
ATOM 2865 C C . ILE B 1 80 ? 6.777 21 14.953 1 97.62 80 ILE B C 1
ATOM 2867 O O . ILE B 1 80 ? 6.977 19.891 14.477 1 97.62 80 ILE B O 1
ATOM 2871 N N . VAL B 1 81 ? 7.688 21.641 15.609 1 94.44 81 VAL B N 1
ATOM 2872 C CA . VAL B 1 81 ? 9.055 21.141 15.734 1 94.44 81 VAL B CA 1
ATOM 2873 C C . VAL B 1 81 ? 9.32 20.719 17.172 1 94.44 81 VAL B C 1
ATOM 2875 O O . VAL B 1 81 ? 8.906 21.391 18.125 1 94.44 81 VAL B O 1
ATOM 2878 N N . ASP B 1 82 ? 9.992 19.609 17.344 1 93.62 82 ASP B N 1
ATOM 2879 C CA . ASP B 1 82 ? 10.469 19.094 18.625 1 93.62 82 ASP B CA 1
ATOM 2880 C C . ASP B 1 82 ? 9.328 18.969 19.625 1 93.62 82 ASP B C 1
ATOM 2882 O O . ASP B 1 82 ? 9.43 19.453 20.766 1 93.62 82 ASP B O 1
ATOM 2886 N N . ALA B 1 83 ? 8.25 18.391 19.172 1 96.5 83 ALA B N 1
ATOM 2887 C CA . ALA B 1 83 ? 7.062 18.234 20 1 96.5 83 ALA B CA 1
ATOM 2888 C C . ALA B 1 83 ? 7.211 17.047 20.953 1 96.5 83 ALA B C 1
ATOM 2890 O O . ALA B 1 83 ? 7.754 16 20.578 1 96.5 83 ALA B O 1
ATOM 2891 N N . THR B 1 84 ? 6.777 17.234 22.219 1 97.06 84 THR B N 1
ATOM 2892 C CA . THR B 1 84 ? 6.633 16.094 23.109 1 97.06 84 THR B CA 1
ATOM 2893 C C . THR B 1 84 ? 5.473 15.203 22.688 1 97.06 84 THR B C 1
ATOM 2895 O O . THR B 1 84 ? 4.656 15.602 21.844 1 97.06 84 THR B O 1
ATOM 2898 N N . LEU B 1 85 ? 5.426 13.977 23.172 1 97.44 85 LEU B N 1
ATOM 2899 C CA . LEU B 1 85 ? 4.332 13.07 22.844 1 97.44 85 LEU B CA 1
ATOM 2900 C C . LEU B 1 85 ? 2.986 13.68 23.219 1 97.44 85 LEU B C 1
ATOM 2902 O O . LEU B 1 85 ? 2.012 13.555 22.469 1 97.44 85 LEU B O 1
ATOM 2906 N N . GLN B 1 86 ? 2.969 14.359 24.344 1 97.81 86 GLN B N 1
ATOM 2907 C CA . GLN B 1 86 ? 1.736 15 24.797 1 97.81 86 GLN B CA 1
ATOM 2908 C C . GLN B 1 86 ? 1.251 16.016 23.766 1 97.81 86 GLN B C 1
ATOM 2910 O O . GLN B 1 86 ? 0.063 16.062 23.438 1 97.81 86 GLN B O 1
ATOM 2915 N N . VAL B 1 87 ? 2.088 16.828 23.312 1 97.94 87 VAL B N 1
ATOM 2916 C CA . VAL B 1 87 ? 1.75 17.844 22.328 1 97.94 87 VAL B CA 1
ATOM 2917 C C . VAL B 1 87 ? 1.246 17.188 21.047 1 97.94 87 VAL B C 1
ATOM 2919 O O . VAL B 1 87 ? 0.26 17.641 20.453 1 97.94 87 VAL B O 1
ATOM 2922 N N . ILE B 1 88 ? 1.922 16.109 20.562 1 98.31 88 ILE B N 1
ATOM 2923 C CA . ILE B 1 88 ? 1.523 15.391 19.359 1 98.31 88 ILE B CA 1
ATOM 2924 C C . ILE B 1 88 ? 0.104 14.852 19.531 1 98.31 88 ILE B C 1
ATOM 2926 O O . ILE B 1 88 ? -0.758 15.094 18.672 1 98.31 88 ILE B O 1
ATOM 2930 N N . ILE B 1 89 ? -0.125 14.219 20.625 1 97.88 89 ILE B N 1
ATOM 2931 C CA . ILE B 1 89 ? -1.419 13.594 20.875 1 97.88 89 ILE B CA 1
ATOM 2932 C C . ILE B 1 89 ? -2.506 14.664 20.953 1 97.88 89 ILE B C 1
ATOM 2934 O O . ILE B 1 89 ? -3.57 14.516 20.344 1 97.88 89 ILE B O 1
ATOM 2938 N N . GLU B 1 90 ? -2.266 15.703 21.703 1 98.12 90 GLU B N 1
ATOM 2939 C CA . GLU B 1 90 ? -3.242 16.781 21.859 1 98.12 90 GLU B CA 1
ATOM 2940 C C . GLU B 1 90 ? -3.562 17.438 20.516 1 98.12 90 GLU B C 1
ATOM 2942 O O . GLU B 1 90 ? -4.719 17.75 20.25 1 98.12 90 GLU B O 1
ATOM 2947 N N . LYS B 1 91 ? -2.537 17.672 19.766 1 98.56 91 LYS B N 1
ATOM 2948 C CA . LYS B 1 91 ? -2.742 18.281 18.453 1 98.56 91 LYS B CA 1
ATOM 2949 C C . LYS B 1 91 ? -3.574 17.375 17.547 1 98.56 91 LYS B C 1
ATOM 2951 O O . LYS B 1 91 ? -4.512 17.828 16.891 1 98.56 91 LYS B O 1
ATOM 2956 N N . LEU B 1 92 ? -3.283 16.094 17.484 1 98.56 92 LEU B N 1
ATOM 2957 C CA . LEU B 1 92 ? -4.035 15.133 16.672 1 98.56 92 LEU B CA 1
ATOM 2958 C C . LEU B 1 92 ? -5.492 15.078 17.125 1 98.56 92 LEU B C 1
ATOM 2960 O O . LEU B 1 92 ? -6.402 15.102 16.281 1 98.56 92 LEU B O 1
ATOM 2964 N N . LYS B 1 93 ? -5.695 15.047 18.406 1 98 93 LYS B N 1
ATOM 2965 C CA . LYS B 1 93 ? -7.055 15 18.953 1 98 93 LYS B CA 1
ATOM 2966 C C . LYS B 1 93 ? -7.812 16.297 18.641 1 98 93 LYS B C 1
ATOM 2968 O O . LYS B 1 93 ? -9 16.25 18.312 1 98 93 LYS B O 1
ATOM 2973 N N . SER B 1 94 ? -7.117 17.375 18.812 1 98.38 94 SER B N 1
ATOM 2974 C CA . SER B 1 94 ? -7.723 18.656 18.484 1 98.38 94 SER B CA 1
ATOM 2975 C C . SER B 1 94 ? -8.195 18.703 17.047 1 98.38 94 SER B C 1
ATOM 2977 O O . SER B 1 94 ? -9.32 19.125 16.766 1 98.38 94 SER B O 1
ATOM 2979 N N . VAL B 1 95 ? -7.395 18.266 16.109 1 98.56 95 VAL B N 1
ATOM 2980 C CA . VAL B 1 95 ? -7.75 18.25 14.688 1 98.56 95 VAL B CA 1
ATOM 2981 C C . VAL B 1 95 ? -8.883 17.266 14.453 1 98.56 95 VAL B C 1
ATOM 2983 O O . VAL B 1 95 ? -9.828 17.547 13.711 1 98.56 95 VAL B O 1
ATOM 2986 N N . ALA B 1 96 ? -8.805 16.078 15.07 1 98.25 96 ALA B N 1
ATOM 2987 C CA . ALA B 1 96 ? -9.82 15.047 14.906 1 98.25 96 ALA B CA 1
ATOM 2988 C C . ALA B 1 96 ? -11.188 15.547 15.359 1 98.25 96 ALA B C 1
ATOM 2990 O O . ALA B 1 96 ? -12.219 15.117 14.836 1 98.25 96 ALA B O 1
ATOM 2991 N N . SER B 1 97 ? -11.234 16.469 16.312 1 97.25 97 SER B N 1
ATOM 2992 C CA . SER B 1 97 ? -12.477 16.938 16.906 1 97.25 97 SER B CA 1
ATOM 2993 C C . SER B 1 97 ? -13.086 18.062 16.078 1 97.25 97 SER B C 1
ATOM 2995 O O . SER B 1 97 ? -14.227 18.484 16.328 1 97.25 97 SER B O 1
ATOM 2997 N N . GLN B 1 98 ? -12.367 18.531 15.125 1 97.38 98 GLN B N 1
ATOM 2998 C CA . GLN B 1 98 ? -12.883 19.594 14.266 1 97.38 98 GLN B CA 1
ATOM 2999 C C . GLN B 1 98 ? -13.953 19.047 13.312 1 97.38 98 GLN B C 1
ATOM 3001 O O . GLN B 1 98 ? -14.148 17.844 13.203 1 97.38 98 GLN B O 1
ATOM 3006 N N . ASP B 1 99 ? -14.68 19.984 12.734 1 95.94 99 ASP B N 1
ATOM 3007 C CA . ASP B 1 99 ? -15.648 19.625 11.703 1 95.94 99 ASP B CA 1
ATOM 3008 C C . ASP B 1 99 ? -14.969 19.469 10.344 1 95.94 99 ASP B C 1
ATOM 3010 O O . ASP B 1 99 ? -14.453 20.453 9.781 1 95.94 99 ASP B O 1
ATOM 3014 N N . HIS B 1 100 ? -14.977 18.297 9.789 1 97.88 100 HIS B N 1
ATOM 3015 C CA . HIS B 1 100 ? -14.312 18.016 8.523 1 97.88 100 HIS B CA 1
ATOM 3016 C C . HIS B 1 100 ? -15.328 17.844 7.395 1 97.88 100 HIS B C 1
ATOM 3018 O O . HIS B 1 100 ? -14.984 17.344 6.32 1 97.88 100 HIS B O 1
ATOM 3024 N N . THR B 1 101 ? -16.547 18.219 7.562 1 95.38 101 THR B N 1
ATOM 3025 C CA . THR B 1 101 ? -17.625 18.031 6.594 1 95.38 101 THR B CA 1
ATOM 3026 C C . THR B 1 101 ? -17.266 18.656 5.254 1 95.38 101 THR B C 1
ATOM 3028 O O . THR B 1 101 ? -17.562 18.109 4.195 1 95.38 101 THR B O 1
ATOM 3031 N N . ASN B 1 102 ? -16.594 19.75 5.336 1 97.31 102 ASN B N 1
ATOM 3032 C CA . ASN B 1 102 ? -16.297 20.484 4.113 1 97.31 102 ASN B CA 1
ATOM 3033 C C . ASN B 1 102 ? -14.844 20.312 3.691 1 97.31 102 ASN B C 1
ATOM 3035 O O . ASN B 1 102 ? -14.32 21.078 2.885 1 97.31 102 ASN B O 1
ATOM 3039 N N . ASN B 1 103 ? -14.156 19.344 4.258 1 98.44 103 ASN B N 1
ATOM 3040 C CA . ASN B 1 103 ? -12.773 19.062 3.906 1 98.44 103 ASN B CA 1
ATOM 3041 C C . ASN B 1 103 ? -12.672 17.891 2.932 1 98.44 103 ASN B C 1
ATOM 3043 O O . ASN B 1 103 ? -13.43 16.922 3.037 1 98.44 103 ASN B O 1
ATOM 3047 N N . ASP B 1 104 ? -11.695 17.984 2.064 1 98.38 104 ASP B N 1
ATOM 3048 C CA . ASP B 1 104 ? -11.422 16.875 1.146 1 98.38 104 ASP B CA 1
ATOM 3049 C C . ASP B 1 104 ? -10.742 15.719 1.869 1 98.38 104 ASP B C 1
ATOM 3051 O O . ASP B 1 104 ? -11.094 14.555 1.646 1 98.38 104 ASP B O 1
ATOM 3055 N N . CYS B 1 105 ? -9.781 16.062 2.674 1 98.62 105 CYS B N 1
ATOM 3056 C CA . CYS B 1 105 ? -8.906 15.023 3.213 1 98.62 105 CYS B CA 1
ATOM 3057 C C . CYS B 1 105 ? -8.102 15.547 4.391 1 98.62 105 CYS B C 1
ATOM 3059 O O . CYS B 1 105 ? -8.344 16.656 4.875 1 98.62 105 CYS B O 1
ATOM 3061 N N . LEU B 1 106 ? -7.293 14.664 4.961 1 98.81 106 LEU B N 1
ATOM 3062 C CA . LEU B 1 106 ? -6.324 14.938 6.016 1 98.81 106 LEU B CA 1
ATOM 3063 C C . LEU B 1 106 ? -4.938 14.438 5.625 1 98.81 106 LEU B C 1
ATOM 3065 O O . LEU B 1 106 ? -4.805 13.359 5.047 1 98.81 106 LEU B O 1
ATOM 3069 N N . ALA B 1 107 ? -3.889 15.258 5.945 1 98.81 107 ALA B N 1
ATOM 3070 C CA . ALA B 1 107 ? -2.508 14.812 5.773 1 98.81 107 ALA B CA 1
ATOM 3071 C C . ALA B 1 107 ? -1.701 15.016 7.051 1 98.81 107 ALA B C 1
ATOM 3073 O O . ALA B 1 107 ? -1.828 16.047 7.715 1 98.81 107 ALA B O 1
ATOM 3074 N N . VAL B 1 108 ? -0.902 14.031 7.418 1 98.69 108 VAL B N 1
ATOM 3075 C CA . VAL B 1 108 ? 0.016 14.117 8.547 1 98.69 108 VAL B CA 1
ATOM 3076 C C . VAL B 1 108 ? 1.393 13.602 8.141 1 98.69 108 VAL B C 1
ATOM 3078 O O . VAL B 1 108 ? 1.513 12.508 7.59 1 98.69 108 VAL B O 1
ATOM 3081 N N . ALA B 1 109 ? 2.395 14.383 8.352 1 97.5 109 ALA B N 1
ATOM 3082 C CA . ALA B 1 109 ? 3.77 13.969 8.078 1 97.5 109 ALA B CA 1
ATOM 3083 C C . ALA B 1 109 ? 4.617 14.023 9.352 1 97.5 109 ALA B C 1
ATOM 3085 O O . ALA B 1 109 ? 4.488 14.953 10.148 1 97.5 109 ALA B O 1
ATOM 3086 N N . VAL B 1 110 ? 5.504 13.016 9.516 1 95.19 110 VAL B N 1
ATOM 3087 C CA . VAL B 1 110 ? 6.355 12.977 10.695 1 95.19 110 VAL B CA 1
ATOM 3088 C C . VAL B 1 110 ? 7.789 12.641 10.289 1 95.19 110 VAL B C 1
ATOM 3090 O O . VAL B 1 110 ? 8.031 11.633 9.625 1 95.19 110 VAL B O 1
ATOM 3093 N N . LEU B 1 111 ? 8.688 13.484 10.57 1 90.75 111 LEU B N 1
ATOM 3094 C CA . LEU B 1 111 ? 10.125 13.211 10.539 1 90.75 111 LEU B CA 1
ATOM 3095 C C . LEU B 1 111 ? 10.648 12.898 11.938 1 90.75 111 LEU B C 1
ATOM 3097 O O . LEU B 1 111 ? 10.484 13.703 12.859 1 90.75 111 LEU B O 1
ATOM 3101 N N . SER B 1 112 ? 11.172 11.75 12.078 1 88.81 112 SER B N 1
ATOM 3102 C CA . SER B 1 112 ? 11.547 11.305 13.422 1 88.81 112 SER B CA 1
ATOM 3103 C C . SER B 1 112 ? 12.734 10.352 13.367 1 88.81 112 SER B C 1
ATOM 3105 O O . SER B 1 112 ? 13.211 10 12.289 1 88.81 112 SER B O 1
ATOM 3107 N N . THR B 1 113 ? 13.328 10.102 14.461 1 84.12 113 THR B N 1
ATOM 3108 C CA . THR B 1 113 ? 14.211 8.953 14.656 1 84.12 113 THR B CA 1
ATOM 3109 C C . THR B 1 113 ? 13.469 7.809 15.336 1 84.12 113 THR B C 1
ATOM 3111 O O . THR B 1 113 ? 12.359 7.992 15.844 1 84.12 113 THR B O 1
ATOM 3114 N N . GLY B 1 114 ? 14.016 6.637 15.258 1 80.56 114 GLY B N 1
ATOM 3115 C CA . GLY B 1 114 ? 13.359 5.504 15.891 1 80.56 114 GLY B CA 1
ATOM 3116 C C . GLY B 1 114 ? 13.711 4.176 15.25 1 80.56 114 GLY B C 1
ATOM 3117 O O . GLY B 1 114 ? 14.867 3.938 14.898 1 80.56 114 GLY B O 1
ATOM 3118 N N . THR B 1 115 ? 12.766 3.305 15.406 1 76 115 THR B N 1
ATOM 3119 C CA . THR B 1 115 ? 12.844 1.996 14.766 1 76 115 THR B CA 1
ATOM 3120 C C . THR B 1 115 ? 11.578 1.714 13.953 1 76 115 THR B C 1
ATOM 3122 O O . THR B 1 115 ? 10.648 2.523 13.938 1 76 115 THR B O 1
ATOM 3125 N N . SER B 1 116 ? 11.664 0.61 13.227 1 70.69 116 SER B N 1
ATOM 3126 C CA . SER B 1 116 ? 10.508 0.268 12.406 1 70.69 116 SER B CA 1
ATOM 3127 C C . SER B 1 116 ? 9.234 0.212 13.25 1 70.69 116 SER B C 1
ATOM 3129 O O . SER B 1 116 ? 9.172 -0.522 14.242 1 70.69 116 SER B O 1
ATOM 3131 N N . GLY B 1 117 ? 8.297 1.151 12.992 1 76.06 117 GLY B N 1
ATOM 3132 C CA . GLY B 1 117 ? 6.992 1.143 13.633 1 76.06 117 GLY B CA 1
ATOM 3133 C C . GLY B 1 117 ? 6.91 2.066 14.828 1 76.06 117 GLY B C 1
ATOM 3134 O O . GLY B 1 117 ? 5.82 2.316 15.352 1 76.06 117 GLY B O 1
ATOM 3135 N N . TYR B 1 118 ? 8.094 2.494 15.281 1 85.94 118 TYR B N 1
ATOM 3136 C CA . TYR B 1 118 ? 8.109 3.424 16.406 1 85.94 118 TYR B CA 1
ATOM 3137 C C . TYR B 1 118 ? 8.805 4.727 16.031 1 85.94 118 TYR B C 1
ATOM 3139 O O . TYR B 1 118 ? 9.891 4.707 15.438 1 85.94 118 TYR B O 1
ATOM 3147 N N . LEU B 1 119 ? 8.156 5.758 16.391 1 90.56 119 LEU B N 1
ATOM 3148 C CA . LEU B 1 119 ? 8.703 7.098 16.203 1 90.56 119 LEU B CA 1
ATOM 3149 C C . LEU B 1 119 ? 9.156 7.699 17.516 1 90.56 119 LEU B C 1
ATOM 3151 O O . LEU B 1 119 ? 8.805 7.191 18.594 1 90.56 119 LEU B O 1
ATOM 3155 N N . LYS B 1 120 ? 9.953 8.633 17.406 1 91.56 120 LYS B N 1
ATOM 3156 C CA . LYS B 1 120 ? 10.453 9.266 18.625 1 91.56 120 LYS B CA 1
ATOM 3157 C C . LYS B 1 120 ? 9.969 10.711 18.719 1 91.56 120 LYS B C 1
ATOM 3159 O O . LYS B 1 120 ? 10.273 11.531 17.859 1 91.56 120 LYS B O 1
ATOM 3164 N N . ALA B 1 121 ? 9.195 10.984 19.75 1 95.12 121 ALA B N 1
ATOM 3165 C CA . ALA B 1 121 ? 8.906 12.359 20.141 1 95.12 121 ALA B CA 1
ATOM 3166 C C . ALA B 1 121 ? 10.086 12.977 20.875 1 95.12 121 ALA B C 1
ATOM 3168 O O . ALA B 1 121 ? 11.156 12.367 20.969 1 95.12 121 ALA B O 1
ATOM 3169 N N . ASP B 1 122 ? 9.945 14.156 21.312 1 93.25 122 ASP B N 1
ATOM 3170 C CA . ASP B 1 122 ? 11.031 14.836 22.016 1 93.25 122 ASP B CA 1
ATOM 3171 C C . ASP B 1 122 ? 11.438 14.07 23.281 1 93.25 122 ASP B C 1
ATOM 3173 O O . ASP B 1 122 ? 12.617 14.016 23.625 1 93.25 122 ASP B O 1
ATOM 3177 N N . ASN B 1 123 ? 10.469 13.469 23.891 1 92.38 123 ASN B N 1
ATOM 3178 C CA . ASN B 1 123 ? 10.727 12.938 25.219 1 92.38 123 ASN B CA 1
ATOM 3179 C C . ASN B 1 123 ? 10.68 11.414 25.234 1 92.38 123 ASN B C 1
ATOM 3181 O O . ASN B 1 123 ? 11.18 10.781 26.172 1 92.38 123 ASN B O 1
ATOM 3185 N N . MET B 1 124 ? 10 10.742 24.266 1 92.12 124 MET B N 1
ATOM 3186 C CA . MET B 1 124 ? 9.891 9.289 24.328 1 92.12 124 MET B CA 1
ATOM 3187 C C . MET B 1 124 ? 9.516 8.703 22.969 1 92.12 124 MET B C 1
ATOM 3189 O O . MET B 1 124 ? 9.07 9.438 22.078 1 92.12 124 MET B O 1
ATOM 3193 N N . PHE B 1 125 ? 9.625 7.355 22.891 1 90.62 125 PHE B N 1
ATOM 3194 C CA . PHE B 1 125 ? 9.195 6.609 21.719 1 90.62 125 PHE B CA 1
ATOM 3195 C C . PHE B 1 125 ? 7.699 6.312 21.781 1 90.62 125 PHE B C 1
ATOM 3197 O O . PHE B 1 125 ? 7.133 6.199 22.875 1 90.62 125 PHE B O 1
ATOM 3204 N N . TYR B 1 126 ? 7.047 6.262 20.688 1 90.69 126 TYR B N 1
ATOM 3205 C CA . TYR B 1 126 ? 5.633 5.906 20.609 1 90.69 126 TYR B CA 1
ATOM 3206 C C . TYR B 1 126 ? 5.328 5.152 19.328 1 90.69 126 TYR B C 1
ATOM 3208 O O . TYR B 1 126 ? 6.008 5.34 18.312 1 90.69 126 TYR B O 1
ATOM 3216 N N . PRO B 1 127 ? 4.352 4.199 19.359 1 89.19 127 PRO B N 1
ATOM 3217 C CA . PRO B 1 127 ? 3.99 3.467 18.141 1 89.19 127 PRO B CA 1
ATOM 3218 C C . PRO B 1 127 ? 3.344 4.359 17.094 1 89.19 127 PRO B C 1
ATOM 3220 O O . PRO B 1 127 ? 2.551 5.242 17.422 1 89.19 127 PRO B O 1
ATOM 3223 N N . ALA B 1 128 ? 3.623 4.109 15.844 1 90.88 128 ALA B N 1
ATOM 3224 C CA . ALA B 1 128 ? 3.129 4.898 14.719 1 90.88 128 ALA B CA 1
ATOM 3225 C C . ALA B 1 128 ? 1.604 4.922 14.688 1 90.88 128 ALA B C 1
ATOM 3227 O O . ALA B 1 128 ? 1 5.895 14.227 1 90.88 128 ALA B O 1
ATOM 3228 N N . GLN B 1 129 ? 0.945 3.922 15.203 1 89.56 129 GLN B N 1
ATOM 3229 C CA . GLN B 1 129 ? -0.506 3.779 15.156 1 89.56 129 GLN B CA 1
ATOM 3230 C C . GLN B 1 129 ? -1.195 4.938 15.867 1 89.56 129 GLN B C 1
ATOM 3232 O O . GLN B 1 129 ? -2.354 5.25 15.586 1 89.56 129 GLN B O 1
ATOM 3237 N N . MET B 1 130 ? -0.523 5.555 16.781 1 93.38 130 MET B N 1
ATOM 3238 C CA . MET B 1 130 ? -1.091 6.672 17.531 1 93.38 130 MET B CA 1
ATOM 3239 C C . MET B 1 130 ? -1.401 7.844 16.609 1 93.38 130 MET B C 1
ATOM 3241 O O . MET B 1 130 ? -2.178 8.734 16.969 1 93.38 130 MET B O 1
ATOM 3245 N N . LEU B 1 131 ? -0.844 7.805 15.43 1 95.5 131 LEU B N 1
ATOM 3246 C CA . LEU B 1 131 ? -1.006 8.93 14.516 1 95.5 131 LEU B CA 1
ATOM 3247 C C . LEU B 1 131 ? -2.383 8.898 13.859 1 95.5 131 LEU B C 1
ATOM 3249 O O . LEU B 1 131 ? -2.939 9.945 13.531 1 95.5 131 LEU B O 1
ATOM 3253 N N . TRP B 1 132 ? -2.93 7.699 13.633 1 95.06 132 TRP B N 1
ATOM 3254 C CA . TRP B 1 132 ? -4.172 7.68 12.875 1 95.06 132 TRP B CA 1
ATOM 3255 C C . TRP B 1 132 ? -5.34 7.219 13.742 1 95.06 132 TRP B C 1
ATOM 3257 O O . TRP B 1 132 ? -6.504 7.355 13.352 1 95.06 132 TRP B O 1
ATOM 3267 N N . MET B 1 133 ? -5.109 6.797 14.977 1 93.44 133 MET B N 1
ATOM 3268 C CA . MET B 1 133 ? -6.176 6.297 15.844 1 93.44 133 MET B CA 1
ATOM 3269 C C . MET B 1 133 ? -7.215 7.379 16.109 1 93.44 133 MET B C 1
ATOM 3271 O O . MET B 1 133 ? -8.414 7.105 16.078 1 93.44 133 MET B O 1
ATOM 3275 N N . PRO B 1 134 ? -6.855 8.633 16.312 1 96.56 134 PRO B N 1
ATOM 3276 C CA . PRO B 1 134 ? -7.855 9.672 16.578 1 96.56 134 PRO B CA 1
ATOM 3277 C C . PRO B 1 134 ? -8.773 9.914 15.383 1 96.56 134 PRO B C 1
ATOM 3279 O O . PRO B 1 134 ? -9.828 10.539 15.531 1 96.56 134 PRO B O 1
ATOM 3282 N N . PHE B 1 135 ? -8.406 9.445 14.188 1 96.44 135 PHE B N 1
ATOM 3283 C CA . PHE B 1 135 ? -9.148 9.797 12.984 1 96.44 135 PHE B CA 1
ATOM 3284 C C . PHE B 1 135 ? -9.992 8.625 12.508 1 96.44 135 PHE B C 1
ATOM 3286 O O . PHE B 1 135 ? -10.492 8.633 11.375 1 96.44 135 PHE B O 1
ATOM 3293 N N . LEU B 1 136 ? -10.117 7.629 13.32 1 92.56 136 LEU B N 1
ATOM 3294 C CA . LEU B 1 136 ? -10.992 6.504 13.023 1 92.56 136 LEU B CA 1
ATOM 3295 C C . LEU B 1 136 ? -12.453 6.906 13.164 1 92.56 136 LEU B C 1
ATOM 3297 O O . LEU B 1 136 ? -12.766 7.965 13.703 1 92.56 136 LEU B O 1
ATOM 3301 N N . PRO B 1 137 ? -13.359 6.125 12.609 1 88.81 137 PRO B N 1
ATOM 3302 C CA . PRO B 1 137 ? -14.758 6.531 12.453 1 88.81 137 PRO B CA 1
ATOM 3303 C C . PRO B 1 137 ? -15.406 6.941 13.773 1 88.81 137 PRO B C 1
ATOM 3305 O O . PRO B 1 137 ? -16.172 7.906 13.82 1 88.81 137 PRO B O 1
ATOM 3308 N N . ASP B 1 138 ? -15.109 6.324 14.859 1 88.75 138 ASP B N 1
ATOM 3309 C CA . ASP B 1 138 ? -15.734 6.645 16.141 1 88.75 138 ASP B CA 1
ATOM 3310 C C . ASP B 1 138 ? -15.25 7.992 16.656 1 88.75 138 ASP B C 1
ATOM 3312 O O . ASP B 1 138 ? -16.031 8.758 17.234 1 88.75 138 ASP B O 1
ATOM 3316 N N . SER B 1 139 ? -14.031 8.273 16.469 1 92.31 139 SER B N 1
ATOM 3317 C CA . SER B 1 139 ? -13.414 9.461 17.031 1 92.31 139 SER B CA 1
ATOM 3318 C C . SER B 1 139 ? -13.516 10.648 16.078 1 92.31 139 SER B C 1
ATOM 3320 O O . SER B 1 139 ? -13.484 11.805 16.5 1 92.31 139 SER B O 1
ATOM 3322 N N . CYS B 1 140 ? -13.656 10.391 14.805 1 95.88 140 CYS B N 1
ATOM 3323 C CA . CYS B 1 140 ? -13.664 11.43 13.789 1 95.88 140 CYS B CA 1
ATOM 3324 C C . CYS B 1 140 ? -14.594 11.07 12.641 1 95.88 140 CYS B C 1
ATOM 3326 O O . CYS B 1 140 ? -14.148 10.844 11.516 1 95.88 140 CYS B O 1
ATOM 3328 N N . PRO B 1 141 ? -15.891 11.102 12.828 1 93.25 141 PRO B N 1
ATOM 3329 C CA . PRO B 1 141 ? -16.859 10.688 11.812 1 93.25 141 PRO B CA 1
ATOM 3330 C C . PRO B 1 141 ? -16.828 11.578 10.57 1 93.25 141 PRO B C 1
ATOM 3332 O O . PRO B 1 141 ? -17.156 11.125 9.477 1 93.25 141 PRO B O 1
ATOM 3335 N N . GLY B 1 142 ? -16.391 12.797 10.75 1 95.38 142 GLY B N 1
ATOM 3336 C CA . GLY B 1 142 ? -16.375 13.734 9.648 1 95.38 142 GLY B CA 1
ATOM 3337 C C . GLY B 1 142 ? -15.414 13.336 8.539 1 95.38 142 GLY B C 1
ATOM 3338 O O . GLY B 1 142 ? -15.484 13.867 7.43 1 95.38 142 GLY B O 1
ATOM 3339 N N . LEU B 1 143 ? -14.516 12.367 8.805 1 96.38 143 LEU B N 1
ATOM 3340 C CA . LEU B 1 143 ? -13.531 11.953 7.809 1 96.38 143 LEU B CA 1
ATOM 3341 C C . LEU B 1 143 ? -13.875 10.57 7.254 1 96.38 143 LEU B C 1
ATOM 3343 O O . LEU B 1 143 ? -13.086 9.977 6.52 1 96.38 143 LEU B O 1
ATOM 3347 N N . ILE B 1 144 ? -15.039 10.062 7.621 1 92.62 144 ILE B N 1
ATOM 3348 C CA . ILE B 1 144 ? -15.516 8.844 6.977 1 92.62 144 ILE B CA 1
ATOM 3349 C C . ILE B 1 144 ? -15.641 9.07 5.473 1 92.62 144 ILE B C 1
ATOM 3351 O O . ILE B 1 144 ? -16.156 10.102 5.035 1 92.62 144 ILE B O 1
ATOM 3355 N N . ASP B 1 145 ? -15.102 8.148 4.641 1 93.62 145 ASP B N 1
ATOM 3356 C CA . ASP B 1 145 ? -15.125 8.156 3.18 1 93.62 145 ASP B CA 1
ATOM 3357 C C . ASP B 1 145 ? -14.242 9.281 2.625 1 93.62 145 ASP B C 1
ATOM 3359 O O . ASP B 1 145 ? -14.438 9.719 1.489 1 93.62 145 ASP B O 1
ATOM 3363 N N . LYS B 1 146 ? -13.359 9.773 3.486 1 97.25 146 LYS B N 1
ATOM 3364 C CA . LYS B 1 146 ? -12.352 10.75 3.072 1 97.25 146 LYS B CA 1
ATOM 3365 C C . LYS B 1 146 ? -10.938 10.227 3.318 1 97.25 146 LYS B C 1
ATOM 3367 O O . LYS B 1 146 ? -10.68 9.57 4.332 1 97.25 146 LYS B O 1
ATOM 3372 N N . PRO B 1 147 ? -10.008 10.523 2.357 1 98.44 147 PRO B N 1
ATOM 3373 C CA . PRO B 1 147 ? -8.664 9.953 2.508 1 98.44 147 PRO B CA 1
ATOM 3374 C C . PRO B 1 147 ? -7.879 10.602 3.645 1 98.44 147 PRO B C 1
ATOM 3376 O O . PRO B 1 147 ? -7.891 11.828 3.793 1 98.44 147 PRO B O 1
ATOM 3379 N N . LYS B 1 148 ? -7.297 9.797 4.465 1 98.5 148 LYS B N 1
ATOM 3380 C CA . LYS B 1 148 ? -6.328 10.18 5.484 1 98.5 148 LYS B CA 1
ATOM 3381 C C . LYS B 1 148 ? -4.922 9.727 5.109 1 98.5 148 LYS B C 1
ATOM 3383 O O . LYS B 1 148 ? -4.648 8.523 5.039 1 98.5 148 LYS B O 1
ATOM 3388 N N . ILE B 1 149 ? -4.027 10.68 4.922 1 98.69 149 ILE B N 1
ATOM 3389 C CA . ILE B 1 149 ? -2.732 10.422 4.301 1 98.69 149 ILE B CA 1
ATOM 3390 C C . ILE B 1 149 ? -1.615 10.672 5.309 1 98.69 149 ILE B C 1
ATOM 3392 O O . ILE B 1 149 ? -1.533 11.758 5.895 1 98.69 149 ILE B O 1
ATOM 3396 N N . PHE B 1 150 ? -0.713 9.688 5.465 1 97.38 150 PHE B N 1
ATOM 3397 C CA . PHE B 1 150 ? 0.371 9.789 6.434 1 97.38 150 PHE B CA 1
ATOM 3398 C C . PHE B 1 150 ? 1.72 9.547 5.77 1 97.38 150 PHE B C 1
ATOM 3400 O O . PHE B 1 150 ? 1.889 8.57 5.031 1 97.38 150 PHE B O 1
ATOM 3407 N N . PHE B 1 151 ? 2.65 10.398 5.977 1 95.94 151 PHE B N 1
ATOM 3408 C CA . PHE B 1 151 ? 4.031 10.266 5.523 1 95.94 151 PHE B CA 1
ATOM 3409 C C . PHE B 1 151 ? 4.977 10.141 6.711 1 95.94 151 PHE B C 1
ATOM 3411 O O . PHE B 1 151 ? 5.066 11.055 7.535 1 95.94 151 PHE B O 1
ATOM 3418 N N . LEU B 1 152 ? 5.68 9.039 6.793 1 92.94 152 LEU B N 1
ATOM 3419 C CA . LEU B 1 152 ? 6.559 8.797 7.934 1 92.94 152 LEU B CA 1
ATOM 3420 C C . LEU B 1 152 ? 7.992 8.562 7.473 1 92.94 152 LEU B C 1
ATOM 3422 O O . LEU B 1 152 ? 8.25 7.68 6.656 1 92.94 152 LEU B O 1
ATOM 3426 N N . GLN B 1 153 ? 8.852 9.344 7.961 1 88.81 153 GLN B N 1
ATOM 3427 C CA . GLN B 1 153 ? 10.281 9.156 7.77 1 88.81 153 GLN B CA 1
ATOM 3428 C C . GLN B 1 153 ? 11 8.977 9.109 1 88.81 153 GLN B C 1
ATOM 3430 O O . GLN B 1 153 ? 10.938 9.859 9.969 1 88.81 153 GLN B O 1
ATOM 3435 N N . THR B 1 154 ? 11.641 7.824 9.25 1 84.75 154 THR B N 1
ATOM 3436 C CA . THR B 1 154 ? 12.32 7.531 10.508 1 84.75 154 THR B CA 1
ATOM 3437 C C . THR B 1 154 ? 13.789 7.184 10.266 1 84.75 154 THR B C 1
ATOM 3439 O O . THR B 1 154 ? 14.102 6.363 9.406 1 84.75 154 THR B O 1
ATOM 3442 N N . TYR B 1 155 ? 14.617 7.828 11 1 79.44 155 TYR B N 1
ATOM 3443 C CA . TYR B 1 155 ? 16.031 7.477 11.031 1 79.44 155 TYR B CA 1
ATOM 3444 C C . TYR B 1 155 ? 16.344 6.543 12.203 1 79.44 155 TYR B C 1
ATOM 3446 O O . TYR B 1 155 ? 15.766 6.688 13.281 1 79.44 155 TYR B O 1
ATOM 3454 N N . HIS B 1 156 ? 17.219 5.648 11.938 1 75.5 156 HIS B N 1
ATOM 3455 C CA . HIS B 1 156 ? 17.562 4.703 12.992 1 75.5 156 HIS B CA 1
ATOM 3456 C C . HIS B 1 156 ? 18.125 5.426 14.211 1 75.5 156 HIS B C 1
ATOM 3458 O O . HIS B 1 156 ? 18.953 6.328 14.086 1 75.5 156 HIS B O 1
ATOM 3464 N N . ASP B 1 157 ? 17.594 5.062 15.266 1 73.62 157 ASP B N 1
ATOM 3465 C CA . ASP B 1 157 ? 18.047 5.559 16.562 1 73.62 157 ASP B CA 1
ATOM 3466 C C . ASP B 1 157 ? 18.625 4.43 17.422 1 73.62 157 ASP B C 1
ATOM 3468 O O . ASP B 1 157 ? 17.891 3.559 17.875 1 73.62 157 ASP B O 1
ATOM 3472 N N . SER B 1 158 ? 19.922 4.422 17.562 1 69.12 158 SER B N 1
ATOM 3473 C CA . SER B 1 158 ? 20.609 3.367 18.297 1 69.12 158 SER B CA 1
ATOM 3474 C C . SER B 1 158 ? 20.156 3.309 19.75 1 69.12 158 SER B C 1
ATOM 3476 O O . SER B 1 158 ? 20.359 2.301 20.438 1 69.12 158 SER B O 1
ATOM 3478 N N . SER B 1 159 ? 19.609 4.402 20.25 1 68.31 159 SER B N 1
ATOM 3479 C CA . SER B 1 159 ? 19.188 4.438 21.641 1 68.31 159 SER B CA 1
ATOM 3480 C C . SER B 1 159 ? 17.906 3.645 21.859 1 68.31 159 SER B C 1
ATOM 3482 O O . SER B 1 159 ? 17.484 3.426 22.984 1 68.31 159 SER B O 1
ATOM 3484 N N . TYR B 1 160 ? 17.328 3.289 20.734 1 63.69 160 TYR B N 1
ATOM 3485 C CA . TYR B 1 160 ? 16.141 2.461 20.891 1 63.69 160 TYR B CA 1
ATOM 3486 C C . TYR B 1 160 ? 16.5 1.079 21.422 1 63.69 160 TYR B C 1
ATOM 3488 O O . TYR B 1 160 ? 17.281 0.353 20.797 1 63.69 160 TYR B O 1
ATOM 3496 N N . ASN B 1 161 ? 16.094 0.795 22.672 1 60.75 161 ASN B N 1
ATOM 3497 C CA . ASN B 1 161 ? 16.422 -0.464 23.328 1 60.75 161 ASN B CA 1
ATOM 3498 C C . ASN B 1 161 ? 15.273 -1.467 23.219 1 60.75 161 ASN B C 1
ATOM 3500 O O . ASN B 1 161 ? 15.258 -2.473 23.938 1 60.75 161 ASN B O 1
ATOM 3504 N N . GLY B 1 162 ? 14.258 -1.08 22.578 1 55.5 162 GLY B N 1
ATOM 3505 C CA . GLY B 1 162 ? 13.18 -2.059 22.547 1 55.5 162 GLY B CA 1
ATOM 3506 C C . GLY B 1 162 ? 13.539 -3.312 21.766 1 55.5 162 GLY B C 1
ATOM 3507 O O . GLY B 1 162 ? 14.633 -3.414 21.203 1 55.5 162 GLY B O 1
ATOM 3508 N N . ILE B 1 163 ? 12.844 -4.434 22.109 1 45.75 163 ILE B N 1
ATOM 3509 C CA . ILE B 1 163 ? 13.109 -5.723 21.469 1 45.75 163 ILE B CA 1
ATOM 3510 C C . ILE B 1 163 ? 13.203 -5.547 19.953 1 45.75 163 ILE B C 1
ATOM 3512 O O . ILE B 1 163 ? 12.242 -5.121 19.312 1 45.75 163 ILE B O 1
ATOM 3516 N N . HIS B 1 164 ? 14.352 -5.43 19.562 1 43.69 164 HIS B N 1
ATOM 3517 C CA . HIS B 1 164 ? 14.727 -5.461 18.141 1 43.69 164 HIS B CA 1
ATOM 3518 C C . HIS B 1 164 ? 14.039 -6.617 17.422 1 43.69 164 HIS B C 1
ATOM 3520 O O . HIS B 1 164 ? 13.836 -7.688 18 1 43.69 164 HIS B O 1
ATOM 3526 N N . GLY B 1 165 ? 13.258 -6.395 16.5 1 41.66 165 GLY B N 1
ATOM 3527 C CA . GLY B 1 165 ? 12.68 -7.457 15.688 1 41.66 165 GLY B CA 1
ATOM 3528 C C . GLY B 1 165 ? 11.164 -7.398 15.617 1 41.66 165 GLY B C 1
ATOM 3529 O O . GLY B 1 165 ? 10.547 -8.125 14.836 1 41.66 165 GLY B O 1
ATOM 3530 N N . PHE B 1 166 ? 10.734 -6.891 16.797 1 39.5 166 PHE B N 1
ATOM 3531 C CA . PHE B 1 166 ? 9.289 -6.797 16.672 1 39.5 166 PHE B CA 1
ATOM 3532 C C . PHE B 1 166 ? 8.906 -5.578 15.836 1 39.5 166 PHE B C 1
ATOM 3534 O O . PHE B 1 166 ? 8.781 -4.473 16.359 1 39.5 166 PHE B O 1
ATOM 3541 N N . ASP B 1 167 ? 9.586 -5.465 14.852 1 46.16 167 ASP B N 1
ATOM 3542 C CA . ASP B 1 167 ? 9.195 -4.426 13.906 1 46.16 167 ASP B CA 1
ATOM 3543 C C . ASP B 1 167 ? 7.68 -4.285 13.844 1 46.16 167 ASP B C 1
ATOM 3545 O O . ASP B 1 167 ? 6.977 -5.238 13.508 1 46.16 167 ASP B O 1
ATOM 3549 N N . GLN B 1 168 ? 7.191 -3.586 14.992 1 51.19 168 GLN B N 1
ATOM 3550 C CA . GLN B 1 168 ? 5.766 -3.301 14.898 1 51.19 168 GLN B CA 1
ATOM 3551 C C . GLN B 1 168 ? 5.43 -2.627 13.57 1 51.19 168 GLN B C 1
ATOM 3553 O O . GLN B 1 168 ? 6.102 -1.675 13.164 1 51.19 168 GLN B O 1
ATOM 3558 N N . SER B 1 169 ? 4.875 -3.459 12.641 1 60.28 169 SER B N 1
ATOM 3559 C CA . SER B 1 169 ? 4.449 -3.186 11.273 1 60.28 169 SER B CA 1
ATOM 3560 C C . SER B 1 169 ? 3.227 -2.275 11.242 1 60.28 169 SER B C 1
ATOM 3562 O O . SER B 1 169 ? 2.502 -2.168 12.234 1 60.28 169 SER B O 1
ATOM 3564 N N . ILE B 1 170 ? 3.34 -1.222 10.516 1 66.19 170 ILE B N 1
ATOM 3565 C CA . ILE B 1 170 ? 2.193 -0.391 10.164 1 66.19 170 ILE B CA 1
ATOM 3566 C C . ILE B 1 170 ? 1.038 -1.275 9.703 1 66.19 170 ILE B C 1
ATOM 3568 O O . ILE B 1 170 ? 1.147 -1.977 8.695 1 66.19 170 ILE B O 1
ATOM 3572 N N . ASN B 1 171 ? 0.038 -1.426 10.672 1 69.31 171 ASN B N 1
ATOM 3573 C CA . ASN B 1 171 ? -1.108 -2.266 10.344 1 69.31 171 ASN B CA 1
ATOM 3574 C C . ASN B 1 171 ? -2.426 -1.587 10.711 1 69.31 171 ASN B C 1
ATOM 3576 O O . ASN B 1 171 ? -2.559 -1.031 11.805 1 69.31 171 ASN B O 1
ATOM 3580 N N . PHE B 1 172 ? -3.236 -1.474 9.742 1 73.06 172 PHE B N 1
ATOM 3581 C CA . PHE B 1 172 ? -4.613 -1.037 9.953 1 73.06 172 PHE B CA 1
ATOM 3582 C C . PHE B 1 172 ? -5.551 -1.701 8.953 1 73.06 172 PHE B C 1
ATOM 3584 O O . PHE B 1 172 ? -5.125 -2.127 7.879 1 73.06 172 PHE B O 1
ATOM 3591 N N . SER B 1 173 ? -6.816 -1.766 9.43 1 78.88 173 SER B N 1
ATOM 3592 C CA . SER B 1 173 ? -7.801 -2.381 8.547 1 78.88 173 SER B CA 1
ATOM 3593 C C . SER B 1 173 ? -8.984 -1.449 8.305 1 78.88 173 SER B C 1
ATOM 3595 O O . SER B 1 173 ? -9.922 -1.803 7.582 1 78.88 173 SER B O 1
ATOM 3597 N N . PHE B 1 174 ? -8.922 -0.243 8.867 1 88.06 174 PHE B N 1
ATOM 3598 C CA . PHE B 1 174 ? -9.969 0.729 8.57 1 88.06 174 PHE B CA 1
ATOM 3599 C C . PHE B 1 174 ? -9.789 1.32 7.18 1 88.06 174 PHE B C 1
ATOM 3601 O O . PHE B 1 174 ? -8.656 1.555 6.746 1 88.06 174 PHE B O 1
ATOM 3608 N N . PRO B 1 175 ? -10.859 1.546 6.566 1 91.81 175 PRO B N 1
ATOM 3609 C CA . PRO B 1 175 ? -10.742 2.062 5.203 1 91.81 175 PRO B CA 1
ATOM 3610 C C . PRO B 1 175 ? -10.227 3.502 5.156 1 91.81 175 PRO B C 1
ATOM 3612 O O . PRO B 1 175 ? -10.219 4.188 6.184 1 91.81 175 PRO B O 1
ATOM 3615 N N . ASP B 1 176 ? -9.719 3.969 3.984 1 95.81 176 ASP B N 1
ATOM 3616 C CA . ASP B 1 176 ? -9.453 5.34 3.566 1 95.81 176 ASP B CA 1
ATOM 3617 C C . ASP B 1 176 ? -8.18 5.879 4.219 1 95.81 176 ASP B C 1
ATOM 3619 O O . ASP B 1 176 ? -8.078 7.074 4.5 1 95.81 176 ASP B O 1
ATOM 3623 N N . ILE B 1 177 ? -7.273 4.992 4.52 1 97 177 ILE B N 1
ATOM 3624 C CA . ILE B 1 177 ? -5.996 5.398 5.094 1 97 177 ILE B CA 1
ATOM 3625 C C . ILE B 1 177 ? -4.855 5 4.16 1 97 177 ILE B C 1
ATOM 3627 O O . ILE B 1 177 ? -4.871 3.908 3.584 1 97 177 ILE B O 1
ATOM 3631 N N . MET B 1 178 ? -3.926 5.859 4.023 1 97.69 178 MET B N 1
ATOM 3632 C CA . MET B 1 178 ? -2.672 5.512 3.361 1 97.69 178 MET B CA 1
ATOM 3633 C C . MET B 1 178 ? -1.475 5.98 4.184 1 97.69 178 MET B C 1
ATOM 3635 O O . MET B 1 178 ? -1.441 7.121 4.645 1 97.69 178 MET B O 1
ATOM 3639 N N . VAL B 1 179 ? -0.516 5.109 4.344 1 95.69 179 VAL B N 1
ATOM 3640 C CA . VAL B 1 179 ? 0.747 5.426 5 1 95.69 179 VAL B CA 1
ATOM 3641 C C . VAL B 1 179 ? 1.911 5.117 4.062 1 95.69 179 VAL B C 1
ATOM 3643 O O . VAL B 1 179 ? 1.989 4.023 3.5 1 95.69 179 VAL B O 1
ATOM 3646 N N . VAL B 1 180 ? 2.688 6.09 3.838 1 95 180 VAL B N 1
ATOM 3647 C CA . VAL B 1 180 ? 3.99 5.844 3.227 1 95 180 VAL B CA 1
ATOM 3648 C C . VAL B 1 180 ? 5.09 6.012 4.27 1 95 180 VAL B C 1
ATOM 3650 O O . VAL B 1 180 ? 5.16 7.035 4.953 1 95 180 VAL B O 1
ATOM 3653 N N . HIS B 1 181 ? 5.848 4.984 4.422 1 91.12 181 HIS B N 1
ATOM 3654 C CA . HIS B 1 181 ? 6.879 5.082 5.449 1 91.12 181 HIS B CA 1
ATOM 3655 C C . HIS B 1 181 ? 8.219 4.574 4.934 1 91.12 181 HIS B C 1
ATOM 3657 O O . HIS B 1 181 ? 8.266 3.668 4.098 1 91.12 181 HIS B O 1
ATOM 3663 N N . LEU B 1 182 ? 9.219 5.172 5.363 1 87 182 LEU B N 1
ATOM 3664 C CA . LEU B 1 182 ? 10.594 4.75 5.109 1 87 182 LEU B CA 1
ATOM 3665 C C . LEU B 1 182 ? 11.422 4.777 6.391 1 87 182 LEU B C 1
ATOM 3667 O O . LEU B 1 182 ? 11.453 5.789 7.094 1 87 182 LEU B O 1
ATOM 3671 N N . PHE B 1 183 ? 11.875 3.594 6.711 1 78.38 183 PHE B N 1
ATOM 3672 C CA . PHE B 1 183 ? 12.797 3.449 7.832 1 78.38 183 PHE B CA 1
ATOM 3673 C C . PHE B 1 183 ? 14.234 3.34 7.336 1 78.38 183 PHE B C 1
ATOM 3675 O O . PHE B 1 183 ? 14.562 2.432 6.57 1 78.38 183 PHE B O 1
ATOM 3682 N N . TYR B 1 184 ? 15.062 4.297 7.719 1 66.75 184 TYR B N 1
ATOM 3683 C CA . TYR B 1 184 ? 16.469 4.301 7.312 1 66.75 184 TYR B CA 1
ATOM 3684 C C . TYR B 1 184 ? 17.328 3.572 8.336 1 66.75 184 TYR B C 1
ATOM 3686 O O . TYR B 1 184 ? 17.391 3.963 9.5 1 66.75 184 TYR B O 1
ATOM 3694 N N . ASN B 1 185 ? 17.5 2.305 8.086 1 56.81 185 ASN B N 1
ATOM 3695 C CA . ASN B 1 185 ? 18.422 1.641 9.016 1 56.81 185 ASN B CA 1
ATOM 3696 C C . ASN B 1 185 ? 19.781 2.322 9.039 1 56.81 185 ASN B C 1
ATOM 3698 O O . ASN B 1 185 ? 20.312 2.629 10.117 1 56.81 185 ASN B O 1
ATOM 3702 N N . SER B 1 186 ? 20.672 1.814 8.039 1 48.25 186 SER B N 1
ATOM 3703 C CA . SER B 1 186 ? 22.109 2.021 8.18 1 48.25 186 SER B CA 1
ATOM 3704 C C . SER B 1 186 ? 22.469 3.492 8.016 1 48.25 186 SER B C 1
ATOM 3706 O O . SER B 1 186 ? 21.641 4.297 7.582 1 48.25 186 SER B O 1
ATOM 3708 N N . SER B 1 187 ? 23.75 3.781 8.102 1 42.66 187 SER B N 1
ATOM 3709 C CA . SER B 1 187 ? 24.656 4.922 8.039 1 42.66 187 SER B CA 1
ATOM 3710 C C . SER B 1 187 ? 24.359 5.801 6.828 1 42.66 187 SER B C 1
ATOM 3712 O O . SER B 1 187 ? 25.125 6.711 6.508 1 42.66 187 SER B O 1
ATOM 3714 N N . TRP B 1 188 ? 23.438 5.367 6.098 1 43.59 188 TRP B N 1
ATOM 3715 C CA . TRP B 1 188 ? 23.406 6.137 4.859 1 43.59 188 TRP B CA 1
ATOM 3716 C C . TRP B 1 188 ? 22.719 7.484 5.074 1 43.59 188 TRP B C 1
ATOM 3718 O O . TRP B 1 188 ? 21.484 7.582 4.996 1 43.59 188 TRP B O 1
ATOM 3728 N N . GLN B 1 189 ? 23.125 8.141 6.004 1 45.44 189 GLN B N 1
ATOM 3729 C CA . GLN B 1 189 ? 22.672 9.469 6.414 1 45.44 189 GLN B CA 1
ATOM 3730 C C . GLN B 1 189 ? 22.703 10.445 5.242 1 45.44 189 GLN B C 1
ATOM 3732 O O . GLN B 1 189 ? 22.8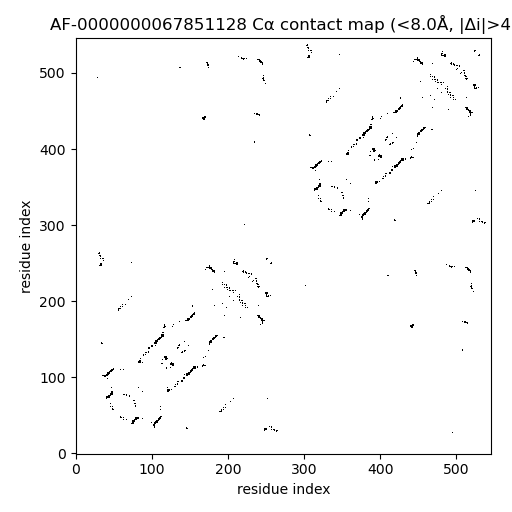44 11.656 5.438 1 45.44 189 GLN B O 1
ATOM 3737 N N . ASN B 1 190 ? 22.984 9.977 3.965 1 43.84 190 ASN B N 1
ATOM 3738 C CA . ASN B 1 190 ? 23.016 11.195 3.16 1 43.84 190 ASN B CA 1
ATOM 3739 C C . ASN B 1 190 ? 21.625 11.812 3.018 1 43.84 190 ASN B C 1
ATOM 3741 O O . ASN B 1 190 ? 20.672 11.117 2.709 1 43.84 190 ASN B O 1
ATOM 3745 N N . THR B 1 191 ? 21.375 12.898 3.74 1 46.81 191 THR B N 1
ATOM 3746 C CA . THR B 1 191 ? 20.25 13.828 3.861 1 46.81 191 THR B CA 1
ATOM 3747 C C . THR B 1 191 ? 19.547 14.008 2.521 1 46.81 191 THR B C 1
ATOM 3749 O O . THR B 1 191 ? 18.328 14.203 2.477 1 46.81 191 THR B O 1
ATOM 3752 N N . ASN B 1 192 ? 20.359 14.172 1.409 1 46.28 192 ASN B N 1
ATOM 3753 C CA . ASN B 1 192 ? 19.734 14.508 0.141 1 46.28 192 ASN B CA 1
ATOM 3754 C C . ASN B 1 192 ? 18.719 13.445 -0.278 1 46.28 192 ASN B C 1
ATOM 3756 O O . ASN B 1 192 ? 17.969 13.633 -1.24 1 46.28 192 ASN B O 1
ATOM 3760 N N . SER B 1 193 ? 18.672 12.375 0.484 1 54.53 193 SER B N 1
ATOM 3761 C CA . SER B 1 193 ? 17.922 11.18 0.144 1 54.53 193 SER B CA 1
ATOM 3762 C C . SER B 1 193 ? 16.641 11.07 0.979 1 54.53 193 SER B C 1
ATOM 3764 O O . SER B 1 193 ? 15.977 10.039 0.977 1 54.53 193 SER B O 1
ATOM 3766 N N . CYS B 1 194 ? 16.266 12.297 1.441 1 68.31 194 CYS B N 1
ATOM 3767 C CA . CYS B 1 194 ? 15.141 12.305 2.367 1 68.31 194 CYS B CA 1
ATOM 3768 C C . CYS B 1 194 ? 13.836 12 1.639 1 68.31 194 CYS B C 1
ATOM 3770 O O . CYS B 1 194 ? 13.578 12.555 0.568 1 68.31 194 CYS B O 1
ATOM 3772 N N . LEU B 1 195 ? 13.148 11.125 2.16 1 81.69 195 LEU B N 1
ATOM 3773 C CA . LEU B 1 195 ? 11.828 10.758 1.662 1 81.69 195 LEU B CA 1
ATOM 3774 C C . LEU B 1 195 ? 10.945 11.992 1.524 1 81.69 195 LEU B C 1
ATOM 3776 O O . LEU B 1 195 ? 10.25 12.156 0.517 1 81.69 195 LEU B O 1
ATOM 3780 N N . MET B 1 196 ? 11.055 12.969 2.439 1 87.38 196 MET B N 1
ATOM 3781 C CA . MET B 1 196 ? 10.164 14.125 2.445 1 87.38 196 MET B CA 1
ATOM 3782 C C . MET B 1 196 ? 10.484 15.062 1.289 1 87.38 196 MET B C 1
ATOM 3784 O O . MET B 1 196 ? 9.586 15.695 0.732 1 87.38 196 MET B O 1
ATOM 3788 N N . ASN B 1 197 ? 11.734 15.086 1.01 1 86.5 197 ASN B N 1
ATOM 3789 C CA . ASN B 1 197 ? 12.109 15.906 -0.142 1 86.5 197 ASN B CA 1
ATOM 3790 C C . ASN B 1 197 ? 11.594 15.297 -1.446 1 86.5 197 ASN B C 1
ATOM 3792 O O . ASN B 1 197 ? 11.133 16.016 -2.33 1 86.5 197 ASN B O 1
ATOM 3796 N N . LYS B 1 198 ? 11.719 14.016 -1.517 1 89.5 198 LYS B N 1
ATOM 3797 C CA . LYS B 1 198 ? 11.203 13.336 -2.701 1 89.5 198 LYS B CA 1
ATOM 3798 C C . LYS B 1 198 ? 9.688 13.484 -2.799 1 89.5 198 LYS B C 1
ATOM 3800 O O . LYS B 1 198 ? 9.148 13.656 -3.893 1 89.5 198 LYS B O 1
ATOM 3805 N N . ILE B 1 199 ? 9.055 13.477 -1.684 1 93.94 199 ILE B N 1
ATOM 3806 C CA . ILE B 1 199 ? 7.605 13.664 -1.646 1 93.94 199 ILE B CA 1
ATOM 3807 C C . ILE B 1 199 ? 7.254 15.078 -2.111 1 93.94 199 ILE B C 1
ATOM 3809 O O . ILE B 1 199 ? 6.387 15.258 -2.967 1 93.94 199 ILE B O 1
ATOM 3813 N N . SER B 1 200 ? 7.938 16.047 -1.58 1 94.69 200 SER B N 1
ATOM 3814 C CA . SER B 1 200 ? 7.684 17.438 -1.963 1 94.69 200 SER B CA 1
ATOM 3815 C C . SER B 1 200 ? 7.883 17.641 -3.461 1 94.69 200 SER B C 1
ATOM 3817 O O . SER B 1 200 ? 7.059 18.281 -4.121 1 94.69 200 SER B O 1
ATOM 3819 N N . GLN B 1 201 ? 8.961 17.047 -3.951 1 93.25 201 GLN B N 1
ATOM 3820 C CA . GLN B 1 201 ? 9.266 17.188 -5.371 1 93.25 201 GLN B CA 1
ATOM 3821 C C . GLN B 1 201 ? 8.18 16.531 -6.23 1 93.25 201 GLN B C 1
ATOM 3823 O O . GLN B 1 201 ? 7.691 17.141 -7.184 1 93.25 201 GLN B O 1
ATOM 3828 N N . GLU B 1 202 ? 7.84 15.336 -5.902 1 94.94 202 GLU B N 1
ATOM 3829 C CA . GLU B 1 202 ? 6.82 14.602 -6.648 1 94.94 202 GLU B CA 1
ATOM 3830 C C . GLU B 1 202 ? 5.48 15.328 -6.613 1 94.94 202 GLU B C 1
ATOM 3832 O O . GLU B 1 202 ? 4.809 15.453 -7.641 1 94.94 202 GLU B O 1
ATOM 3837 N N . LEU B 1 203 ? 5.047 15.836 -5.461 1 96.94 203 LEU B N 1
ATOM 3838 C CA . LEU B 1 203 ? 3.781 16.547 -5.316 1 96.94 203 LEU B CA 1
ATOM 3839 C C . LEU B 1 203 ? 3.793 17.844 -6.113 1 96.94 203 LEU B C 1
ATOM 3841 O O . LEU B 1 203 ? 2.822 18.156 -6.805 1 96.94 203 LEU B O 1
ATOM 3845 N N . LYS B 1 204 ? 4.883 18.547 -6.043 1 96.56 204 LYS B N 1
ATOM 3846 C CA . LYS B 1 204 ? 4.977 19.797 -6.781 1 96.56 204 LYS B CA 1
ATOM 3847 C C . LYS B 1 204 ? 4.812 19.578 -8.281 1 96.56 204 LYS B C 1
ATOM 3849 O O . LYS B 1 204 ? 4.145 20.344 -8.969 1 96.56 204 LYS B O 1
ATOM 3854 N N . GLU B 1 205 ? 5.336 18.5 -8.711 1 95.5 205 GLU B N 1
ATOM 3855 C CA . GLU B 1 205 ? 5.383 18.25 -10.148 1 95.5 205 GLU B CA 1
ATOM 3856 C C . GLU B 1 205 ? 4.074 17.641 -10.641 1 95.5 205 GLU B C 1
ATOM 3858 O O . GLU B 1 205 ? 3.627 17.938 -11.75 1 95.5 205 GLU B O 1
ATOM 3863 N N . HIS B 1 206 ? 3.385 16.844 -9.812 1 96.5 206 HIS B N 1
ATOM 3864 C CA . HIS B 1 206 ? 2.391 15.984 -10.438 1 96.5 206 HIS B CA 1
ATOM 3865 C C . HIS B 1 206 ? 1.063 16.031 -9.688 1 96.5 206 HIS B C 1
ATOM 3867 O O . HIS B 1 206 ? 0.116 15.336 -10.039 1 96.5 206 HIS B O 1
ATOM 3873 N N . TRP B 1 207 ? 0.854 16.891 -8.625 1 96.62 207 TRP B N 1
ATOM 3874 C CA . TRP B 1 207 ? -0.368 16.875 -7.828 1 96.62 207 TRP B CA 1
ATOM 3875 C C . TRP B 1 207 ? -1.575 17.266 -8.68 1 96.62 207 TRP B C 1
ATOM 3877 O O . TRP B 1 207 ? -2.715 16.969 -8.312 1 96.62 207 TRP B O 1
ATOM 3887 N N . ARG B 1 208 ? -1.37 17.828 -9.875 1 97.12 208 ARG B N 1
ATOM 3888 C CA . ARG B 1 208 ? -2.475 18.281 -10.719 1 97.12 208 ARG B CA 1
ATOM 3889 C C . ARG B 1 208 ? -2.803 17.234 -11.781 1 97.12 208 ARG B C 1
ATOM 3891 O O . ARG B 1 208 ? -3.816 17.344 -12.469 1 97.12 208 ARG B O 1
ATOM 3898 N N . THR B 1 209 ? -1.942 16.219 -11.938 1 95.69 209 THR B N 1
ATOM 3899 C CA . THR B 1 209 ? -2.109 15.344 -13.094 1 95.69 209 THR B CA 1
ATOM 3900 C C . THR B 1 209 ? -2.273 13.891 -12.648 1 95.69 209 THR B C 1
ATOM 3902 O O . THR B 1 209 ? -2.959 13.109 -13.312 1 95.69 209 THR B O 1
ATOM 3905 N N . HIS B 1 210 ? -1.596 13.508 -11.602 1 96.56 210 HIS B N 1
ATOM 3906 C CA . HIS B 1 210 ? -1.555 12.102 -11.195 1 96.56 210 HIS B CA 1
ATOM 3907 C C . HIS B 1 210 ? -2.395 11.867 -9.945 1 96.56 210 HIS B C 1
ATOM 3909 O O . HIS B 1 210 ? -2.621 12.797 -9.164 1 96.56 210 HIS B O 1
ATOM 3915 N N . ASP B 1 211 ? -2.947 10.625 -9.812 1 97.62 211 ASP B N 1
ATOM 3916 C CA . ASP B 1 211 ? -3.539 10.266 -8.531 1 97.62 211 ASP B CA 1
ATOM 3917 C C . ASP B 1 211 ? -2.461 10.016 -7.48 1 97.62 211 ASP B C 1
ATOM 3919 O O . ASP B 1 211 ? -1.291 9.812 -7.82 1 97.62 211 ASP B O 1
ATOM 3923 N N . LEU B 1 212 ? -2.814 9.992 -6.262 1 98.5 212 LEU B N 1
ATOM 3924 C CA . LEU B 1 212 ? -1.915 9.906 -5.113 1 98.5 212 LEU B CA 1
ATOM 3925 C C . LEU B 1 212 ? -1.081 8.633 -5.168 1 98.5 212 LEU B C 1
ATOM 3927 O O . LEU B 1 212 ? 0.139 8.68 -4.992 1 98.5 212 LEU B O 1
ATOM 3931 N N . LEU B 1 213 ? -1.694 7.465 -5.398 1 98.12 213 LEU B N 1
ATOM 3932 C CA . LEU B 1 213 ? -0.969 6.199 -5.363 1 98.12 213 LEU B CA 1
ATOM 3933 C C . LEU B 1 213 ? 0.066 6.137 -6.484 1 98.12 213 LEU B C 1
ATOM 3935 O O . LEU B 1 213 ? 1.154 5.586 -6.297 1 98.12 213 LEU B O 1
ATOM 3939 N N . ARG B 1 214 ? -0.282 6.648 -7.609 1 97.06 214 ARG B N 1
ATOM 3940 C CA . ARG B 1 214 ? 0.689 6.742 -8.695 1 97.06 214 ARG B CA 1
ATOM 3941 C C . ARG B 1 214 ? 1.89 7.59 -8.281 1 97.06 214 ARG B C 1
ATOM 3943 O O . ARG B 1 214 ? 3.037 7.211 -8.531 1 97.06 214 ARG B O 1
ATOM 3950 N N . MET B 1 215 ? 1.653 8.695 -7.688 1 97.62 215 MET B N 1
ATOM 3951 C CA . MET B 1 215 ? 2.742 9.555 -7.227 1 97.62 215 MET B CA 1
ATOM 3952 C C . MET B 1 215 ? 3.592 8.836 -6.18 1 97.62 215 MET B C 1
ATOM 3954 O O . MET B 1 215 ? 4.82 8.938 -6.195 1 97.62 215 MET B O 1
ATOM 3958 N N . MET B 1 216 ? 2.926 8.086 -5.277 1 97.5 216 MET B N 1
ATOM 3959 C CA . MET B 1 216 ? 3.674 7.363 -4.258 1 97.5 216 MET B CA 1
ATOM 3960 C C . MET B 1 216 ? 4.539 6.277 -4.883 1 97.5 216 MET B C 1
ATOM 3962 O O . MET B 1 216 ? 5.668 6.047 -4.449 1 97.5 216 MET B O 1
ATOM 3966 N N . THR B 1 217 ? 4.031 5.633 -5.879 1 97.44 217 THR B N 1
ATOM 3967 C CA . THR B 1 217 ? 4.805 4.633 -6.605 1 97.44 217 THR B CA 1
ATOM 3968 C C . THR B 1 217 ? 6.039 5.262 -7.242 1 97.44 217 THR B C 1
ATOM 3970 O O . THR B 1 217 ? 7.125 4.68 -7.219 1 97.44 217 THR B O 1
ATOM 3973 N N . SER B 1 218 ? 5.891 6.488 -7.789 1 95.75 218 SER B N 1
ATOM 3974 C CA . SER B 1 218 ? 7.008 7.23 -8.359 1 95.75 218 SER B CA 1
ATOM 3975 C C . SER B 1 218 ? 8.055 7.551 -7.297 1 95.75 218 SER B C 1
ATOM 3977 O O . SER B 1 218 ? 9.258 7.473 -7.562 1 95.75 218 SER B O 1
ATOM 3979 N N . ILE B 1 219 ? 7.594 7.891 -6.172 1 94.19 219 ILE B N 1
ATOM 3980 C CA . ILE B 1 219 ? 8.508 8.203 -5.082 1 94.19 219 ILE B CA 1
ATOM 3981 C C . ILE B 1 219 ? 9.328 6.969 -4.723 1 94.19 219 ILE B C 1
ATOM 3983 O O . ILE B 1 219 ? 10.539 7.059 -4.504 1 94.19 219 ILE B O 1
ATOM 3987 N N . VAL B 1 220 ? 8.68 5.785 -4.652 1 93.69 220 VAL B N 1
ATOM 3988 C CA . VAL B 1 220 ? 9.398 4.535 -4.414 1 93.69 220 VAL B CA 1
ATOM 3989 C C . VAL B 1 220 ? 10.484 4.355 -5.469 1 93.69 220 VAL B C 1
ATOM 3991 O O . VAL B 1 220 ? 11.641 4.07 -5.137 1 93.69 220 VAL B O 1
ATOM 3994 N N . ARG B 1 221 ? 10.164 4.609 -6.688 1 93.62 221 ARG B N 1
ATOM 3995 C CA . ARG B 1 221 ? 11.102 4.461 -7.797 1 93.62 221 ARG B CA 1
ATOM 3996 C C . ARG B 1 221 ? 12.297 5.395 -7.633 1 93.62 221 ARG B C 1
ATOM 3998 O O . ARG B 1 221 ? 13.445 4.973 -7.793 1 93.62 221 ARG B O 1
ATOM 4005 N N . HIS B 1 222 ? 12.008 6.633 -7.285 1 89.44 222 HIS B N 1
ATOM 4006 C CA . HIS B 1 222 ? 13.07 7.625 -7.148 1 89.44 222 HIS B CA 1
ATOM 4007 C C . HIS B 1 222 ? 14.008 7.27 -6 1 89.44 222 HIS B C 1
ATOM 4009 O O . HIS B 1 222 ? 15.234 7.387 -6.133 1 89.44 222 HIS B O 1
ATOM 4015 N N . VAL B 1 223 ? 13.461 6.852 -4.938 1 86.12 223 VAL B N 1
ATOM 4016 C CA . VAL B 1 223 ? 14.273 6.504 -3.777 1 86.12 223 VAL B CA 1
ATOM 4017 C C . VAL B 1 223 ? 15.109 5.262 -4.086 1 86.12 223 VAL B C 1
ATOM 4019 O O . VAL B 1 223 ? 16.297 5.227 -3.797 1 86.12 223 VAL B O 1
ATOM 4022 N N . VAL B 1 224 ? 14.508 4.254 -4.684 1 87.12 224 VAL B N 1
ATOM 4023 C CA . VAL B 1 224 ? 15.203 3.014 -5.02 1 87.12 224 VAL B CA 1
ATOM 4024 C C . VAL B 1 224 ? 16.328 3.303 -6.012 1 87.12 224 VAL B C 1
ATOM 4026 O O . VAL B 1 224 ? 17.438 2.793 -5.863 1 87.12 224 VAL B O 1
ATOM 4029 N N . SER B 1 225 ? 16.016 4.105 -7.031 1 86 225 SER B N 1
ATOM 4030 C CA . SER B 1 225 ? 17.016 4.465 -8.023 1 86 225 SER B CA 1
ATOM 4031 C C . SER B 1 225 ? 18.188 5.215 -7.387 1 86 225 SER B C 1
ATOM 4033 O O . SER B 1 225 ? 19.344 4.973 -7.723 1 86 225 SER B O 1
ATOM 4035 N N . TYR B 1 226 ? 17.859 6.105 -6.539 1 80.62 226 TYR B N 1
ATOM 4036 C CA . TYR B 1 226 ? 18.891 6.871 -5.848 1 80.62 226 TYR B CA 1
ATOM 4037 C C . TYR B 1 226 ? 19.766 5.961 -5 1 80.62 226 TYR B C 1
ATOM 4039 O O . TYR B 1 226 ? 21 6.062 -5.043 1 80.62 226 TYR B O 1
ATOM 4047 N N . ASN B 1 227 ? 19.125 5.094 -4.254 1 78.12 227 ASN B N 1
ATOM 4048 C CA . ASN B 1 227 ? 19.859 4.172 -3.389 1 78.12 227 ASN B CA 1
ATOM 4049 C C . ASN B 1 227 ? 20.703 3.195 -4.199 1 78.12 227 ASN B C 1
ATOM 4051 O O . ASN B 1 227 ? 21.812 2.826 -3.783 1 78.12 227 ASN B O 1
ATOM 4055 N N . ARG B 1 228 ? 20.219 2.822 -5.254 1 80.62 228 ARG B N 1
ATOM 4056 C CA . ARG B 1 228 ? 20.953 1.916 -6.129 1 80.62 228 ARG B CA 1
ATOM 4057 C C . ARG B 1 228 ? 22.234 2.574 -6.652 1 80.62 228 ARG B C 1
ATOM 4059 O O . ARG B 1 228 ? 23.266 1.924 -6.758 1 80.62 228 ARG B O 1
ATOM 4066 N N . ALA B 1 229 ? 22.125 3.775 -7.031 1 77.06 229 ALA B N 1
ATOM 4067 C CA . ALA B 1 229 ? 23.281 4.527 -7.512 1 77.06 229 ALA B CA 1
ATOM 4068 C C . ALA B 1 229 ? 24.312 4.699 -6.41 1 77.06 229 ALA B C 1
ATOM 4070 O O . ALA B 1 229 ? 25.516 4.68 -6.676 1 77.06 229 ALA B O 1
ATOM 4071 N N . LEU B 1 230 ? 23.922 4.742 -5.207 1 73.75 230 LEU B N 1
ATOM 4072 C CA . LEU B 1 230 ? 24.812 5.023 -4.086 1 73.75 230 LEU B CA 1
ATOM 4073 C C . LEU B 1 230 ? 25.422 3.738 -3.531 1 73.75 230 LEU B C 1
ATOM 4075 O O . LEU B 1 230 ? 26.594 3.707 -3.158 1 73.75 230 LEU B O 1
ATOM 4079 N N . LEU B 1 231 ? 24.594 2.676 -3.26 1 72.25 231 LEU B N 1
ATOM 4080 C CA . LEU B 1 231 ? 25.016 1.489 -2.52 1 72.25 231 LEU B CA 1
ATOM 4081 C C . LEU B 1 231 ? 25.531 0.411 -3.463 1 72.25 231 LEU B C 1
ATOM 4083 O O . LEU B 1 231 ? 26.328 -0.439 -3.062 1 72.25 231 LEU B O 1
ATOM 4087 N N . SER B 1 232 ? 25.391 0.394 -4.633 1 69 232 SER B N 1
ATOM 4088 C CA . SER B 1 232 ? 25.781 -0.588 -5.641 1 69 232 SER B CA 1
ATOM 4089 C C . SER B 1 232 ? 25.484 -2.01 -5.168 1 69 232 SER B C 1
ATOM 4091 O O . SER B 1 232 ? 26.25 -2.936 -5.473 1 69 232 SER B O 1
ATOM 4093 N N . ASN B 1 233 ? 24.609 -2.238 -4.172 1 74.94 233 ASN B N 1
ATOM 4094 C CA . ASN B 1 233 ? 24.219 -3.535 -3.631 1 74.94 233 ASN B CA 1
ATOM 4095 C C . ASN B 1 233 ? 22.703 -3.646 -3.492 1 74.94 233 ASN B C 1
ATOM 4097 O O . ASN B 1 233 ? 22.109 -3.002 -2.627 1 74.94 233 ASN B O 1
ATOM 4101 N N . GLU B 1 234 ? 22.109 -4.52 -4.27 1 74 234 GLU B N 1
ATOM 4102 C CA . GLU B 1 234 ? 20.672 -4.688 -4.312 1 74 234 GLU B CA 1
ATOM 4103 C C . GLU B 1 234 ? 20.125 -5.16 -2.967 1 74 234 GLU B C 1
ATOM 4105 O O . GLU B 1 234 ? 18.984 -4.855 -2.605 1 74 234 GLU B O 1
ATOM 4110 N N . ASN B 1 235 ? 20.922 -5.84 -2.203 1 72.5 235 ASN B N 1
ATOM 4111 C CA . ASN B 1 235 ? 20.484 -6.441 -0.95 1 72.5 235 ASN B CA 1
ATOM 4112 C C . ASN B 1 235 ? 20.359 -5.395 0.156 1 72.5 235 ASN B C 1
ATOM 4114 O O . ASN B 1 235 ? 19.75 -5.656 1.193 1 72.5 235 ASN B O 1
ATOM 4118 N N . LYS B 1 236 ? 20.875 -4.293 -0.131 1 71.44 236 LYS B N 1
ATOM 4119 C CA . LYS B 1 236 ? 20.859 -3.242 0.885 1 71.44 236 LYS B CA 1
ATOM 4120 C C . LYS B 1 236 ? 19.844 -2.162 0.542 1 71.44 236 LYS B C 1
ATOM 4122 O O . LYS B 1 236 ? 19.703 -1.178 1.271 1 71.44 236 LYS B O 1
ATOM 4127 N N . LEU B 1 237 ? 19.219 -2.416 -0.57 1 73.62 237 LEU B N 1
ATOM 4128 C CA . LEU B 1 237 ? 18.234 -1.412 -0.977 1 73.62 237 LEU B CA 1
ATOM 4129 C C . LEU B 1 237 ? 17.016 -1.428 -0.053 1 73.62 237 LEU B C 1
ATOM 4131 O O . LEU B 1 237 ? 16.531 -2.496 0.313 1 73.62 237 LEU B O 1
ATOM 4135 N N . GLN B 1 238 ? 16.719 -0.206 0.439 1 78.25 238 GLN B N 1
ATOM 4136 C CA . GLN B 1 238 ? 15.492 -0.008 1.199 1 78.25 238 GLN B CA 1
ATOM 4137 C C . GLN B 1 238 ? 14.531 0.91 0.455 1 78.25 238 GLN B C 1
ATOM 4139 O O . GLN B 1 238 ? 14.906 2.01 0.041 1 78.25 238 GLN B O 1
ATOM 4144 N N . ALA B 1 239 ? 13.398 0.437 0.219 1 88 239 ALA B N 1
ATOM 4145 C CA . ALA B 1 239 ? 12.359 1.202 -0.464 1 88 239 ALA B CA 1
ATOM 4146 C C . ALA B 1 239 ? 11.305 1.701 0.523 1 88 239 ALA B C 1
ATOM 4148 O O . ALA B 1 239 ? 11.016 1.032 1.517 1 88 239 ALA B O 1
ATOM 4149 N N . PRO B 1 240 ? 10.805 2.934 0.265 1 91.25 240 PRO B N 1
ATOM 4150 C CA . PRO B 1 240 ? 9.594 3.289 1.005 1 91.25 240 PRO B CA 1
ATOM 4151 C C . PRO B 1 240 ? 8.469 2.273 0.817 1 91.25 240 PRO B C 1
ATOM 4153 O O . PRO B 1 240 ? 8.312 1.717 -0.272 1 91.25 240 PRO B O 1
ATOM 4156 N N . THR B 1 241 ? 7.777 2.031 1.857 1 92.94 241 THR B N 1
ATOM 4157 C CA . THR B 1 241 ? 6.652 1.107 1.794 1 92.94 241 THR B CA 1
ATOM 4158 C C . THR B 1 241 ? 5.328 1.866 1.826 1 92.94 241 THR B C 1
ATOM 4160 O O . THR B 1 241 ? 5.133 2.752 2.662 1 92.94 241 THR B O 1
ATOM 4163 N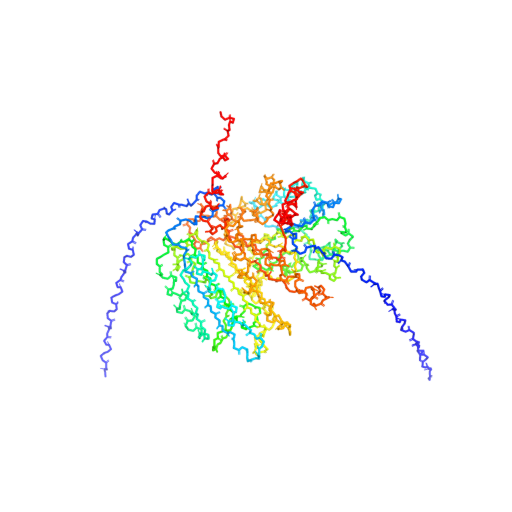 N . ILE B 1 242 ? 4.461 1.57 0.868 1 95.69 242 ILE B N 1
ATOM 4164 C CA . ILE B 1 242 ? 3.107 2.115 0.829 1 95.69 242 ILE B CA 1
ATOM 4165 C C . ILE B 1 242 ? 2.137 1.139 1.488 1 95.69 242 ILE B C 1
ATOM 4167 O O . ILE B 1 242 ? 2.059 -0.028 1.097 1 95.69 242 ILE B O 1
ATOM 4171 N N . VAL B 1 243 ? 1.489 1.571 2.498 1 94.75 243 VAL B N 1
ATOM 4172 C CA . VAL B 1 243 ? 0.405 0.816 3.117 1 94.75 243 VAL B CA 1
ATOM 4173 C C . VAL B 1 243 ? -0.919 1.547 2.91 1 94.75 243 VAL B C 1
ATOM 4175 O O . VAL B 1 243 ? -1.075 2.695 3.33 1 94.75 243 VAL B O 1
ATOM 4178 N N . SER B 1 244 ? -1.902 0.845 2.271 1 96.69 244 SER B N 1
ATOM 4179 C CA . SER B 1 244 ? -3.086 1.6 1.872 1 96.69 244 SER B CA 1
ATOM 4180 C C . SER B 1 244 ? -4.355 0.772 2.051 1 96.69 244 SER B C 1
ATOM 4182 O O . SER B 1 244 ? -4.375 -0.42 1.739 1 96.69 244 SER B O 1
ATOM 4184 N N . THR B 1 245 ? -5.332 1.411 2.613 1 96.19 245 THR B N 1
ATOM 4185 C CA . THR B 1 245 ? -6.707 0.931 2.598 1 96.19 245 THR B CA 1
ATOM 4186 C C . THR B 1 245 ? -7.617 1.923 1.883 1 96.19 245 THR B C 1
ATOM 4188 O O . THR B 1 245 ? -8.82 1.989 2.164 1 96.19 245 THR B O 1
ATOM 4191 N N . LEU B 1 246 ? -7.012 2.736 1.023 1 97.62 246 LEU B N 1
ATOM 4192 C CA . LEU B 1 246 ? -7.824 3.619 0.192 1 97.62 246 LEU B CA 1
ATOM 4193 C C . LEU B 1 246 ? -8.781 2.814 -0.681 1 97.62 246 LEU B C 1
ATOM 4195 O O . LEU B 1 246 ? -8.383 1.824 -1.298 1 97.62 246 LEU B O 1
ATOM 4199 N N . SER B 1 247 ? -9.992 3.297 -0.721 1 96.12 247 SER B N 1
ATOM 4200 C CA . SER B 1 247 ? -10.992 2.592 -1.51 1 96.12 247 SER B CA 1
ATOM 4201 C C . SER B 1 247 ? -11.227 3.281 -2.85 1 96.12 247 SER B C 1
ATOM 4203 O O . SER B 1 247 ? -11.945 2.758 -3.707 1 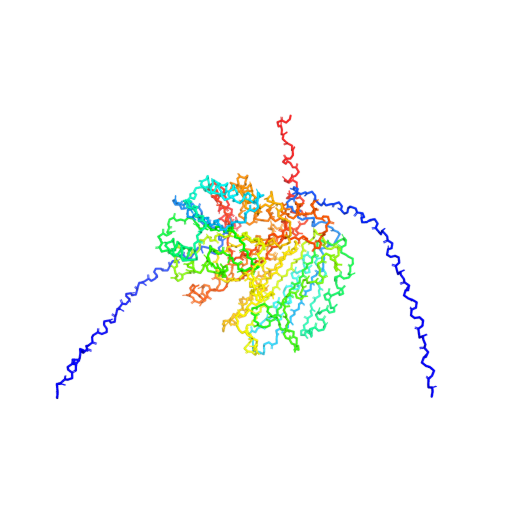96.12 247 SER B O 1
ATOM 4205 N N . ARG B 1 248 ? -10.664 4.398 -3.031 1 97.56 248 ARG B N 1
ATOM 4206 C CA . ARG B 1 248 ? -10.805 5.184 -4.254 1 97.56 248 ARG B CA 1
ATOM 4207 C C . ARG B 1 248 ? -9.516 5.934 -4.578 1 97.56 248 ARG B C 1
ATOM 4209 O O . ARG B 1 248 ? -8.617 6.016 -3.742 1 97.56 248 ARG B O 1
ATOM 4216 N N . LEU B 1 249 ? -9.438 6.391 -5.82 1 98 249 LEU B N 1
ATOM 4217 C CA . LEU B 1 249 ? -8.281 7.172 -6.242 1 98 249 LEU B CA 1
ATOM 4218 C C . LEU B 1 249 ? -8.391 8.609 -5.746 1 98 249 LEU B C 1
ATOM 4220 O O . LEU B 1 249 ? -9.477 9.195 -5.746 1 98 249 LEU B O 1
ATOM 4224 N N . VAL B 1 250 ? -7.285 9.188 -5.34 1 98.69 250 VAL B N 1
ATOM 4225 C CA . VAL B 1 250 ? -7.227 10.555 -4.844 1 98.69 250 VAL B CA 1
ATOM 4226 C C . VAL B 1 250 ? -6.605 11.461 -5.906 1 98.69 250 VAL B C 1
ATOM 4228 O O . VAL B 1 250 ? -5.43 11.305 -6.254 1 98.69 250 VAL B O 1
ATOM 4231 N N . TYR B 1 251 ? -7.363 12.344 -6.438 1 98.31 251 TYR B N 1
ATOM 4232 C CA . TYR B 1 251 ? -6.879 13.43 -7.281 1 98.31 251 TYR B CA 1
ATOM 4233 C C . TYR B 1 251 ? -6.996 14.773 -6.562 1 98.31 251 TYR B C 1
ATOM 4235 O O . TYR B 1 251 ? -8.102 15.234 -6.273 1 98.31 251 TYR B O 1
ATOM 4243 N N . PHE B 1 252 ? -5.895 15.445 -6.348 1 98.5 252 PHE B N 1
ATOM 4244 C CA . PHE B 1 252 ? -5.898 16.688 -5.578 1 98.5 252 PHE B CA 1
ATOM 4245 C C . PHE B 1 252 ? -6.434 17.844 -6.41 1 98.5 252 PHE B C 1
ATOM 4247 O O . PHE B 1 252 ? -7.098 18.734 -5.887 1 98.5 252 PHE B O 1
ATOM 4254 N N . ASP B 1 253 ? -6.141 17.828 -7.66 1 97.88 253 ASP B N 1
ATOM 4255 C CA . ASP B 1 253 ? -6.574 18.906 -8.539 1 97.88 253 ASP B CA 1
ATOM 4256 C C . ASP B 1 253 ? -8.062 18.797 -8.867 1 97.88 253 ASP B C 1
ATOM 4258 O O . ASP B 1 253 ? -8.516 17.75 -9.344 1 97.88 253 ASP B O 1
ATOM 4262 N N . LYS B 1 254 ? -8.836 19.859 -8.727 1 95.81 254 LYS B N 1
ATOM 4263 C CA . LYS B 1 254 ? -10.289 19.844 -8.898 1 95.81 254 LYS B CA 1
ATOM 4264 C C . LYS B 1 254 ? -10.672 19.516 -10.336 1 95.81 254 LYS B C 1
ATOM 4266 O O . LYS B 1 254 ? -11.594 18.734 -10.578 1 95.81 254 LYS B O 1
ATOM 4271 N N . THR B 1 255 ? -9.961 20.078 -11.227 1 95.44 255 THR B N 1
ATOM 4272 C CA . THR B 1 255 ? -10.258 19.844 -12.641 1 95.44 255 THR B CA 1
ATOM 4273 C C . THR B 1 255 ? -10 18.375 -13.008 1 95.44 255 THR B C 1
ATOM 4275 O O . THR B 1 255 ? -10.828 17.75 -13.664 1 95.44 255 THR B O 1
ATOM 4278 N N . LYS B 1 256 ? -8.898 17.891 -12.562 1 95.75 256 LYS B N 1
ATOM 4279 C CA . LYS B 1 256 ? -8.562 16.5 -12.844 1 95.75 256 LYS B CA 1
ATOM 4280 C C . LYS B 1 256 ? -9.547 15.555 -12.164 1 95.75 256 LYS B C 1
ATOM 4282 O O . LYS B 1 256 ? -9.969 14.555 -12.758 1 95.75 256 LYS B O 1
ATOM 4287 N N . TYR B 1 257 ? -9.914 15.938 -10.977 1 95.62 257 TYR B N 1
ATOM 4288 C CA . TYR B 1 257 ? -10.906 15.148 -10.258 1 95.62 257 TYR B CA 1
ATOM 4289 C C . TYR B 1 257 ? -12.211 15.07 -11.031 1 95.62 257 TYR B C 1
ATOM 4291 O O . TYR B 1 257 ? -12.758 13.984 -11.242 1 95.62 257 TYR B O 1
ATOM 4299 N N . LEU B 1 258 ? -12.719 16.156 -11.492 1 94.88 258 LEU B N 1
ATOM 4300 C CA . LEU B 1 258 ? -13.984 16.203 -12.219 1 94.88 258 LEU B CA 1
ATOM 4301 C C . LEU B 1 258 ? -13.891 15.445 -13.531 1 94.88 258 LEU B C 1
ATOM 4303 O O . LEU B 1 258 ? -14.844 14.781 -13.945 1 94.88 258 LEU B O 1
ATOM 4307 N N . LEU B 1 259 ? -12.773 15.516 -14.164 1 94.19 259 LEU B N 1
ATOM 4308 C CA . LEU B 1 259 ? -12.547 14.766 -15.391 1 94.19 259 LEU B CA 1
ATOM 4309 C C . LEU B 1 259 ? -12.609 13.266 -15.133 1 94.19 259 LEU B C 1
ATOM 4311 O O . LEU B 1 259 ? -13.266 12.523 -15.875 1 94.19 259 LEU B O 1
ATOM 4315 N N . GLU B 1 260 ? -11.906 12.805 -14.094 1 93.56 260 GLU B N 1
ATOM 4316 C CA . GLU B 1 260 ? -11.875 11.391 -13.758 1 93.56 260 GLU B CA 1
ATOM 4317 C C . GLU B 1 260 ? -13.242 10.906 -13.289 1 93.56 260 GLU B C 1
ATOM 4319 O O . GLU B 1 260 ? -13.641 9.773 -13.57 1 93.56 260 GLU B O 1
ATOM 4324 N N . LEU B 1 261 ? -13.938 11.766 -12.57 1 92.5 261 LEU B N 1
ATOM 4325 C CA . LEU B 1 261 ? -15.297 11.453 -12.133 1 92.5 261 LEU B CA 1
ATOM 4326 C C . LEU B 1 261 ? -16.203 11.203 -13.336 1 92.5 261 LEU B C 1
ATOM 4328 O O . LEU B 1 261 ? -17.031 10.297 -13.312 1 92.5 261 LEU B O 1
ATOM 4332 N N . SER B 1 262 ? -16.125 11.93 -14.359 1 90.75 262 SER B N 1
ATOM 4333 C CA . SER B 1 262 ? -16.969 11.852 -15.539 1 90.75 262 SER B CA 1
ATOM 4334 C C . SER B 1 262 ? -16.766 10.539 -16.281 1 90.75 262 SER B C 1
ATOM 4336 O O . SER B 1 262 ? -17.656 10.07 -16.984 1 90.75 262 SER B O 1
ATOM 4338 N N . LYS B 1 263 ? -15.617 9.93 -16.141 1 84.88 263 LYS B N 1
ATOM 4339 C CA . LYS B 1 263 ? -15.328 8.648 -16.781 1 84.88 263 LYS B CA 1
ATOM 4340 C C . LYS B 1 263 ? -16.125 7.52 -16.125 1 84.88 263 LYS B C 1
ATOM 4342 O O . LYS B 1 263 ? -16.359 6.484 -16.75 1 84.88 263 LYS B O 1
ATOM 4347 N N . ASN B 1 264 ? -16.391 7.617 -14.898 1 74.62 264 ASN B N 1
ATOM 4348 C CA . ASN B 1 264 ? -17.188 6.621 -14.18 1 74.62 264 ASN B CA 1
ATOM 4349 C C . ASN B 1 264 ? -18.656 6.707 -14.531 1 74.62 264 ASN B C 1
ATOM 4351 O O . ASN B 1 264 ? -19.375 5.699 -14.5 1 74.62 264 ASN B O 1
ATOM 4355 N N . GLU B 1 265 ? -19.281 7.871 -14.695 1 61.12 265 GLU B N 1
ATOM 4356 C CA . GLU B 1 265 ? -20.688 8.086 -15.039 1 61.12 265 GLU B CA 1
ATOM 4357 C C . GLU B 1 265 ? -20.984 7.613 -16.469 1 61.12 265 GLU B C 1
ATOM 4359 O O . GLU B 1 265 ? -22.078 7.137 -16.75 1 61.12 265 GLU B O 1
ATOM 4364 N N . ARG B 1 266 ? -20.125 7.684 -17.422 1 51.16 266 ARG B N 1
ATOM 4365 C CA . ARG B 1 266 ? -20.391 7.289 -18.797 1 51.16 266 ARG B CA 1
ATOM 4366 C C . ARG B 1 266 ? -20.484 5.773 -18.922 1 51.16 266 ARG B C 1
ATOM 4368 O O . ARG B 1 266 ? -21.031 5.262 -19.906 1 51.16 266 ARG B O 1
ATOM 4375 N N . ILE B 1 267 ? -19.953 4.996 -18.109 1 47.44 267 ILE B N 1
ATOM 4376 C CA . ILE B 1 267 ? -20.109 3.553 -18.25 1 47.44 267 ILE B CA 1
ATOM 4377 C C . ILE B 1 267 ? -21.562 3.164 -18.062 1 47.44 267 ILE B C 1
ATOM 4379 O O . ILE B 1 267 ? -22.031 2.166 -18.625 1 47.44 267 ILE B O 1
ATOM 4383 N N . ASP B 1 268 ? -22.375 3.855 -17.359 1 39.84 268 ASP B N 1
ATOM 4384 C CA . ASP B 1 268 ? -23.781 3.473 -17.297 1 39.84 268 ASP B CA 1
ATOM 4385 C C . ASP B 1 268 ? -24.469 3.689 -18.656 1 39.84 268 ASP B C 1
ATOM 4387 O O . ASP B 1 268 ? -25.641 3.359 -18.828 1 39.84 268 ASP B O 1
ATOM 4391 N N . PHE B 1 269 ? -24.031 4.5 -19.484 1 33.56 269 PHE B N 1
ATOM 4392 C CA . PHE B 1 269 ? -24.766 4.633 -20.734 1 33.56 269 PHE B CA 1
ATOM 4393 C C . PHE B 1 269 ? -24.391 3.529 -21.719 1 33.56 269 PHE B C 1
ATOM 4395 O O . PHE B 1 269 ? -23.328 3.596 -22.344 1 33.56 269 PHE B O 1
ATOM 4402 N N . ASP B 1 270 ? -24.672 2.398 -21.344 1 31.61 270 ASP B N 1
ATOM 4403 C CA . ASP B 1 270 ? -24.719 1.393 -22.406 1 31.61 270 ASP B CA 1
ATOM 4404 C C . ASP B 1 270 ? -25.531 1.896 -23.609 1 31.61 270 ASP B C 1
ATOM 4406 O O . ASP B 1 270 ? -26.719 2.178 -23.484 1 31.61 270 ASP B O 1
ATOM 4410 N N . PRO B 1 271 ? -24.922 2.443 -24.594 1 30.69 271 PRO B N 1
ATOM 4411 C CA . PRO B 1 271 ? -25.766 2.717 -25.766 1 30.69 271 PRO B CA 1
ATOM 4412 C C . PRO B 1 271 ? -26.609 1.512 -26.172 1 30.69 271 PRO B C 1
ATOM 4414 O O . PRO B 1 271 ? -27.375 1.596 -27.141 1 30.69 271 PRO B O 1
ATOM 4417 N N . LEU B 1 272 ? -26.203 0.396 -25.828 1 28.47 272 LEU B N 1
ATOM 4418 C CA . LEU B 1 272 ? -27.016 -0.673 -26.375 1 28.47 272 LEU B CA 1
ATOM 4419 C C . LEU B 1 272 ? -28.375 -0.734 -25.672 1 28.47 272 LEU B C 1
ATOM 4421 O O . LEU B 1 272 ? -29.156 -1.66 -25.891 1 28.47 272 LEU B O 1
ATOM 4425 N N . ASP B 1 273 ? -28.781 0.293 -24.797 1 23.28 273 ASP B N 1
ATOM 4426 C CA . ASP B 1 273 ? -30.234 0.336 -24.766 1 23.28 273 ASP B CA 1
ATOM 4427 C C . ASP B 1 273 ? -30.812 1.053 -25.984 1 23.28 273 ASP B C 1
ATOM 4429 O O . ASP B 1 273 ? -30.266 2.07 -26.422 1 23.28 273 ASP B O 1
#